Protein AF-A0A6P4ZD09-F1 (afdb_monomer)

Foldseek 3Di:
DVPVVVVVVVVVVPPDDPDDDDPDPDDDDDDDDDDDDPPDTDDDDDDDPDDDDDDDDPDDPPDPDPVNVVVVVVVVVVVVVVVVVVVVVVVVVVVVVVVVVVVVVVVVVVVVVVVVVVVVVVVVVVVVVVVVVVVVVVVVVVVVVVVVVVVVVVVVVVVVVVVVPPDDPDDDDDDPPPPPPPPPQAQFLQSVVVVVNQDWDWDWHDQPPDTAIATWANDPPNTRWTWQFKDAPQPDQQLDDPVCQQCKDDDRVHGIGRHLVSQQSSCVPDFKKKKKWFAAPVGDIWIKIWRGWHFHDCVQQRAIATHDIDIDLDDQAPPPQHLHRAHKAALHGARECQPPDGLCVVAQNHIGSGHVNTQFDQSHHDQDDPQQQADFRRARGRDSHRHGSGHTNIMIMIMDD

Organism: Branchiostoma belcheri (NCBI:txid7741)

Nearest PDB structures (foldseek):
  8vgp-assembly1_A  TM=9.500E-01  e=1.054E-28  Homo sapiens
  6y43-assembly1_A  TM=9.519E-01  e=1.780E-28  Homo sapiens
  4jzc-assembly1_A  TM=9.433E-01  e=1.780E-28  Homo sapiens
  1z3u-assembly4_D  TM=9.519E-01  e=1.217E-27  Homo sapiens
  2wnp-assembly1_F  TM=9.635E-01  e=5.220E-27  Homo sapiens

Solvent-accessible surface area (backbone atoms only — not comparable to full-atom values): 22480 Å² total; per-residue (Å²): 122,78,72,61,61,59,53,56,56,55,60,67,70,67,75,68,82,92,76,75,83,82,81,79,76,91,77,93,79,84,90,81,82,92,66,84,64,92,89,51,88,82,87,88,85,88,81,75,94,84,76,82,93,70,91,76,76,77,80,79,78,80,70,79,50,76,61,59,62,48,51,53,54,51,50,54,52,49,51,55,51,50,53,50,49,53,51,51,52,53,50,54,53,47,54,52,50,53,50,50,54,53,52,49,54,51,50,55,51,52,51,50,54,52,52,52,51,51,53,52,50,55,50,49,52,51,51,52,52,52,51,50,53,53,52,51,56,51,50,50,55,52,50,52,52,52,51,52,52,50,50,53,50,52,51,51,50,54,51,50,50,59,66,63,63,65,77,76,94,72,94,73,89,88,76,89,68,75,74,77,68,77,75,74,80,27,63,44,30,44,54,38,31,76,73,67,52,61,69,63,45,76,43,76,26,34,55,90,94,42,79,44,79,33,24,28,42,26,68,64,95,82,25,17,24,30,42,45,32,34,45,64,80,63,87,49,83,46,66,41,45,55,69,43,49,36,66,29,46,68,38,62,93,56,36,29,40,56,12,49,55,55,49,16,57,54,32,66,75,52,70,18,27,34,39,37,45,38,28,40,86,87,71,53,71,40,32,37,36,21,61,38,37,35,36,40,53,74,94,57,40,39,21,31,43,56,42,64,77,47,72,77,32,56,77,28,43,68,51,96,48,21,25,45,74,16,22,40,18,15,60,81,40,79,47,50,71,39,90,87,56,56,44,21,61,72,38,27,33,8,48,39,40,26,22,80,48,31,39,43,40,74,40,20,33,74,68,58,89,46,61,80,68,29,64,76,52,26,20,23,27,47,32,65,66,64,29,55,23,23,30,51,42,29,38,36,36,27,36,35,109

Sequence (401 aa):
MASVLLLAAFLLCSSFPVGAQDTRTYCPGSCLREHVDKGCCAYTYVVPPGSRTGGCSPPVQFAETKEETGLMKNMDRLLSLVETLLSQQSNLTQELQDEKTGHQAQIDSLANELSEERARSAQLERNLTQAWLLQEAQLSVERDKNRELALNLTQALTQLDNMTSTKCPCERQGGNIYPTQPVPTASDCAELYAAGQTTSGVYNIRLGSSDVQTYCDMDTAGGGWTVIQRRQDGSVPFNRTWEEYKHGFGNKSGEYWLGNENIHLLTSQKNYTLRVDLEDWDGETRYATYDIFRVSGESDQYRLHISGYSGDAGDSMTGSASNNGHRFSTVDRDNDVYSHASCSQHRGQAGWWFGHCSYSYLNGRYLGNCGNSCSYRQGVVWYHWRGWRYSLKSVSMKIRP

pLDDT: mean 82.91, std 23.49, range [28.92, 98.88]

Structure (mmCIF, N/CA/C/O backbone):
data_AF-A0A6P4ZD09-F1
#
_entry.id   AF-A0A6P4ZD09-F1
#
loop_
_atom_site.group_PDB
_atom_site.id
_atom_site.type_symbol
_atom_site.label_atom_id
_atom_site.label_alt_id
_atom_site.label_comp_id
_atom_site.label_asym_id
_atom_site.label_entity_id
_atom_site.label_seq_id
_atom_site.pdbx_PDB_ins_code
_atom_site.Cartn_x
_atom_site.Cartn_y
_atom_site.Cartn_z
_atom_site.occupancy
_atom_site.B_iso_or_equiv
_atom_site.auth_seq_id
_atom_site.auth_comp_id
_atom_site.auth_asym_id
_atom_site.auth_atom_id
_atom_site.pdbx_PDB_model_num
ATOM 1 N N . MET A 1 1 ? 53.554 -3.234 -45.265 1.00 43.00 1 MET A N 1
ATOM 2 C CA . MET A 1 1 ? 53.866 -2.895 -46.674 1.00 43.00 1 MET A CA 1
ATOM 3 C C . MET A 1 1 ? 55.159 -3.533 -47.207 1.00 43.00 1 MET A C 1
ATOM 5 O O . MET A 1 1 ? 55.208 -3.803 -48.395 1.00 43.00 1 MET A O 1
ATOM 9 N N . ALA A 1 2 ? 56.174 -3.851 -46.385 1.00 32.84 2 ALA A N 1
ATOM 10 C CA . ALA A 1 2 ? 57.435 -4.445 -46.872 1.00 32.84 2 ALA A CA 1
ATOM 11 C C . ALA A 1 2 ? 57.331 -5.900 -47.395 1.00 32.84 2 ALA A C 1
ATOM 13 O O . ALA A 1 2 ? 58.113 -6.300 -48.250 1.00 32.84 2 ALA A O 1
ATOM 14 N N . SER A 1 3 ? 56.351 -6.688 -46.940 1.00 42.78 3 SER A N 1
ATOM 15 C CA . SER A 1 3 ? 56.265 -8.122 -47.276 1.00 42.78 3 SER A CA 1
ATOM 16 C C . SER A 1 3 ? 55.535 -8.443 -48.588 1.00 42.78 3 SER A C 1
ATOM 18 O O . SER A 1 3 ? 55.626 -9.567 -49.067 1.00 42.78 3 SER A O 1
ATOM 20 N N . VAL A 1 4 ? 54.826 -7.478 -49.186 1.00 40.44 4 VAL A N 1
ATOM 21 C CA . VAL A 1 4 ? 54.043 -7.697 -50.424 1.00 40.44 4 VAL A CA 1
ATOM 22 C C . VAL A 1 4 ? 54.889 -7.434 -51.677 1.00 40.44 4 VAL A C 1
ATOM 24 O O . VAL A 1 4 ? 54.774 -8.156 -52.663 1.00 40.44 4 VAL A O 1
ATOM 27 N N . LEU A 1 5 ? 55.831 -6.486 -51.610 1.00 38.75 5 LEU A N 1
ATOM 28 C CA . LEU A 1 5 ? 56.779 -6.201 -52.700 1.00 38.75 5 LEU A CA 1
ATOM 29 C C . LEU A 1 5 ? 57.769 -7.356 -52.947 1.00 38.75 5 LEU A C 1
ATOM 31 O O . LEU A 1 5 ? 58.161 -7.599 -54.085 1.00 38.75 5 LEU A O 1
ATOM 35 N N . LEU A 1 6 ? 58.117 -8.121 -51.905 1.00 36.91 6 LEU A N 1
ATOM 36 C CA . LEU A 1 6 ? 58.971 -9.313 -52.012 1.00 36.91 6 LEU A CA 1
ATOM 37 C C . LEU A 1 6 ? 58.275 -10.494 -52.711 1.00 36.91 6 LEU A C 1
ATOM 39 O O . LEU A 1 6 ? 58.937 -11.267 -53.400 1.00 36.91 6 LEU A O 1
ATOM 43 N N . LEU A 1 7 ? 56.948 -10.610 -52.589 1.00 38.69 7 LEU A N 1
ATOM 44 C CA . LEU A 1 7 ? 56.168 -11.651 -53.267 1.00 38.69 7 LEU A CA 1
ATOM 45 C C . LEU A 1 7 ? 55.968 -11.352 -54.761 1.00 38.69 7 LEU A C 1
ATOM 47 O O . LEU A 1 7 ? 56.024 -12.269 -55.578 1.00 38.69 7 LEU A O 1
ATOM 51 N N . ALA A 1 8 ? 55.815 -10.077 -55.133 1.00 39.06 8 ALA A N 1
ATOM 52 C CA . ALA A 1 8 ? 55.706 -9.667 -56.535 1.00 39.06 8 ALA A CA 1
ATOM 53 C C . ALA A 1 8 ? 57.015 -9.903 -57.318 1.00 39.06 8 ALA A C 1
ATOM 55 O O . ALA A 1 8 ? 56.979 -10.360 -58.459 1.00 39.06 8 ALA A O 1
ATOM 56 N N . ALA A 1 9 ? 58.177 -9.686 -56.687 1.00 38.03 9 ALA A N 1
ATOM 57 C CA . ALA A 1 9 ? 59.479 -9.970 -57.297 1.00 38.03 9 ALA A CA 1
ATOM 58 C C . ALA A 1 9 ? 59.727 -11.479 -57.518 1.00 38.03 9 ALA A C 1
ATOM 60 O O . ALA A 1 9 ? 60.334 -11.867 -58.514 1.00 38.03 9 ALA A O 1
ATOM 61 N N . PHE A 1 10 ? 59.216 -12.344 -56.632 1.00 37.31 10 PHE A N 1
ATOM 62 C CA . PHE A 1 10 ? 59.330 -13.803 -56.774 1.00 37.31 10 PHE A CA 1
ATOM 63 C C . PHE A 1 10 ? 58.450 -14.375 -57.900 1.00 37.31 10 PHE A C 1
ATOM 65 O O . PHE A 1 10 ? 58.841 -15.340 -58.562 1.00 37.31 10 PHE A O 1
ATOM 72 N N . LEU A 1 11 ? 57.286 -13.767 -58.152 1.00 40.88 11 LEU A N 1
ATOM 73 C CA . LEU A 1 11 ? 56.369 -14.180 -59.223 1.00 40.88 11 LEU A CA 1
ATOM 74 C C . LEU A 1 11 ? 56.829 -13.711 -60.615 1.00 40.88 11 LEU A C 1
ATOM 76 O O . LEU A 1 11 ? 56.611 -14.410 -61.601 1.00 40.88 11 LEU A O 1
ATOM 80 N N . LEU A 1 12 ? 57.545 -12.585 -60.700 1.00 41.19 12 LEU A N 1
ATOM 81 C CA . LEU A 1 12 ? 58.120 -12.095 -61.960 1.00 41.19 12 LEU A CA 1
ATOM 82 C C . LEU A 1 12 ? 59.362 -12.890 -62.410 1.00 41.19 12 LEU A C 1
ATOM 84 O O . LEU A 1 12 ? 59.603 -13.007 -63.606 1.00 41.19 12 LEU A O 1
ATOM 88 N N . CYS A 1 13 ? 60.118 -13.499 -61.487 1.00 36.62 13 CYS A N 1
ATOM 89 C CA . CYS A 1 13 ? 61.290 -14.323 -61.827 1.00 36.62 13 CYS A CA 1
ATOM 90 C C . CYS A 1 13 ? 60.971 -15.792 -62.171 1.00 36.62 13 CYS A C 1
ATOM 92 O O . CYS A 1 13 ? 61.844 -16.496 -62.673 1.00 36.62 13 CYS A O 1
ATOM 94 N N . SER A 1 14 ? 59.757 -16.282 -61.901 1.00 34.34 14 SER A N 1
ATOM 95 C CA . SER A 1 14 ? 59.388 -17.702 -62.075 1.00 34.34 14 SER A CA 1
ATOM 96 C C . SER A 1 14 ? 58.681 -18.019 -63.402 1.00 34.34 14 SER A C 1
ATOM 98 O O . SER A 1 14 ? 58.307 -19.165 -63.641 1.00 34.34 14 SER A O 1
ATOM 100 N N . SER A 1 15 ? 58.571 -17.040 -64.302 1.00 39.22 15 SER A N 1
ATOM 101 C CA . SER A 1 15 ? 57.932 -17.181 -65.617 1.00 39.22 15 SER A CA 1
ATOM 102 C C . SER A 1 15 ? 58.962 -17.232 -66.753 1.00 39.22 15 SER A C 1
ATOM 104 O O . SER A 1 15 ? 58.910 -16.436 -67.682 1.00 39.22 15 SER A O 1
ATOM 106 N N . PHE A 1 16 ? 59.921 -18.159 -66.685 1.00 34.56 16 PHE A N 1
ATOM 107 C CA . PHE A 1 16 ? 60.678 -18.578 -67.870 1.00 34.56 16 PHE A CA 1
ATOM 108 C C . PHE A 1 16 ? 60.128 -19.932 -68.333 1.00 34.56 16 PHE A C 1
ATOM 110 O O . PHE A 1 16 ? 60.064 -20.859 -67.521 1.00 34.56 16 PHE A O 1
ATOM 117 N N . PRO A 1 17 ? 59.719 -20.091 -69.602 1.00 32.47 17 PRO A N 1
ATOM 118 C CA . PRO A 1 17 ? 59.209 -21.367 -70.074 1.00 32.47 17 PRO A CA 1
ATOM 119 C C . PRO A 1 17 ? 60.331 -22.414 -70.071 1.00 32.47 17 PRO A C 1
ATOM 121 O O . PRO A 1 17 ? 61.346 -22.290 -70.758 1.00 32.47 17 PRO A O 1
ATOM 124 N N . VAL A 1 18 ? 60.116 -23.483 -69.303 1.00 36.25 18 VAL A N 1
ATOM 125 C CA . VAL A 1 18 ? 60.827 -24.760 -69.421 1.00 36.25 18 VAL A CA 1
ATOM 126 C C . VAL A 1 18 ? 60.443 -25.360 -70.775 1.00 36.25 18 VAL A C 1
ATOM 128 O O . VAL A 1 18 ? 59.441 -26.058 -70.895 1.00 36.25 18 VAL A O 1
ATOM 131 N N . GLY A 1 19 ? 61.186 -25.015 -71.825 1.00 34.44 19 GLY A N 1
ATOM 132 C CA . GLY A 1 19 ? 60.820 -25.420 -73.182 1.00 34.44 19 GLY A CA 1
ATOM 133 C C . GLY A 1 19 ? 61.722 -24.886 -74.288 1.00 34.44 19 GLY A C 1
ATOM 134 O O . GLY A 1 19 ? 61.218 -24.505 -75.335 1.00 34.44 19 GLY A O 1
ATOM 135 N N . ALA A 1 20 ? 63.040 -24.857 -74.089 1.00 33.19 20 ALA A N 1
ATOM 136 C CA . ALA A 1 20 ? 63.990 -24.716 -75.191 1.00 33.19 20 ALA A CA 1
ATOM 137 C C . ALA A 1 20 ? 64.754 -26.037 -75.333 1.00 33.19 20 ALA A C 1
ATOM 139 O O . ALA A 1 20 ? 65.656 -26.333 -74.551 1.00 33.19 20 ALA A O 1
ATOM 140 N N . GLN A 1 21 ? 64.354 -26.870 -76.298 1.00 28.92 21 GLN A N 1
ATOM 141 C CA . GLN A 1 21 ? 65.189 -27.984 -76.735 1.00 28.92 21 GLN A CA 1
ATOM 142 C C . GLN A 1 21 ? 66.483 -27.414 -77.326 1.00 28.92 21 GLN A C 1
ATOM 144 O O . GLN A 1 21 ? 66.467 -26.647 -78.286 1.00 28.92 21 GLN A O 1
ATOM 149 N N . ASP A 1 22 ? 67.598 -27.792 -76.712 1.00 30.95 22 ASP A N 1
ATOM 150 C CA . ASP A 1 22 ? 68.958 -27.446 -77.106 1.00 30.95 22 ASP A CA 1
ATOM 151 C C . ASP A 1 22 ? 69.334 -28.198 -78.398 1.00 30.95 22 ASP A C 1
ATOM 153 O O . ASP A 1 22 ? 69.859 -29.309 -78.355 1.00 30.95 22 ASP A O 1
ATOM 157 N N . THR A 1 23 ? 69.056 -27.628 -79.574 1.00 31.28 23 THR A N 1
ATOM 158 C CA . THR A 1 23 ? 69.678 -28.081 -80.831 1.00 31.28 23 THR A CA 1
ATOM 159 C C . THR A 1 23 ? 70.969 -27.302 -81.075 1.00 31.28 23 THR A C 1
ATOM 161 O O . THR A 1 23 ? 71.051 -26.448 -81.960 1.00 31.28 23 THR A O 1
ATOM 164 N N . ARG A 1 24 ? 72.005 -27.589 -80.278 1.00 32.72 24 ARG A N 1
ATOM 165 C CA . ARG A 1 24 ? 73.380 -27.141 -80.540 1.00 32.72 24 ARG A CA 1
ATOM 166 C C . ARG A 1 24 ? 73.900 -27.776 -81.827 1.00 32.72 24 ARG A C 1
ATOM 168 O O . ARG A 1 24 ? 74.296 -28.938 -81.838 1.00 32.72 24 ARG A O 1
ATOM 175 N N . THR A 1 25 ? 74.001 -26.979 -82.889 1.00 31.73 25 THR A N 1
ATOM 176 C CA . THR A 1 25 ? 75.052 -27.201 -83.889 1.00 31.73 25 THR A CA 1
ATOM 177 C C . THR A 1 25 ? 76.287 -26.459 -83.385 1.00 31.73 25 THR A C 1
ATOM 179 O O . THR A 1 25 ? 76.244 -25.260 -83.126 1.00 31.73 25 THR A O 1
ATOM 182 N N . TYR A 1 26 ? 77.356 -27.208 -83.140 1.00 35.56 26 TYR A N 1
ATOM 183 C CA . TYR A 1 26 ? 78.584 -26.767 -82.483 1.00 35.56 26 TYR A CA 1
ATOM 184 C C . TYR A 1 26 ? 79.280 -25.641 -83.274 1.00 35.56 26 TYR A C 1
ATOM 186 O O . TYR A 1 26 ? 79.663 -25.849 -84.423 1.00 35.56 26 TYR A O 1
ATOM 194 N N . CYS A 1 27 ? 79.490 -24.471 -82.662 1.00 30.95 27 CYS A N 1
ATOM 195 C CA . CYS A 1 27 ? 80.450 -23.455 -83.114 1.00 30.95 27 CYS A CA 1
ATOM 196 C C . CYS A 1 27 ? 81.086 -22.781 -81.879 1.00 30.95 27 CYS A C 1
ATOM 198 O O . CYS A 1 27 ? 80.349 -22.315 -81.009 1.00 30.95 27 CYS A O 1
ATOM 200 N N . PRO A 1 28 ? 82.428 -22.740 -81.757 1.00 30.47 28 PRO A N 1
ATOM 201 C CA . PRO A 1 28 ? 83.111 -22.149 -80.610 1.00 30.47 28 PRO A CA 1
ATOM 202 C C . PRO A 1 28 ? 83.253 -20.627 -80.779 1.00 30.47 28 PRO A C 1
ATOM 204 O O . PRO A 1 28 ? 83.795 -20.161 -81.778 1.00 30.47 28 PRO A O 1
ATOM 207 N N . GLY A 1 29 ? 82.804 -19.849 -79.792 1.00 32.66 29 GLY A N 1
ATOM 208 C CA . GLY A 1 29 ? 82.977 -18.393 -79.772 1.00 32.66 29 GLY A CA 1
ATOM 209 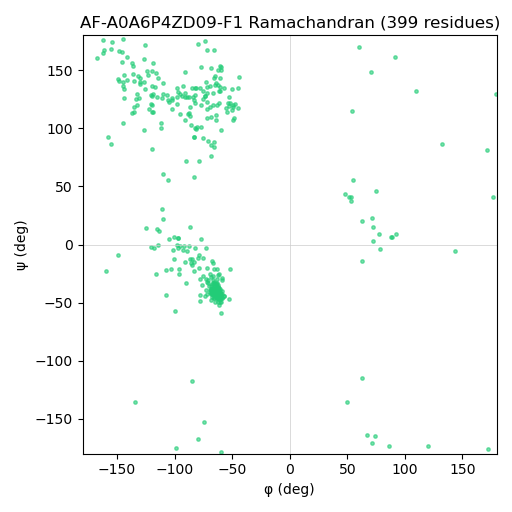C C . GLY A 1 29 ? 82.340 -17.746 -78.541 1.00 32.66 29 GLY A C 1
ATOM 210 O O . GLY A 1 29 ? 81.198 -18.033 -78.202 1.00 32.66 29 GLY A O 1
ATOM 211 N N . SER A 1 30 ? 83.113 -16.922 -77.843 1.00 34.44 30 SER A N 1
ATOM 212 C CA . SER A 1 30 ? 82.867 -16.378 -76.502 1.00 34.44 30 SER A CA 1
ATOM 213 C C . SER A 1 30 ? 81.719 -15.354 -76.437 1.00 34.44 30 SER A C 1
ATOM 215 O O . SER A 1 30 ? 81.662 -14.440 -77.256 1.00 34.44 30 SER A O 1
ATOM 217 N N . CYS A 1 31 ? 80.858 -15.455 -75.415 1.00 34.53 31 CYS A N 1
ATOM 218 C CA . CYS A 1 31 ? 79.802 -14.481 -75.093 1.00 34.53 31 CYS A CA 1
ATOM 219 C C . CYS A 1 31 ? 80.354 -13.081 -74.781 1.00 34.53 31 CYS A C 1
ATOM 221 O O . CYS A 1 31 ? 81.255 -12.954 -73.951 1.00 34.53 31 CYS A O 1
ATOM 223 N N . LEU A 1 32 ? 79.726 -12.028 -75.325 1.00 33.53 32 LEU A N 1
ATOM 224 C CA . LEU A 1 32 ? 79.917 -10.648 -74.867 1.00 33.53 32 LEU A CA 1
ATOM 225 C C . LEU A 1 32 ? 78.588 -9.868 -74.776 1.00 33.53 32 LEU A C 1
ATOM 227 O O . LEU A 1 32 ? 77.972 -9.552 -75.785 1.00 33.53 32 LEU A O 1
ATOM 231 N N . ARG A 1 33 ? 78.250 -9.552 -73.515 1.00 36.75 33 ARG A N 1
ATOM 232 C CA . ARG A 1 33 ? 77.473 -8.433 -72.933 1.00 36.75 33 ARG A CA 1
ATOM 233 C C . ARG A 1 33 ? 76.047 -8.127 -73.430 1.00 36.75 33 ARG A C 1
ATOM 235 O O . ARG A 1 33 ? 75.846 -7.605 -74.518 1.00 36.75 33 ARG A O 1
ATOM 242 N N . GLU A 1 34 ? 75.083 -8.309 -72.522 1.00 36.88 34 GLU A N 1
ATOM 243 C CA . GLU A 1 34 ? 73.728 -7.747 -72.594 1.00 36.88 34 GLU A CA 1
ATOM 244 C C . GLU A 1 34 ? 73.750 -6.217 -72.465 1.00 36.88 34 GLU A C 1
ATOM 246 O O . GLU A 1 34 ? 74.323 -5.669 -71.520 1.00 36.88 34 GLU A O 1
ATOM 251 N N . HIS A 1 35 ? 73.061 -5.536 -73.378 1.00 35.84 35 HIS A N 1
ATOM 252 C CA . HIS A 1 35 ? 72.516 -4.205 -73.135 1.00 35.84 35 HIS A CA 1
ATOM 253 C C . HIS A 1 35 ? 71.004 -4.306 -73.314 1.00 35.84 35 HIS A C 1
ATOM 255 O O . HIS A 1 35 ? 70.523 -4.586 -74.410 1.00 35.84 35 HIS A O 1
ATOM 261 N N . VAL A 1 36 ? 70.263 -4.115 -72.224 1.00 37.78 36 VAL A N 1
ATOM 262 C CA . VAL A 1 36 ? 68.802 -4.070 -72.248 1.00 37.78 36 VAL A CA 1
ATOM 263 C C . VAL A 1 36 ? 68.401 -2.608 -72.346 1.00 37.78 36 VAL A C 1
ATOM 265 O O . VAL A 1 36 ? 68.610 -1.847 -71.404 1.00 37.78 36 VAL A O 1
ATOM 268 N N . ASP A 1 37 ? 67.830 -2.217 -73.479 1.00 33.41 37 ASP A N 1
ATOM 269 C CA . ASP A 1 37 ? 67.042 -0.994 -73.563 1.00 33.41 37 ASP A CA 1
ATOM 270 C C . ASP A 1 37 ? 65.713 -1.325 -74.251 1.00 33.41 37 ASP A C 1
ATOM 272 O O . ASP A 1 37 ? 65.680 -1.942 -75.316 1.00 33.41 37 ASP A O 1
ATOM 276 N N . LYS A 1 38 ? 64.607 -0.980 -73.586 1.00 34.44 38 LYS A N 1
ATOM 277 C CA . LYS A 1 38 ? 63.220 -1.185 -74.052 1.00 34.44 38 LYS A CA 1
ATOM 278 C C . LYS A 1 38 ? 62.845 -2.616 -74.484 1.00 34.44 38 LYS A C 1
ATOM 280 O O . LYS A 1 38 ? 62.097 -2.796 -75.439 1.00 34.44 38 LYS A O 1
ATOM 285 N N . GLY A 1 39 ? 63.305 -3.629 -73.747 1.00 41.62 39 GLY A N 1
ATOM 286 C CA . GLY A 1 39 ? 62.707 -4.973 -73.787 1.00 41.62 39 GLY A CA 1
ATOM 287 C C . GLY A 1 39 ? 63.058 -5.863 -74.987 1.00 41.62 39 GLY A C 1
ATOM 288 O O . GLY A 1 39 ? 62.486 -6.941 -75.096 1.00 41.62 39 GLY A O 1
ATOM 289 N N . CYS A 1 40 ? 64.013 -5.487 -75.844 1.00 34.06 40 CYS A N 1
ATOM 290 C CA . CYS A 1 40 ? 64.498 -6.353 -76.927 1.00 34.06 40 CYS A CA 1
ATOM 291 C C . CYS A 1 40 ? 66.002 -6.633 -76.791 1.00 34.06 40 CYS A C 1
ATOM 293 O O . CYS A 1 40 ? 66.801 -5.703 -76.705 1.00 34.06 40 CYS A O 1
ATOM 295 N N . CYS A 1 41 ? 66.402 -7.910 -76.833 1.00 35.69 41 CYS A N 1
ATOM 296 C CA . CYS A 1 41 ? 67.809 -8.302 -76.967 1.00 35.69 41 CYS A CA 1
ATOM 297 C C . CYS A 1 41 ? 68.228 -8.249 -78.443 1.00 35.69 41 CYS A C 1
ATOM 299 O O . CYS A 1 41 ? 67.645 -8.941 -79.277 1.00 35.69 41 CYS A O 1
ATOM 301 N N . ALA A 1 42 ? 69.250 -7.458 -78.773 1.00 37.81 42 ALA A N 1
ATOM 302 C CA . ALA A 1 42 ? 69.848 -7.433 -80.107 1.00 37.81 42 ALA A CA 1
ATOM 303 C C . ALA A 1 42 ? 71.171 -8.214 -80.111 1.00 37.81 42 ALA A C 1
ATOM 305 O O . ALA A 1 42 ? 72.078 -7.902 -79.342 1.00 37.81 42 ALA A O 1
ATOM 306 N N . TYR A 1 43 ? 71.293 -9.203 -81.002 1.00 42.31 43 TYR A N 1
ATOM 307 C CA . TYR A 1 43 ? 72.542 -9.930 -81.239 1.00 42.31 43 TYR A CA 1
ATOM 308 C C . TYR A 1 43 ? 73.154 -9.498 -82.571 1.00 42.31 43 TYR A C 1
ATOM 310 O O . TYR A 1 43 ? 72.497 -9.544 -83.609 1.00 42.31 43 TYR A O 1
ATOM 318 N N . THR A 1 44 ? 74.431 -9.127 -82.550 1.00 38.25 44 THR A N 1
ATOM 319 C CA . THR A 1 44 ? 75.237 -8.891 -83.756 1.00 38.25 44 THR A CA 1
ATOM 320 C C . THR A 1 44 ? 76.287 -9.982 -83.886 1.00 38.25 44 THR A C 1
ATOM 322 O O . THR A 1 44 ? 77.072 -10.198 -82.965 1.00 38.25 44 THR A O 1
ATOM 325 N N . TYR A 1 45 ? 76.331 -10.643 -85.040 1.00 40.03 45 TYR A N 1
ATOM 326 C CA . TYR A 1 45 ? 77.365 -11.618 -85.394 1.00 40.03 45 TYR A CA 1
ATOM 327 C C . TYR A 1 45 ? 78.258 -11.041 -86.496 1.00 40.03 45 TYR A C 1
ATOM 329 O O . TYR A 1 45 ? 77.768 -10.422 -87.440 1.00 40.03 45 TYR A O 1
ATOM 337 N N . VAL A 1 46 ? 79.569 -11.264 -86.391 1.00 42.34 46 VAL A N 1
ATOM 338 C CA . VAL A 1 46 ? 80.552 -10.885 -87.417 1.00 42.34 46 VAL A CA 1
ATOM 339 C C . VAL A 1 46 ? 80.977 -12.146 -88.165 1.00 42.34 46 VAL A C 1
ATOM 341 O O . VAL A 1 46 ? 81.448 -13.099 -87.548 1.00 42.34 46 VAL A O 1
ATOM 344 N N . VAL A 1 47 ? 80.807 -12.161 -89.490 1.00 43.81 47 VAL A N 1
ATOM 345 C CA . VAL A 1 47 ? 81.170 -13.303 -90.348 1.00 43.81 47 VAL A CA 1
ATOM 346 C C . VAL A 1 47 ? 82.578 -13.085 -90.928 1.00 43.81 47 VAL A C 1
ATOM 348 O O . VAL A 1 47 ? 82.826 -12.014 -91.486 1.00 43.81 47 VAL A O 1
ATOM 351 N N . PRO A 1 48 ? 83.512 -14.053 -90.834 1.00 35.81 48 PRO A N 1
ATOM 352 C CA . PRO A 1 48 ? 84.837 -13.931 -91.446 1.00 35.81 48 PRO A CA 1
ATOM 353 C C . PRO A 1 48 ? 84.774 -13.967 -92.987 1.00 35.81 48 PRO A C 1
ATOM 355 O O . PRO A 1 48 ? 83.887 -14.612 -93.553 1.00 35.81 48 PRO A O 1
ATOM 358 N N . PRO A 1 49 ? 85.723 -13.331 -93.699 1.00 36.38 49 PRO A N 1
ATOM 359 C CA . PRO A 1 49 ? 85.699 -13.267 -95.157 1.00 36.38 49 PRO A CA 1
ATOM 360 C C . PRO A 1 49 ? 86.031 -14.635 -95.778 1.00 36.38 49 PRO A C 1
ATOM 362 O O . PRO A 1 49 ? 87.138 -15.142 -95.619 1.00 36.38 49 PRO A O 1
ATOM 365 N N . GLY A 1 50 ? 85.073 -15.226 -96.505 1.00 48.12 50 GLY A N 1
ATOM 366 C CA . GLY A 1 50 ? 85.294 -16.438 -97.311 1.00 48.12 50 GLY A CA 1
ATOM 367 C C . GLY A 1 50 ? 84.145 -17.456 -97.379 1.00 48.12 50 GLY A C 1
ATOM 368 O O . GLY A 1 50 ? 84.247 -18.425 -98.131 1.00 48.12 50 GLY A O 1
ATOM 369 N N . SER A 1 51 ? 83.047 -17.276 -96.643 1.00 39.84 51 SER A N 1
ATOM 370 C CA . SER A 1 51 ? 81.950 -18.258 -96.594 1.00 39.84 51 SER A CA 1
ATOM 371 C C . SER A 1 51 ? 80.869 -17.994 -97.654 1.00 39.84 51 SER A C 1
ATOM 373 O O . SER A 1 51 ? 80.334 -16.892 -97.755 1.00 39.84 51 SER A O 1
ATOM 375 N N . ARG A 1 52 ? 80.558 -19.024 -98.456 1.00 38.59 52 ARG A N 1
ATOM 376 C CA . ARG A 1 52 ? 79.582 -19.012 -99.562 1.00 38.59 52 ARG A CA 1
ATOM 377 C C . ARG A 1 52 ? 78.143 -18.787 -99.086 1.00 38.59 52 ARG A C 1
ATOM 379 O O . ARG A 1 52 ? 77.729 -19.305 -98.054 1.00 38.59 52 ARG A O 1
ATOM 386 N N . THR A 1 53 ? 77.381 -18.078 -99.913 1.00 51.62 53 THR A N 1
ATOM 387 C CA . THR A 1 53 ? 75.951 -17.798 -99.770 1.00 51.62 53 THR A CA 1
ATOM 388 C C . THR A 1 53 ? 75.095 -19.053 -99.980 1.00 51.62 53 THR A C 1
ATOM 390 O O . THR A 1 53 ? 75.060 -19.632 -101.063 1.00 51.62 53 THR A O 1
ATOM 393 N N . GLY A 1 54 ? 74.355 -19.443 -98.945 1.00 40.50 54 GLY A N 1
ATOM 394 C CA . GLY A 1 54 ? 73.181 -20.310 -99.026 1.00 40.50 54 GLY A CA 1
ATOM 395 C C . GLY A 1 54 ? 72.090 -19.653 -98.190 1.00 40.50 54 GLY A C 1
ATOM 396 O O . GLY A 1 54 ? 72.334 -19.342 -97.030 1.00 40.50 54 GLY A O 1
ATOM 397 N N . GLY A 1 55 ? 70.957 -19.321 -98.811 1.00 47.72 55 GLY A N 1
ATOM 398 C CA . GLY A 1 55 ? 69.962 -18.395 -98.269 1.00 47.72 55 GLY A CA 1
ATOM 399 C C . GLY A 1 55 ? 69.482 -18.736 -96.857 1.00 47.72 55 GLY A C 1
ATOM 400 O O . GLY A 1 55 ? 68.856 -19.769 -96.644 1.00 47.72 55 GLY A O 1
ATOM 401 N N . CYS A 1 56 ? 69.714 -17.819 -95.919 1.00 33.72 56 CYS A N 1
ATOM 402 C CA . CYS A 1 56 ? 68.978 -17.765 -94.664 1.00 33.72 56 CYS A CA 1
ATOM 403 C C . CYS A 1 56 ? 67.731 -16.908 -94.892 1.00 33.72 56 CYS A C 1
ATOM 405 O O . CYS A 1 56 ? 67.835 -15.703 -95.127 1.00 33.72 56 CYS A O 1
ATOM 407 N N . SER A 1 57 ? 66.550 -17.520 -94.840 1.00 37.69 57 SER A N 1
ATOM 408 C CA . SER A 1 57 ? 65.305 -16.774 -94.649 1.00 37.69 57 SER A CA 1
ATOM 409 C C . SER A 1 57 ? 65.368 -16.028 -93.307 1.00 37.69 57 SER A C 1
ATOM 411 O O . SER A 1 57 ? 65.942 -16.562 -92.353 1.00 37.69 57 SER A O 1
ATOM 413 N N . PRO A 1 58 ? 64.819 -14.803 -93.210 1.00 38.38 58 PRO A N 1
ATOM 414 C CA . PRO A 1 58 ? 64.803 -14.062 -91.953 1.00 38.38 58 PRO A CA 1
ATOM 415 C C . PRO A 1 58 ? 64.048 -14.864 -90.880 1.00 38.38 58 PRO A C 1
ATOM 417 O O . PRO A 1 58 ? 63.137 -15.624 -91.228 1.00 38.38 58 PRO A O 1
ATOM 420 N N . PRO A 1 59 ? 64.401 -14.718 -89.589 1.00 40.09 59 PRO A N 1
ATOM 421 C CA . PRO A 1 59 ? 63.672 -15.400 -88.536 1.00 40.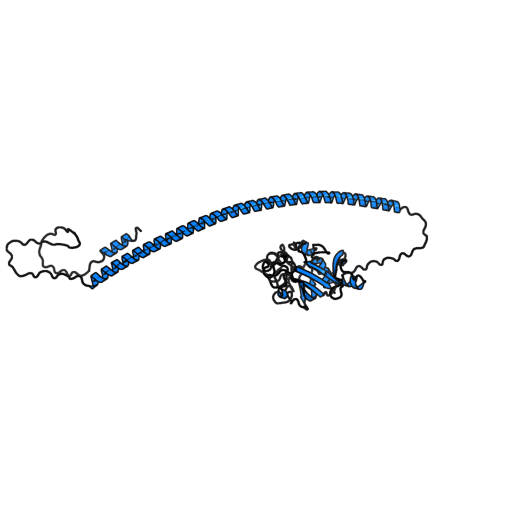09 59 PRO A CA 1
ATOM 422 C C . PRO A 1 59 ? 62.218 -14.934 -88.571 1.00 40.09 59 PRO A C 1
ATOM 424 O O . PRO A 1 59 ? 61.932 -13.739 -88.664 1.00 40.09 59 PRO A O 1
ATOM 427 N N . VAL A 1 60 ? 61.307 -15.905 -88.530 1.00 39.00 60 VAL A N 1
ATOM 428 C CA . VAL A 1 60 ? 59.876 -15.677 -88.345 1.00 39.00 60 VAL A CA 1
ATOM 429 C C . VAL A 1 60 ? 59.721 -14.791 -87.110 1.00 39.00 60 VAL A C 1
ATOM 431 O O . VAL A 1 60 ? 60.199 -15.150 -86.034 1.00 39.00 60 VAL A O 1
ATOM 434 N N . GLN A 1 61 ? 59.099 -13.619 -87.265 1.00 38.34 61 GLN A N 1
ATOM 435 C CA . GLN A 1 61 ? 58.634 -12.840 -86.122 1.00 38.34 61 GLN A CA 1
ATOM 436 C C . GLN A 1 61 ? 57.749 -13.769 -85.291 1.00 38.34 61 GLN A C 1
ATOM 438 O O . GLN A 1 61 ? 56.702 -14.203 -85.774 1.00 38.34 61 GLN A O 1
ATOM 443 N N . PHE A 1 62 ? 58.172 -14.099 -84.069 1.00 40.38 62 PHE A N 1
ATOM 444 C CA . PHE A 1 62 ? 57.261 -14.653 -83.079 1.00 40.38 62 PHE A CA 1
ATOM 445 C C . PHE A 1 62 ? 56.176 -13.597 -82.875 1.00 40.38 62 PHE A C 1
ATOM 447 O O . PHE A 1 62 ? 56.396 -12.577 -82.228 1.00 40.38 62 PHE A O 1
ATOM 454 N N . ALA A 1 63 ? 55.038 -13.787 -83.536 1.00 42.09 63 ALA A N 1
ATOM 455 C CA . ALA A 1 63 ? 53.851 -13.013 -83.259 1.00 42.09 63 ALA A CA 1
ATOM 456 C C . ALA A 1 63 ? 53.448 -13.366 -81.828 1.00 42.09 63 ALA A C 1
ATOM 458 O O . ALA A 1 63 ? 53.054 -14.508 -81.581 1.00 42.09 63 ALA A O 1
ATOM 459 N N . GLU A 1 64 ? 53.585 -12.411 -80.904 1.00 46.41 64 GLU A N 1
ATOM 460 C CA . GLU A 1 64 ? 52.959 -12.490 -79.584 1.00 46.41 64 GLU A CA 1
ATOM 461 C C . GLU A 1 64 ? 51.519 -12.949 -79.790 1.00 46.41 64 GLU A C 1
ATOM 463 O O . GLU A 1 64 ? 50.729 -12.327 -80.515 1.00 46.41 64 GLU A O 1
ATOM 468 N N . THR A 1 65 ? 51.197 -14.108 -79.233 1.00 47.34 65 THR A N 1
ATOM 469 C CA . THR A 1 65 ? 49.885 -14.698 -79.456 1.00 47.34 65 THR A CA 1
ATOM 470 C C . THR A 1 65 ? 48.834 -13.791 -78.805 1.00 47.34 65 THR A C 1
ATOM 472 O O . THR A 1 65 ? 49.057 -13.190 -77.750 1.00 47.34 65 THR A O 1
ATOM 475 N N . LYS A 1 66 ? 47.653 -13.649 -79.427 1.00 53.97 66 LYS A N 1
ATOM 476 C CA . LYS A 1 66 ? 46.523 -12.867 -78.868 1.00 53.97 66 LYS A CA 1
ATOM 477 C C . LYS A 1 66 ? 46.164 -13.272 -77.427 1.00 53.97 66 LYS A C 1
ATOM 479 O O . LYS A 1 66 ? 45.521 -12.503 -76.716 1.00 53.97 66 LYS A O 1
ATOM 484 N N . GLU A 1 67 ? 46.549 -14.480 -77.029 1.00 52.94 67 GLU A N 1
ATOM 485 C CA . GLU A 1 67 ? 46.341 -15.056 -75.706 1.00 52.94 67 GLU A CA 1
ATOM 486 C C . GLU A 1 67 ? 47.267 -14.428 -74.645 1.00 52.94 67 GLU A C 1
ATOM 488 O O . GLU A 1 67 ? 46.779 -14.004 -73.599 1.00 52.94 67 GLU A O 1
ATOM 493 N N . GLU A 1 68 ? 48.559 -14.239 -74.940 1.00 52.00 68 GLU A N 1
ATOM 494 C CA . GLU A 1 68 ? 49.533 -13.603 -74.030 1.00 52.00 68 GLU A CA 1
ATOM 495 C C . GLU A 1 68 ? 49.238 -12.109 -73.818 1.00 52.00 68 GLU A C 1
ATOM 497 O O . GLU A 1 68 ? 49.231 -11.616 -72.689 1.00 52.00 68 GLU A O 1
ATOM 502 N N . THR A 1 69 ? 48.871 -11.391 -74.884 1.00 59.06 69 THR A N 1
ATOM 503 C CA . THR A 1 69 ? 48.437 -9.982 -74.785 1.00 59.06 69 THR A CA 1
ATOM 504 C C . THR A 1 69 ? 47.094 -9.820 -74.061 1.00 59.06 69 THR A C 1
ATOM 506 O O . THR A 1 69 ? 46.847 -8.782 -73.441 1.00 59.06 69 THR A O 1
ATOM 509 N N . GLY A 1 70 ? 46.218 -10.829 -74.108 1.00 61.38 70 GLY A N 1
ATOM 510 C CA . GLY A 1 70 ? 44.979 -10.876 -73.328 1.00 61.38 70 GLY A CA 1
ATOM 511 C C . GLY A 1 70 ? 45.230 -11.122 -71.838 1.00 61.38 70 GLY A C 1
ATOM 512 O O . GLY A 1 70 ? 44.639 -10.444 -70.995 1.00 61.38 70 GLY A O 1
ATOM 513 N N . LEU A 1 71 ? 46.145 -12.039 -71.514 1.00 61.72 71 LEU A N 1
ATOM 514 C CA . LEU A 1 71 ? 46.538 -12.362 -70.142 1.00 61.72 71 LEU A CA 1
ATOM 515 C C . LEU A 1 71 ? 47.185 -11.158 -69.440 1.00 61.72 71 LEU A C 1
ATOM 517 O O . LEU A 1 71 ? 46.822 -10.830 -68.311 1.00 61.72 71 LEU A O 1
ATOM 521 N N . MET A 1 72 ? 48.065 -10.442 -70.141 1.00 59.12 72 MET A N 1
ATOM 522 C CA . MET A 1 72 ? 48.758 -9.264 -69.616 1.00 59.12 72 MET A CA 1
ATOM 523 C C . MET A 1 72 ? 47.786 -8.102 -69.326 1.00 59.12 72 MET A C 1
ATOM 525 O O . MET A 1 72 ? 47.820 -7.520 -68.246 1.00 59.12 72 MET A O 1
ATOM 529 N N . LYS A 1 73 ? 46.802 -7.860 -70.207 1.00 70.69 73 LYS A N 1
ATOM 530 C CA . LYS A 1 73 ? 45.725 -6.874 -69.970 1.00 70.69 73 LYS A CA 1
ATOM 531 C C . LYS A 1 73 ? 44.820 -7.234 -68.791 1.00 70.69 73 LYS A C 1
ATOM 533 O O . LYS A 1 73 ? 44.308 -6.343 -68.114 1.00 70.69 73 LYS A O 1
ATOM 538 N N . ASN A 1 74 ? 44.578 -8.523 -68.559 1.00 78.62 74 ASN A N 1
ATOM 539 C CA . ASN A 1 74 ? 43.806 -8.976 -67.402 1.00 78.62 74 ASN A CA 1
ATOM 540 C C . ASN A 1 74 ? 44.588 -8.775 -66.098 1.00 78.62 74 ASN A C 1
ATOM 542 O O . ASN A 1 74 ? 43.990 -8.408 -65.088 1.00 78.62 74 ASN A O 1
ATOM 546 N N . MET A 1 75 ? 45.910 -8.947 -66.132 1.00 78.00 75 MET A N 1
ATOM 547 C CA . MET A 1 75 ? 46.786 -8.684 -64.992 1.00 78.00 75 MET A CA 1
ATOM 548 C C . MET A 1 75 ? 46.846 -7.190 -64.643 1.00 78.00 75 MET A C 1
ATOM 550 O O . MET A 1 75 ? 46.684 -6.845 -63.475 1.00 78.00 75 MET A O 1
ATOM 554 N N . ASP A 1 76 ? 46.938 -6.300 -65.635 1.00 81.69 76 ASP A N 1
ATOM 555 C CA . ASP A 1 76 ? 46.885 -4.844 -65.411 1.00 81.69 76 ASP A CA 1
ATOM 556 C C . ASP A 1 76 ? 45.544 -4.398 -64.802 1.00 81.69 76 ASP A C 1
ATOM 558 O O . ASP A 1 76 ? 45.493 -3.567 -63.892 1.00 81.69 76 ASP A O 1
ATOM 562 N N . ARG A 1 77 ? 44.434 -4.995 -65.258 1.00 85.31 77 ARG A N 1
ATOM 563 C CA . ARG A 1 77 ? 43.101 -4.754 -64.679 1.00 85.31 77 ARG A CA 1
ATOM 564 C C . ARG A 1 77 ? 43.007 -5.231 -63.232 1.00 85.31 77 ARG A C 1
ATOM 566 O O . ARG A 1 77 ? 42.406 -4.542 -62.413 1.00 85.31 77 ARG A O 1
ATOM 573 N N . LEU A 1 78 ? 43.589 -6.389 -62.918 1.00 86.25 78 LEU A N 1
ATOM 574 C CA . LEU A 1 78 ? 43.637 -6.913 -61.551 1.00 86.25 78 LEU A CA 1
ATOM 575 C C . LEU A 1 78 ? 44.470 -6.015 -60.634 1.00 86.25 78 LEU A C 1
ATOM 577 O O . LEU A 1 78 ? 44.028 -5.726 -59.525 1.00 86.25 78 LEU A O 1
ATOM 581 N N . LEU A 1 79 ? 45.621 -5.526 -61.098 1.00 87.81 79 LEU A N 1
ATOM 582 C CA . LEU A 1 79 ? 46.463 -4.601 -60.336 1.00 87.81 79 LEU A CA 1
ATOM 583 C C . LEU A 1 79 ? 45.724 -3.296 -60.016 1.00 87.81 79 LEU A C 1
ATOM 585 O O . LEU A 1 79 ? 45.668 -2.898 -58.855 1.00 87.81 79 LEU A O 1
ATOM 589 N N . SER A 1 80 ? 45.060 -2.697 -61.006 1.00 90.00 80 SER A N 1
ATOM 590 C CA . SER A 1 80 ? 44.252 -1.486 -60.802 1.00 90.00 80 SER A CA 1
ATOM 591 C C . SER A 1 80 ? 43.100 -1.700 -59.807 1.00 90.00 80 SER A C 1
ATOM 593 O O . SER A 1 80 ? 42.808 -0.832 -58.976 1.00 90.00 80 SER A O 1
ATOM 595 N N . LEU A 1 81 ? 42.457 -2.872 -59.845 1.00 92.50 81 LEU A N 1
ATOM 596 C CA . LEU A 1 81 ? 41.389 -3.213 -58.906 1.00 92.50 81 LEU A CA 1
ATOM 597 C C . LEU A 1 81 ? 41.927 -3.370 -57.475 1.00 92.50 81 LEU A C 1
ATOM 599 O O . LEU A 1 81 ? 41.309 -2.882 -56.531 1.00 92.50 81 LEU A O 1
ATOM 603 N N . VAL A 1 82 ? 43.093 -4.002 -57.313 1.00 93.62 82 VAL A N 1
ATOM 604 C CA . VAL A 1 82 ? 43.766 -4.151 -56.013 1.00 93.62 82 VAL A CA 1
ATOM 605 C C . VAL A 1 82 ? 44.170 -2.792 -55.445 1.00 93.62 82 VAL A C 1
ATOM 607 O O . VAL A 1 82 ? 43.922 -2.537 -54.270 1.00 93.62 82 VAL A O 1
ATOM 610 N N . GLU A 1 83 ? 44.727 -1.893 -56.255 1.00 93.06 83 GLU A N 1
ATOM 611 C CA . GLU A 1 83 ? 45.068 -0.530 -55.820 1.00 93.06 83 GLU A CA 1
ATOM 612 C C . GLU A 1 83 ? 43.832 0.249 -55.356 1.00 93.06 83 GLU A C 1
ATOM 614 O O . GLU A 1 83 ? 43.856 0.896 -54.306 1.00 93.06 83 GLU A O 1
ATOM 619 N N . THR A 1 84 ? 42.724 0.125 -56.091 1.00 93.38 84 THR A N 1
ATOM 620 C CA . THR A 1 84 ? 41.449 0.757 -55.727 1.00 93.38 84 THR A CA 1
ATOM 621 C C . THR A 1 84 ? 40.919 0.210 -54.401 1.00 93.38 84 THR A C 1
ATOM 623 O O . THR A 1 84 ? 40.533 0.983 -53.524 1.00 93.38 84 THR A O 1
ATOM 626 N N . LEU A 1 85 ? 40.945 -1.112 -54.213 1.00 93.19 85 LEU A N 1
ATOM 627 C CA . LEU A 1 85 ? 40.503 -1.753 -52.972 1.00 93.19 85 LEU A CA 1
ATOM 628 C C . LEU A 1 85 ? 41.390 -1.379 -51.778 1.00 93.19 85 LEU A C 1
ATOM 630 O O . LEU A 1 85 ? 40.873 -1.125 -50.694 1.00 93.19 85 LEU A O 1
ATOM 634 N N . LEU A 1 86 ? 42.709 -1.292 -51.966 1.00 94.38 86 LEU A N 1
ATOM 635 C CA . LEU A 1 86 ? 43.635 -0.850 -50.920 1.00 94.38 86 LEU A CA 1
ATOM 636 C C . LEU A 1 86 ? 43.395 0.613 -50.532 1.00 94.38 86 LEU A C 1
ATOM 638 O O . LEU A 1 86 ? 43.420 0.947 -49.347 1.00 94.38 86 LEU A O 1
ATOM 642 N N . SER A 1 87 ? 43.114 1.478 -51.511 1.00 94.00 87 SER A N 1
ATOM 643 C CA . SER A 1 87 ? 42.740 2.872 -51.260 1.00 94.00 87 SER A CA 1
ATOM 644 C C . SER A 1 87 ? 41.431 2.969 -50.468 1.00 94.00 87 SER A C 1
ATOM 646 O O . SER A 1 87 ? 41.379 3.668 -49.455 1.00 94.00 87 SER A O 1
ATOM 648 N N . GLN A 1 88 ? 40.406 2.205 -50.858 1.00 94.69 88 GLN A N 1
ATOM 649 C CA . GLN A 1 88 ? 39.133 2.142 -50.134 1.00 94.69 88 GLN A CA 1
ATOM 650 C C . GLN A 1 88 ? 39.306 1.613 -48.706 1.00 94.69 88 GLN A C 1
ATOM 652 O O . GLN A 1 88 ? 38.760 2.190 -47.768 1.00 94.69 88 GLN A O 1
ATOM 657 N N . GLN A 1 89 ? 40.105 0.559 -48.522 1.00 94.06 89 GLN A N 1
ATOM 658 C CA . GLN A 1 89 ? 40.403 0.004 -47.204 1.00 94.06 89 GLN A CA 1
ATOM 659 C C . GLN A 1 89 ? 41.122 1.025 -46.313 1.00 94.06 89 GLN A C 1
ATOM 661 O O . GLN A 1 89 ? 40.801 1.141 -45.130 1.00 94.06 89 GLN A O 1
ATOM 666 N N . SER A 1 90 ? 42.069 1.784 -46.872 1.00 95.25 90 SER A N 1
ATOM 667 C CA . SER A 1 90 ? 42.755 2.855 -46.147 1.00 95.25 90 SER A CA 1
ATOM 668 C C . SER A 1 90 ? 41.788 3.956 -45.716 1.00 95.25 90 SER A C 1
ATOM 670 O O . SER A 1 90 ? 41.868 4.400 -44.574 1.00 95.25 90 SER A O 1
ATOM 672 N N . ASN A 1 91 ? 40.869 4.373 -46.593 1.00 95.44 91 ASN A N 1
ATOM 673 C CA . ASN A 1 91 ? 39.896 5.414 -46.269 1.00 95.44 91 ASN A CA 1
ATOM 674 C C . ASN A 1 91 ? 38.928 4.959 -45.165 1.00 95.44 91 ASN A C 1
ATOM 676 O O . ASN A 1 91 ? 38.761 5.653 -44.170 1.00 95.44 91 ASN A O 1
ATOM 680 N N . LEU A 1 92 ? 38.392 3.738 -45.274 1.00 96.12 92 LEU A N 1
ATOM 681 C CA . LEU A 1 92 ? 37.498 3.176 -44.257 1.00 96.12 92 LEU A CA 1
ATOM 682 C C . LEU A 1 92 ? 38.196 3.011 -42.897 1.00 96.12 92 LEU A C 1
ATOM 684 O O . LEU A 1 92 ? 37.594 3.223 -41.848 1.00 96.12 92 LEU A O 1
ATOM 688 N N . THR A 1 93 ? 39.482 2.646 -42.902 1.00 95.00 93 THR A N 1
ATOM 689 C CA . THR A 1 93 ? 40.271 2.537 -41.664 1.00 95.00 93 THR A CA 1
ATOM 690 C C . THR A 1 93 ? 40.457 3.903 -41.005 1.00 95.00 93 THR A C 1
ATOM 692 O O . THR A 1 93 ? 40.412 3.995 -39.779 1.00 95.00 93 THR A O 1
ATOM 695 N N . GLN A 1 94 ? 40.644 4.956 -41.804 1.00 95.62 94 GLN A N 1
ATOM 696 C CA . GLN A 1 94 ? 40.761 6.319 -41.298 1.00 95.62 94 GLN A CA 1
ATOM 697 C C . GLN A 1 94 ? 39.431 6.817 -40.724 1.00 95.62 94 GLN A C 1
ATOM 699 O O . GLN A 1 94 ? 39.412 7.276 -39.588 1.00 95.62 94 GLN A O 1
ATOM 704 N N . GLU A 1 95 ? 38.321 6.635 -41.445 1.00 95.94 95 GLU A N 1
ATOM 705 C CA . GLU A 1 95 ? 36.976 7.005 -40.977 1.00 95.94 95 GLU A CA 1
ATOM 706 C C . GLU A 1 95 ? 36.631 6.319 -39.646 1.00 95.94 95 GLU A C 1
ATOM 708 O O . GLU A 1 95 ? 36.171 6.968 -38.707 1.00 95.94 95 GLU A O 1
ATOM 713 N N . LEU A 1 96 ? 36.936 5.022 -39.519 1.00 96.88 96 LEU A N 1
ATOM 714 C CA . LEU A 1 96 ? 36.723 4.281 -38.275 1.00 96.88 96 LEU A CA 1
ATOM 715 C C . LEU A 1 96 ? 37.585 4.818 -37.122 1.00 96.88 96 LEU A C 1
ATOM 717 O O . LEU A 1 96 ? 37.146 4.852 -35.971 1.00 96.88 96 LEU A O 1
ATOM 721 N N . GLN A 1 97 ? 38.823 5.221 -37.408 1.00 95.69 97 GLN A N 1
ATOM 722 C CA . GLN A 1 97 ? 39.715 5.791 -36.403 1.00 95.69 97 GLN A CA 1
ATOM 723 C C . GLN A 1 97 ? 39.235 7.180 -35.960 1.00 95.69 97 GLN A C 1
ATOM 725 O O . GLN A 1 97 ? 39.261 7.483 -34.764 1.00 95.69 97 GLN A O 1
ATOM 730 N N . ASP A 1 98 ? 38.740 7.987 -36.892 1.00 96.12 98 ASP A N 1
ATOM 731 C CA . ASP A 1 98 ? 38.181 9.306 -36.614 1.00 96.12 98 ASP A CA 1
ATOM 732 C C . ASP A 1 98 ? 36.904 9.176 -35.765 1.00 96.12 98 ASP A C 1
ATOM 734 O O . ASP A 1 98 ? 36.809 9.804 -34.708 1.00 96.12 98 ASP A O 1
ATOM 738 N N . GLU A 1 99 ? 35.983 8.264 -36.107 1.00 96.56 99 GLU A N 1
ATOM 739 C CA . GLU A 1 99 ? 34.820 7.959 -35.259 1.00 96.56 99 GLU A CA 1
ATOM 740 C C . GLU A 1 99 ? 35.230 7.464 -33.870 1.00 96.56 99 GLU A C 1
ATOM 742 O O . GLU A 1 99 ? 34.653 7.876 -32.863 1.00 96.56 99 GLU A O 1
ATOM 747 N N . LYS A 1 100 ? 36.234 6.586 -33.778 1.00 96.50 100 LYS A N 1
ATOM 748 C CA . LYS A 1 100 ? 36.719 6.073 -32.492 1.00 96.50 100 LYS A CA 1
ATOM 749 C C . LYS A 1 100 ? 37.254 7.195 -31.605 1.00 96.50 100 LYS A C 1
ATOM 751 O O . LYS A 1 100 ? 36.961 7.217 -30.411 1.00 96.50 100 LYS A O 1
ATOM 756 N N . THR A 1 101 ? 38.031 8.119 -32.168 1.00 96.19 101 THR A N 1
ATOM 757 C CA . THR A 1 101 ? 38.551 9.270 -31.412 1.00 96.19 101 THR A CA 1
ATOM 758 C C . THR A 1 101 ? 37.439 10.237 -31.008 1.00 96.19 101 THR A C 1
ATOM 760 O O . THR A 1 101 ? 37.440 10.706 -29.869 1.00 96.19 101 THR A O 1
ATOM 763 N N . GLY A 1 102 ? 36.444 10.454 -31.874 1.00 96.06 102 GLY A N 1
ATOM 764 C CA . GLY A 1 102 ? 35.251 11.240 -31.556 1.00 96.06 102 GLY A CA 1
ATOM 765 C C . GLY A 1 102 ? 34.453 10.655 -30.387 1.00 96.06 102 GLY A C 1
ATOM 766 O O . GLY A 1 102 ? 34.166 11.362 -29.420 1.00 96.06 102 GLY A O 1
ATOM 767 N N . HIS A 1 103 ? 34.159 9.353 -30.423 1.00 94.56 103 HIS A N 1
ATOM 768 C CA . HIS A 1 103 ? 33.470 8.670 -29.324 1.00 94.56 103 HIS A CA 1
ATOM 769 C C . HIS A 1 103 ? 34.294 8.671 -28.032 1.00 94.56 103 HIS A C 1
ATOM 771 O O . HIS A 1 103 ? 33.730 8.854 -26.956 1.00 94.56 103 HIS A O 1
ATOM 777 N N . GLN A 1 104 ? 35.620 8.513 -28.111 1.00 95.12 104 GLN A N 1
ATOM 778 C CA . GLN A 1 104 ? 36.478 8.569 -26.926 1.00 95.12 104 GLN A CA 1
ATOM 779 C C . GLN A 1 104 ? 36.421 9.947 -26.252 1.00 95.12 104 GLN A C 1
ATOM 781 O O . GLN A 1 104 ? 36.247 10.019 -25.039 1.00 95.12 104 GLN A O 1
ATOM 786 N N . ALA A 1 105 ? 36.470 11.033 -27.028 1.00 95.62 105 ALA A N 1
ATOM 787 C CA . ALA A 1 105 ? 36.337 12.385 -26.489 1.00 95.62 105 ALA A CA 1
ATOM 788 C C . ALA A 1 105 ? 34.967 12.617 -25.822 1.00 95.62 105 ALA A C 1
ATOM 790 O O . ALA A 1 105 ? 34.883 13.260 -24.775 1.00 95.62 105 ALA A O 1
ATOM 791 N N . GLN A 1 106 ? 33.892 12.060 -26.393 1.00 96.25 106 GLN A N 1
ATOM 792 C CA . GLN A 1 106 ? 32.560 12.106 -25.778 1.00 96.25 106 GLN A CA 1
ATOM 793 C C . GLN A 1 106 ? 32.510 11.329 -24.458 1.00 96.25 106 GLN A C 1
ATOM 795 O O . GLN A 1 106 ? 31.965 11.839 -23.480 1.00 96.25 106 GLN A O 1
ATOM 800 N N . ILE A 1 107 ? 33.095 10.128 -24.408 1.00 95.38 107 ILE A N 1
ATOM 801 C CA . ILE A 1 107 ? 33.181 9.315 -23.186 1.00 95.38 107 ILE A CA 1
ATOM 802 C C . ILE A 1 107 ? 33.930 10.074 -22.090 1.00 95.38 107 ILE A C 1
ATOM 804 O O . ILE A 1 107 ? 33.455 10.118 -20.956 1.00 95.38 107 ILE A O 1
ATOM 808 N N . ASP A 1 108 ? 35.054 10.707 -22.425 1.00 96.12 108 ASP A N 1
ATOM 809 C CA . ASP A 1 108 ? 35.857 11.463 -21.463 1.00 96.12 108 ASP A CA 1
ATOM 810 C C . ASP A 1 108 ? 35.088 12.690 -20.932 1.00 96.12 108 ASP A C 1
ATOM 812 O O . ASP A 1 108 ? 35.114 12.970 -19.732 1.00 96.12 108 ASP A O 1
ATOM 816 N N . SER A 1 109 ? 34.328 13.380 -21.793 1.00 96.56 109 SER A N 1
ATOM 817 C CA . SER A 1 109 ? 33.448 14.488 -21.387 1.00 96.56 109 SER A CA 1
ATOM 818 C C . SER A 1 109 ? 32.347 14.025 -20.427 1.00 96.56 109 SER A C 1
ATOM 820 O O . SER A 1 109 ? 32.183 14.592 -19.348 1.00 96.56 109 SER A O 1
ATOM 822 N N . LEU A 1 110 ? 31.633 12.952 -20.779 1.00 97.00 110 LEU A N 1
ATOM 823 C CA . LEU A 1 110 ? 30.585 12.355 -19.943 1.00 97.00 110 LEU A CA 1
ATOM 824 C C . LEU A 1 110 ? 31.137 11.834 -18.608 1.00 97.00 110 LEU A C 1
ATOM 826 O O . LEU A 1 110 ? 30.473 11.942 -17.577 1.00 97.00 110 LEU A O 1
ATOM 830 N N . ALA A 1 111 ? 32.352 11.282 -18.601 1.00 96.50 111 ALA A N 1
ATOM 831 C CA . ALA A 1 111 ? 33.012 10.825 -17.383 1.00 96.50 111 ALA A CA 1
ATOM 832 C C . ALA A 1 111 ? 33.317 11.990 -16.428 1.00 96.50 111 ALA A C 1
ATOM 834 O O . ALA A 1 111 ? 33.104 11.856 -15.219 1.00 96.50 111 ALA A O 1
ATOM 835 N N . ASN A 1 112 ? 33.751 13.136 -16.963 1.00 96.25 112 ASN A N 1
ATOM 836 C CA . ASN A 1 112 ? 33.972 14.347 -16.177 1.00 96.25 112 ASN A CA 1
ATOM 837 C C . ASN A 1 112 ? 32.657 14.879 -15.594 1.00 96.25 112 ASN A C 1
ATOM 839 O O . ASN A 1 112 ? 32.580 15.067 -14.379 1.00 96.25 112 ASN A O 1
ATOM 843 N N . GLU A 1 113 ? 31.604 15.017 -16.404 1.00 96.44 113 GLU A N 1
ATOM 844 C CA . GLU A 1 113 ? 30.275 15.443 -15.934 1.00 96.44 113 GLU A CA 1
ATOM 845 C C . GLU A 1 113 ? 29.735 14.523 -14.828 1.00 96.44 113 GLU A C 1
ATOM 847 O O . GLU A 1 113 ? 29.268 14.986 -13.785 1.00 96.44 113 GLU A O 1
ATOM 852 N N . LEU A 1 114 ? 29.869 13.204 -15.001 1.00 96.38 114 LEU A N 1
ATOM 853 C CA . LEU A 1 114 ? 29.463 12.228 -13.992 1.00 96.38 114 LEU A CA 1
ATOM 854 C C . LEU A 1 114 ? 30.280 12.360 -12.698 1.00 96.38 114 LEU A C 1
ATOM 856 O O . LEU A 1 114 ? 29.745 12.158 -11.605 1.00 96.38 114 LEU A O 1
ATOM 860 N N . SER A 1 115 ? 31.573 12.677 -12.797 1.00 96.31 115 SER A N 1
ATOM 861 C CA . SER A 1 115 ? 32.426 12.899 -11.626 1.00 96.31 115 SER A CA 1
ATOM 862 C C . SER A 1 115 ? 32.017 14.155 -10.848 1.00 96.31 115 SER A C 1
ATOM 864 O O . SER A 1 115 ? 31.966 14.122 -9.615 1.00 96.31 115 SER A O 1
ATOM 866 N N . GLU A 1 116 ? 31.632 15.222 -11.554 1.00 97.00 116 GLU A N 1
ATOM 867 C CA . GLU A 1 116 ? 31.133 16.456 -10.951 1.00 97.00 116 GLU A CA 1
ATOM 868 C C . GLU A 1 116 ? 29.782 16.239 -10.265 1.00 97.00 116 GLU A C 1
ATOM 870 O O . GLU A 1 116 ? 29.605 16.643 -9.114 1.00 97.00 116 GLU A O 1
ATOM 875 N N . GLU A 1 117 ? 28.848 15.543 -10.916 1.00 95.50 117 GLU A N 1
ATOM 876 C CA . GLU A 1 117 ? 27.549 15.214 -10.320 1.00 95.50 117 GLU A CA 1
ATOM 877 C C . GLU A 1 117 ? 27.691 14.313 -9.088 1.00 95.50 117 GLU A C 1
ATOM 879 O O . GLU A 1 117 ? 27.041 14.540 -8.065 1.00 95.50 117 GLU A O 1
ATOM 884 N N . ARG A 1 118 ? 28.620 13.348 -9.108 1.00 96.19 118 ARG A N 1
ATOM 885 C CA . ARG A 1 118 ? 28.944 12.548 -7.914 1.00 96.19 118 ARG A CA 1
ATOM 886 C C . ARG A 1 118 ? 29.468 13.415 -6.770 1.00 96.19 118 ARG A C 1
ATOM 888 O O . ARG A 1 118 ? 29.066 13.210 -5.624 1.00 96.19 118 ARG A O 1
ATOM 895 N N . ALA A 1 119 ? 30.327 14.393 -7.058 1.00 96.12 119 ALA A N 1
ATOM 896 C CA . ALA A 1 119 ? 30.837 15.314 -6.045 1.00 96.12 119 ALA A CA 1
ATOM 897 C C . ALA A 1 119 ? 29.724 16.207 -5.467 1.00 96.12 119 ALA A C 1
ATOM 899 O O . ALA A 1 119 ? 29.660 16.391 -4.246 1.00 96.12 119 ALA A O 1
ATOM 900 N N . ARG A 1 120 ? 28.813 16.705 -6.317 1.00 97.38 120 ARG A N 1
ATOM 901 C CA . ARG A 1 120 ? 27.627 17.474 -5.898 1.00 97.38 120 ARG A CA 1
ATOM 902 C C . ARG A 1 120 ? 26.698 16.639 -5.021 1.00 97.38 120 ARG A C 1
ATOM 904 O O . ARG A 1 120 ? 26.316 17.103 -3.948 1.00 97.38 120 ARG A O 1
ATOM 911 N N . SER A 1 121 ? 26.398 15.402 -5.421 1.00 93.00 121 SER A N 1
ATOM 912 C CA . SER A 1 121 ? 25.548 14.491 -4.642 1.00 93.00 121 SER A CA 1
ATOM 913 C C . SER A 1 121 ? 26.154 14.195 -3.274 1.00 93.00 121 SER A C 1
ATOM 915 O O . SER A 1 121 ? 25.477 14.333 -2.259 1.00 93.00 121 SER A O 1
ATOM 917 N N . ALA A 1 122 ? 27.453 13.887 -3.219 1.00 95.19 122 ALA A N 1
ATOM 918 C CA . ALA A 1 122 ? 28.134 13.627 -1.953 1.00 95.19 122 ALA A CA 1
ATOM 919 C C . ALA A 1 122 ? 28.123 14.859 -1.030 1.00 95.19 122 ALA A C 1
ATOM 921 O O . ALA A 1 122 ? 28.034 14.733 0.193 1.00 95.19 122 ALA A O 1
ATOM 922 N N . GLN A 1 123 ? 28.205 16.069 -1.594 1.00 96.88 123 GLN A N 1
ATOM 923 C CA . GLN A 1 123 ? 28.072 17.296 -0.812 1.00 96.88 123 GLN A CA 1
ATOM 924 C C . GLN A 1 123 ? 26.647 17.487 -0.285 1.00 96.88 123 GLN A C 1
ATOM 926 O O . GLN A 1 123 ? 26.473 17.867 0.874 1.00 96.88 123 GLN A O 1
ATOM 931 N N . LEU A 1 124 ? 25.635 17.213 -1.107 1.00 96.19 124 LEU A N 1
ATOM 932 C CA . LEU A 1 124 ? 24.239 17.310 -0.700 1.00 96.19 124 LEU A CA 1
ATOM 933 C C . LEU A 1 124 ? 23.909 16.310 0.416 1.00 96.19 124 LEU A C 1
ATOM 935 O O . LEU A 1 124 ? 23.276 16.693 1.395 1.00 96.19 124 LEU A O 1
ATOM 939 N N . GLU A 1 125 ? 24.400 15.073 0.327 1.00 94.44 125 GLU A N 1
ATOM 940 C CA . GLU A 1 125 ? 24.254 14.060 1.380 1.00 94.44 125 GLU A CA 1
ATOM 941 C C . GLU A 1 125 ? 24.879 14.511 2.704 1.00 94.44 125 GLU A C 1
ATOM 943 O O . GLU A 1 125 ? 24.256 14.377 3.762 1.00 94.44 125 GLU A O 1
ATOM 948 N N . ARG A 1 126 ? 26.074 15.119 2.662 1.00 96.81 126 ARG A N 1
ATOM 949 C CA . ARG A 1 126 ? 26.694 15.718 3.856 1.00 96.81 126 ARG A CA 1
ATOM 950 C C . ARG A 1 126 ? 25.820 16.823 4.443 1.00 96.81 126 ARG A C 1
ATOM 952 O O . ARG A 1 126 ? 25.587 16.825 5.649 1.00 96.81 126 ARG A O 1
ATOM 959 N N . ASN A 1 127 ? 25.308 17.726 3.608 1.00 97.25 127 ASN A N 1
ATOM 960 C CA . ASN A 1 127 ? 24.450 18.823 4.057 1.00 97.25 127 ASN A CA 1
ATOM 961 C C . ASN A 1 127 ? 23.140 18.306 4.678 1.00 97.25 127 ASN A C 1
ATOM 963 O O . ASN A 1 127 ? 22.742 18.780 5.739 1.00 97.25 127 ASN A O 1
ATOM 967 N N . LEU A 1 128 ? 22.497 17.312 4.057 1.00 96.50 128 LEU A N 1
ATOM 968 C CA . LEU A 1 128 ? 21.279 16.681 4.572 1.00 96.50 128 LEU A CA 1
ATOM 969 C C . LEU A 1 128 ? 21.531 15.970 5.903 1.00 96.50 128 LEU A C 1
ATOM 971 O O . LEU A 1 128 ? 20.746 16.126 6.833 1.00 96.50 128 LEU A O 1
ATOM 975 N N . THR A 1 129 ? 22.647 15.248 6.020 1.00 95.06 129 THR A N 1
ATOM 976 C CA . THR A 1 129 ? 23.030 14.565 7.264 1.00 95.06 129 THR A CA 1
ATOM 977 C C . THR A 1 129 ? 23.268 15.570 8.391 1.00 95.06 129 THR A C 1
ATOM 979 O O . THR A 1 129 ? 22.798 15.372 9.507 1.00 95.06 129 THR A O 1
ATOM 982 N N . GLN A 1 130 ? 23.947 16.685 8.102 1.00 97.12 130 GLN A N 1
ATOM 983 C CA . GLN A 1 130 ? 24.151 17.763 9.075 1.00 97.12 130 GLN A CA 1
ATOM 984 C C . GLN A 1 130 ? 22.826 18.410 9.498 1.00 97.12 130 GLN A C 1
ATOM 986 O O . GLN A 1 130 ? 22.594 18.605 10.689 1.00 97.12 130 GLN A O 1
ATOM 991 N N . ALA A 1 131 ? 21.932 18.698 8.548 1.00 95.88 131 ALA A N 1
ATOM 992 C CA . ALA A 1 131 ? 20.614 19.254 8.847 1.00 95.88 131 ALA A CA 1
ATOM 993 C C . ALA A 1 131 ? 19.768 18.298 9.702 1.00 95.88 131 ALA A C 1
ATOM 995 O O . ALA A 1 131 ? 19.122 18.729 10.654 1.00 95.88 131 ALA A O 1
ATOM 996 N N . TRP A 1 132 ? 19.813 17.000 9.401 1.00 94.69 132 TRP A N 1
ATOM 997 C CA . TRP A 1 132 ? 19.122 15.973 10.174 1.00 94.69 132 TRP A CA 1
ATOM 998 C C . TRP A 1 132 ? 19.649 15.883 11.614 1.00 94.69 132 TRP A C 1
ATOM 1000 O O . TRP A 1 132 ? 18.851 15.924 12.548 1.00 94.69 132 TRP A O 1
ATOM 1010 N N . LEU A 1 133 ? 20.974 15.870 11.808 1.00 96.88 133 LEU A N 1
ATOM 1011 C CA . LEU A 1 133 ? 21.586 15.871 13.145 1.00 96.88 133 LEU A CA 1
ATOM 1012 C C . LEU A 1 133 ? 21.202 17.117 13.956 1.00 96.88 133 LEU A C 1
ATOM 1014 O O . LEU A 1 133 ? 20.898 17.016 15.145 1.00 96.88 133 LEU A O 1
ATOM 1018 N N . LEU A 1 134 ? 21.183 18.292 13.317 1.00 96.44 134 LEU A N 1
ATOM 1019 C CA . LEU A 1 134 ? 20.743 19.535 13.958 1.00 96.44 134 LEU A CA 1
ATOM 1020 C C . LEU A 1 134 ? 19.269 19.464 14.373 1.00 96.44 134 LEU A C 1
ATOM 1022 O O . LEU A 1 134 ? 18.928 19.851 15.491 1.00 96.44 134 LEU A O 1
ATOM 1026 N N . GLN A 1 135 ? 18.406 18.941 13.502 1.00 95.88 135 GLN A N 1
ATOM 1027 C CA . GLN A 1 135 ? 16.984 18.771 13.792 1.00 95.88 135 GLN A CA 1
ATOM 1028 C C . GLN A 1 135 ? 16.760 17.795 14.954 1.00 95.88 135 GLN A C 1
ATOM 1030 O O . GLN A 1 135 ? 15.922 18.043 15.823 1.00 95.88 135 GLN A O 1
ATOM 1035 N N . GLU A 1 136 ? 17.505 16.692 14.999 1.00 93.44 136 GLU A N 1
ATOM 1036 C CA . GLU A 1 136 ? 17.371 15.701 16.063 1.00 93.44 136 GLU A CA 1
ATOM 1037 C C . GLU A 1 136 ? 17.848 16.241 17.417 1.00 93.44 136 GLU A C 1
ATOM 1039 O O . GLU A 1 136 ? 17.168 16.037 18.425 1.00 93.44 136 GLU A O 1
ATOM 1044 N N . ALA A 1 137 ? 18.933 17.022 17.438 1.00 94.19 137 ALA A N 1
ATOM 1045 C CA . ALA A 1 137 ? 19.387 17.723 18.638 1.00 94.19 137 ALA A CA 1
ATOM 1046 C C . ALA A 1 137 ? 18.364 18.764 19.137 1.00 94.19 137 ALA A C 1
ATOM 1048 O O . ALA A 1 137 ? 18.162 18.921 20.340 1.00 94.19 137 ALA A O 1
ATOM 1049 N N . GLN A 1 138 ? 17.668 19.463 18.235 1.00 95.62 138 GLN A N 1
ATOM 1050 C CA . GLN A 1 138 ? 16.582 20.371 18.626 1.00 95.62 138 GLN A CA 1
ATOM 1051 C C . GLN A 1 138 ? 15.401 19.608 19.237 1.00 95.62 138 GLN A C 1
ATOM 1053 O O . GLN A 1 138 ? 14.875 20.000 20.280 1.00 95.62 138 GLN A O 1
ATOM 1058 N N . LEU A 1 139 ? 15.005 18.494 18.617 1.00 94.06 139 LEU A N 1
ATOM 1059 C CA . LEU A 1 139 ? 13.918 17.655 19.115 1.00 94.06 139 LEU A CA 1
ATOM 1060 C C . LEU A 1 139 ? 14.255 17.003 20.460 1.00 94.06 139 LEU A C 1
ATOM 1062 O O . LEU A 1 139 ? 13.352 16.840 21.280 1.00 94.06 139 LEU A O 1
ATOM 1066 N N . SER A 1 140 ? 15.518 16.644 20.722 1.00 92.88 140 SER A N 1
ATOM 1067 C CA . SER A 1 140 ? 15.916 16.098 22.024 1.00 92.88 140 SER A CA 1
ATOM 1068 C C . SER A 1 140 ? 15.762 17.133 23.138 1.00 92.88 140 SER A C 1
ATOM 1070 O O . SER A 1 140 ? 15.172 16.823 24.169 1.00 92.88 140 SER A O 1
ATOM 1072 N N . VAL A 1 141 ? 16.184 18.381 22.896 1.00 95.94 141 VAL A N 1
ATOM 1073 C CA . VAL A 1 141 ? 15.999 19.489 23.850 1.00 95.94 141 VAL A CA 1
ATOM 1074 C C . VAL A 1 141 ? 14.514 19.734 24.133 1.00 95.94 141 VAL A C 1
ATOM 1076 O O . VAL A 1 141 ? 14.126 19.939 25.283 1.00 95.94 141 VAL A O 1
ATOM 1079 N N . GLU A 1 142 ? 13.660 19.682 23.109 1.00 94.56 142 GLU A N 1
ATOM 1080 C CA . GLU A 1 142 ? 12.215 19.871 23.280 1.00 94.56 142 GLU A CA 1
ATOM 1081 C C . GLU A 1 142 ? 11.565 18.709 24.055 1.00 94.56 142 GLU A C 1
ATOM 1083 O O . GLU A 1 142 ? 10.707 18.927 24.912 1.00 94.56 142 GLU A O 1
ATOM 1088 N N . ARG A 1 143 ? 12.003 17.464 23.817 1.00 93.12 143 ARG A N 1
ATOM 1089 C CA . ARG A 1 143 ? 11.562 16.301 24.607 1.00 93.12 143 ARG A CA 1
ATOM 1090 C C . ARG A 1 143 ? 11.950 16.433 26.076 1.00 93.12 143 ARG A C 1
ATOM 1092 O O . ARG A 1 143 ? 11.122 16.115 26.928 1.00 93.12 143 ARG A O 1
ATOM 1099 N N . ASP A 1 144 ? 13.155 16.913 26.375 1.00 94.44 144 ASP A N 1
ATOM 1100 C CA . ASP A 1 144 ? 13.613 17.094 27.755 1.00 94.44 144 ASP A CA 1
ATOM 1101 C C . ASP A 1 144 ? 12.787 18.161 28.486 1.00 94.44 144 ASP A C 1
ATOM 1103 O O . ASP A 1 144 ? 12.324 17.913 29.602 1.00 94.44 144 ASP A O 1
ATOM 1107 N N . LYS A 1 145 ? 12.479 19.288 27.825 1.00 94.75 145 LYS A N 1
ATOM 1108 C CA . LYS A 1 145 ? 11.547 20.297 28.364 1.00 94.75 145 LYS A CA 1
ATOM 1109 C C . LYS A 1 145 ? 10.160 19.716 28.632 1.00 94.75 145 LYS A C 1
ATOM 1111 O O . LYS A 1 145 ? 9.587 19.943 29.694 1.00 94.75 145 LYS A O 1
ATOM 1116 N N . ASN A 1 146 ? 9.617 18.945 27.689 1.00 91.31 146 ASN A N 1
ATOM 1117 C CA . ASN A 1 146 ? 8.304 18.319 27.851 1.00 91.31 146 ASN A CA 1
ATOM 1118 C C . ASN A 1 146 ? 8.294 17.293 28.988 1.00 91.31 146 ASN A C 1
ATOM 1120 O O . ASN A 1 146 ? 7.306 17.183 29.713 1.00 91.31 146 ASN A O 1
ATOM 1124 N N . ARG A 1 147 ? 9.398 16.566 29.184 1.00 94.06 147 ARG A N 1
ATOM 1125 C CA . ARG A 1 147 ? 9.564 15.632 30.299 1.00 94.06 147 ARG A CA 1
ATOM 1126 C C . ARG A 1 147 ? 9.593 16.359 31.641 1.00 94.06 147 ARG A C 1
ATOM 1128 O O . ARG A 1 147 ? 8.954 15.897 32.584 1.00 94.06 147 ARG A O 1
ATOM 1135 N N . GLU A 1 148 ? 10.293 17.486 31.726 1.00 95.12 148 GLU A N 1
ATOM 1136 C CA . GLU A 1 148 ? 10.308 18.329 32.924 1.00 95.12 148 GLU A CA 1
ATOM 1137 C C . GLU A 1 148 ? 8.914 18.898 33.223 1.00 95.12 148 GLU A C 1
ATOM 1139 O O . GLU A 1 148 ? 8.429 18.798 34.349 1.00 95.12 148 GLU A O 1
ATOM 1144 N N . LEU A 1 149 ? 8.214 19.398 32.201 1.00 95.12 149 LEU A N 1
ATOM 1145 C CA . LEU A 1 149 ? 6.846 19.892 32.344 1.00 95.12 149 LEU A CA 1
ATOM 1146 C C . LEU A 1 149 ? 5.885 18.787 32.811 1.00 95.12 149 LEU A C 1
ATOM 1148 O O . LEU A 1 149 ? 5.062 19.020 33.694 1.00 95.12 149 LEU A O 1
ATOM 1152 N N . ALA A 1 150 ? 6.014 17.574 32.267 1.00 92.69 150 ALA A N 1
ATOM 1153 C CA . ALA A 1 150 ? 5.219 16.420 32.678 1.00 92.69 150 ALA A CA 1
ATOM 1154 C C . ALA A 1 150 ? 5.503 16.008 34.132 1.00 92.69 150 ALA A C 1
ATOM 1156 O O . ALA A 1 150 ? 4.571 15.681 34.871 1.00 92.69 150 ALA A O 1
ATOM 1157 N N . LEU A 1 151 ? 6.766 16.059 34.568 1.00 94.00 151 LEU A N 1
ATOM 1158 C CA . LEU A 1 151 ? 7.145 15.816 35.963 1.00 94.00 151 LEU A CA 1
ATOM 1159 C C . LEU A 1 151 ? 6.540 16.873 36.894 1.00 94.00 151 LEU A C 1
ATOM 1161 O O . LEU A 1 151 ? 5.925 16.506 37.895 1.00 94.00 151 LEU A O 1
ATOM 1165 N N . ASN A 1 152 ? 6.629 18.155 36.534 1.00 94.31 152 ASN A N 1
ATOM 1166 C CA . ASN A 1 152 ? 6.037 19.254 37.302 1.00 94.31 152 ASN A CA 1
ATOM 1167 C C . ASN A 1 152 ? 4.511 19.122 37.399 1.00 94.31 152 ASN A C 1
ATOM 1169 O O . ASN A 1 152 ? 3.939 19.280 38.478 1.00 94.31 152 ASN A O 1
ATOM 1173 N N . LEU A 1 153 ? 3.844 18.769 36.296 1.00 94.19 153 LEU A N 1
ATOM 1174 C CA . LEU A 1 153 ? 2.400 18.545 36.277 1.00 94.19 153 LEU A CA 1
ATOM 1175 C C . LEU A 1 153 ? 2.003 17.345 37.147 1.00 94.19 153 LEU A C 1
ATOM 1177 O O . LEU A 1 153 ? 1.043 17.430 37.907 1.00 94.19 153 LEU A O 1
ATOM 1181 N N . THR A 1 154 ? 2.763 16.250 37.086 1.00 93.06 154 THR A N 1
ATOM 1182 C CA . THR A 1 154 ? 2.525 15.063 37.924 1.00 93.06 154 THR A CA 1
ATOM 1183 C C . THR A 1 154 ? 2.672 15.408 39.405 1.00 93.06 154 THR A C 1
ATOM 1185 O O . THR A 1 154 ? 1.820 15.041 40.211 1.00 93.06 154 THR A O 1
ATOM 1188 N N . GLN A 1 155 ? 3.701 16.177 39.770 1.00 92.06 155 GLN A N 1
ATOM 1189 C CA . GLN A 1 155 ? 3.881 16.659 41.139 1.00 92.06 155 GLN A CA 1
ATOM 1190 C C . GLN A 1 155 ? 2.709 17.546 41.586 1.00 92.06 155 GLN A C 1
ATOM 1192 O O . GLN A 1 155 ? 2.164 17.328 42.668 1.00 92.06 155 GLN A O 1
ATOM 1197 N N . ALA A 1 156 ? 2.257 18.482 40.747 1.00 90.44 156 ALA A N 1
ATOM 1198 C CA . ALA A 1 156 ? 1.098 19.323 41.046 1.00 90.44 156 ALA A CA 1
ATOM 1199 C C . ALA A 1 156 ? -0.189 18.498 41.240 1.00 90.44 156 ALA A C 1
ATOM 1201 O O . ALA A 1 156 ? -0.948 18.755 42.173 1.00 90.44 156 ALA A O 1
ATOM 1202 N N . LEU A 1 157 ? -0.405 17.462 40.422 1.00 88.81 157 LEU A N 1
ATOM 1203 C CA . LEU A 1 157 ? -1.535 16.541 40.576 1.00 88.81 157 LEU A CA 1
ATOM 1204 C C . LEU A 1 157 ? -1.457 15.757 41.891 1.00 88.81 157 LEU A C 1
ATOM 1206 O O . LEU A 1 157 ? -2.460 15.661 42.589 1.00 88.81 157 LEU A O 1
ATOM 1210 N N . THR A 1 158 ? -0.277 15.260 42.277 1.00 85.56 158 THR A N 1
ATOM 1211 C CA . THR A 1 158 ? -0.108 14.574 43.573 1.00 85.56 158 THR A CA 1
ATOM 1212 C C . THR A 1 158 ? -0.315 15.505 44.771 1.00 85.56 158 THR A C 1
ATOM 1214 O O . THR A 1 158 ? -0.820 15.077 45.807 1.00 85.56 158 THR A O 1
ATOM 1217 N N . GLN A 1 159 ? 0.028 16.791 44.644 1.00 86.75 159 GLN A N 1
ATOM 1218 C CA . GLN A 1 159 ? -0.277 17.789 45.673 1.00 86.75 159 GLN A CA 1
ATOM 1219 C C . GLN A 1 159 ? -1.781 18.053 45.769 1.00 86.75 159 GLN A C 1
ATOM 1221 O O . GLN A 1 159 ? -2.312 18.106 46.876 1.00 86.75 159 GLN A O 1
ATOM 1226 N N . LEU A 1 160 ? -2.468 18.163 44.628 1.00 82.75 160 LEU A N 1
ATOM 1227 C CA . LEU A 1 160 ? -3.919 18.324 44.586 1.00 82.75 160 LEU A CA 1
ATOM 1228 C C . LEU A 1 160 ? -4.630 17.114 45.212 1.00 82.75 160 LEU A C 1
ATOM 1230 O O . LEU A 1 160 ? -5.527 17.298 46.030 1.00 82.75 160 LEU A O 1
ATOM 1234 N N . ASP A 1 161 ? -4.173 15.899 44.895 1.00 81.12 161 ASP A N 1
ATOM 1235 C CA . ASP A 1 161 ? -4.708 14.649 45.446 1.00 81.12 161 ASP A CA 1
ATOM 1236 C C . ASP A 1 161 ? -4.547 14.590 46.975 1.00 81.12 161 ASP A C 1
ATOM 1238 O O . ASP A 1 161 ? -5.504 14.328 47.707 1.00 81.12 161 ASP A O 1
ATOM 1242 N N . ASN A 1 162 ? -3.370 14.970 47.486 1.00 74.69 162 ASN A N 1
ATOM 1243 C CA . ASN A 1 162 ? -3.119 15.076 48.925 1.00 74.69 162 ASN A CA 1
ATOM 1244 C C . ASN A 1 162 ? -3.990 16.143 49.611 1.00 74.69 162 ASN A C 1
ATOM 1246 O O . ASN A 1 162 ? -4.398 15.943 50.755 1.00 74.69 162 ASN A O 1
ATOM 1250 N N . MET A 1 163 ? -4.321 17.244 48.925 1.00 69.75 163 MET A N 1
ATOM 1251 C CA . MET A 1 163 ? -5.256 18.257 49.434 1.00 69.75 163 MET A CA 1
ATOM 1252 C C . MET A 1 163 ? -6.714 17.773 49.420 1.00 69.75 163 MET A C 1
ATOM 1254 O O . MET A 1 163 ? -7.500 18.164 50.283 1.00 69.75 163 MET A O 1
ATOM 1258 N N . THR A 1 164 ? -7.087 16.887 48.494 1.00 63.19 164 THR A N 1
ATOM 1259 C CA . THR A 1 164 ? -8.414 16.248 48.471 1.00 63.19 164 THR A CA 1
ATOM 1260 C C . THR A 1 164 ? -8.527 15.029 49.394 1.00 63.19 164 THR A C 1
ATOM 1262 O O . THR A 1 164 ? -9.638 14.618 49.727 1.00 63.19 164 THR A O 1
ATOM 1265 N N . SER A 1 165 ? -7.401 14.484 49.873 1.00 54.38 165 SER A N 1
ATOM 1266 C CA . SER A 1 165 ? -7.337 13.307 50.758 1.00 54.38 165 SER A CA 1
ATOM 1267 C C . SER A 1 165 ? -7.570 13.620 52.247 1.00 54.38 165 SER A C 1
ATOM 1269 O O . SER A 1 165 ? -7.709 12.713 53.074 1.00 54.38 165 SER A O 1
ATOM 1271 N N . THR A 1 166 ? -7.735 14.895 52.620 1.00 55.31 166 THR A N 1
ATOM 1272 C CA . THR A 1 166 ? -8.404 15.256 53.880 1.00 55.31 166 THR A CA 1
ATOM 1273 C C . THR A 1 166 ? -9.889 14.903 53.791 1.00 55.31 166 THR A C 1
ATOM 1275 O O . THR A 1 166 ? -10.734 15.729 53.452 1.00 55.31 166 THR A O 1
ATOM 1278 N N . LYS A 1 167 ? -10.209 13.641 54.104 1.00 52.97 167 LYS A N 1
ATOM 1279 C CA . LYS A 1 167 ? -11.573 13.146 54.325 1.00 52.97 167 LYS A CA 1
ATOM 1280 C C . LYS A 1 167 ? -12.313 14.068 55.300 1.00 52.97 167 LYS A C 1
ATOM 1282 O O . LYS A 1 167 ? -12.074 14.020 56.505 1.00 52.97 167 LYS A O 1
ATOM 1287 N N . CYS A 1 168 ? -13.253 14.860 54.788 1.00 47.69 168 CYS A N 1
ATOM 1288 C CA . CYS A 1 168 ? -14.333 15.409 55.602 1.00 47.69 168 CYS A CA 1
ATOM 1289 C C . CYS A 1 168 ? -15.309 14.272 55.950 1.00 47.69 168 CYS A C 1
ATOM 1291 O O . CYS A 1 168 ? -15.833 13.628 55.038 1.00 47.69 168 CYS A O 1
ATOM 1293 N N . PRO A 1 169 ? -15.578 13.998 57.238 1.00 50.00 169 PRO A N 1
ATOM 1294 C CA . PRO A 1 169 ? -16.554 12.999 57.634 1.00 50.00 169 PRO A CA 1
ATOM 1295 C C . PRO A 1 169 ? -17.959 13.611 57.608 1.00 50.00 169 PRO A C 1
ATOM 1297 O O . PRO A 1 169 ? -18.428 14.173 58.594 1.00 50.00 169 PRO A O 1
ATOM 1300 N N . CYS A 1 170 ? -18.650 13.480 56.480 1.00 44.31 170 CYS A N 1
ATOM 1301 C CA . CYS A 1 170 ? -20.112 13.501 56.447 1.00 44.31 170 CYS A CA 1
ATOM 1302 C C . CYS A 1 170 ? -20.626 12.740 55.222 1.00 44.31 170 CYS A C 1
ATOM 1304 O O . CYS A 1 170 ? -20.901 13.284 54.158 1.00 44.31 170 CYS A O 1
ATOM 1306 N N . GLU A 1 171 ? -20.768 11.434 55.405 1.00 45.16 171 GLU A N 1
ATOM 1307 C CA . GLU A 1 171 ? -21.498 10.560 54.502 1.00 45.16 171 GLU A CA 1
ATOM 1308 C C . GLU A 1 171 ? -22.993 10.912 54.598 1.00 45.16 171 GLU A C 1
ATOM 1310 O O . GLU A 1 171 ? -23.642 10.690 55.624 1.00 45.16 171 GLU A O 1
ATOM 1315 N N . ARG A 1 172 ? -23.547 11.516 53.541 1.00 42.09 172 ARG A N 1
ATOM 1316 C CA . ARG A 1 172 ? -24.993 11.536 53.303 1.00 42.09 172 ARG A CA 1
ATOM 1317 C C . ARG A 1 172 ? -25.301 11.165 51.862 1.00 42.09 172 ARG A C 1
ATOM 1319 O O . ARG A 1 172 ? -24.751 11.706 50.911 1.00 42.09 172 ARG A O 1
ATOM 1326 N N . GLN A 1 173 ? -26.222 10.216 51.786 1.00 49.88 173 GLN A N 1
ATOM 1327 C CA . GLN A 1 173 ? -26.938 9.711 50.629 1.00 49.88 173 GLN A CA 1
ATOM 1328 C C . GLN A 1 173 ? -27.431 10.826 49.699 1.00 49.88 173 GLN A C 1
ATOM 1330 O O . GLN A 1 173 ? -27.945 11.841 50.167 1.00 49.88 173 GLN A O 1
ATOM 1335 N N . GLY A 1 174 ? -27.405 10.553 48.394 1.00 47.09 174 GLY A N 1
ATOM 1336 C CA . GLY A 1 174 ? -28.269 11.238 47.433 1.00 47.09 174 GLY A CA 1
ATOM 1337 C C . GLY A 1 174 ? -27.542 11.741 46.197 1.00 47.09 174 GLY A C 1
ATOM 1338 O O . GLY A 1 174 ? -27.168 12.904 46.122 1.00 47.09 174 GLY A O 1
ATOM 1339 N N . GLY A 1 175 ? -27.410 10.869 45.200 1.00 37.66 175 GLY A N 1
ATOM 1340 C CA . GLY A 1 175 ? -26.976 11.251 43.863 1.00 37.66 175 G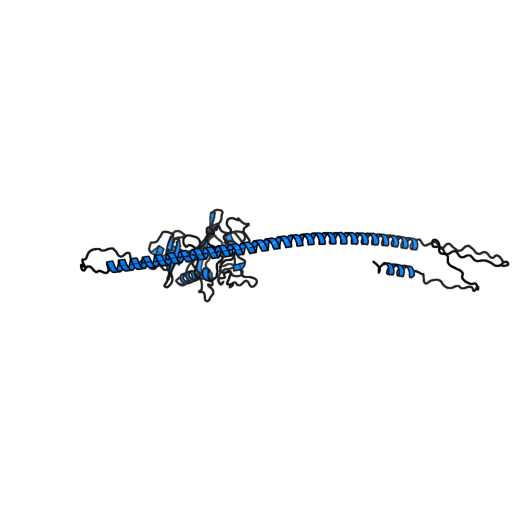LY A CA 1
ATOM 1341 C C . GLY A 1 175 ? -26.712 10.027 43.004 1.00 37.66 175 GLY A C 1
ATOM 1342 O O . GLY A 1 175 ? -25.565 9.623 42.857 1.00 37.66 175 GLY A O 1
ATOM 1343 N N . ASN A 1 176 ? -27.769 9.433 42.441 1.00 42.09 176 ASN A N 1
ATOM 1344 C CA . ASN A 1 176 ? -27.629 8.512 41.313 1.00 42.09 176 ASN A CA 1
ATOM 1345 C C . ASN A 1 176 ? -27.113 9.315 40.112 1.00 42.09 176 ASN A C 1
ATOM 1347 O O . ASN A 1 176 ? -27.878 9.774 39.266 1.00 42.09 176 ASN A O 1
ATOM 1351 N N . ILE A 1 177 ? -25.798 9.494 40.051 1.00 43.44 177 ILE A N 1
ATOM 1352 C CA . ILE A 1 177 ? -25.106 9.612 38.780 1.00 43.44 177 ILE A CA 1
ATOM 1353 C C . ILE A 1 177 ? -25.150 8.193 38.231 1.00 43.44 177 ILE A C 1
ATOM 1355 O O . ILE A 1 177 ? -24.543 7.289 38.806 1.00 43.44 177 ILE A O 1
ATOM 1359 N N . TYR A 1 178 ? -25.950 7.976 37.186 1.00 41.41 178 TYR A N 1
ATOM 1360 C CA . TYR A 1 178 ? -25.871 6.743 36.416 1.00 41.41 178 TYR A CA 1
ATOM 1361 C C . TYR A 1 178 ? -24.391 6.498 36.125 1.00 41.41 178 TYR A C 1
ATOM 1363 O O . TYR A 1 178 ? -23.761 7.378 35.531 1.00 41.41 178 TYR A O 1
ATOM 1371 N N . PRO A 1 179 ? -23.813 5.362 36.554 1.00 39.84 179 PRO A N 1
ATOM 1372 C CA . PRO A 1 179 ? -22.487 5.004 36.106 1.00 39.84 179 PRO A CA 1
ATOM 1373 C C . PRO A 1 179 ? -22.579 4.999 34.587 1.00 39.84 179 PRO A C 1
ATOM 1375 O O . PRO A 1 179 ? -23.374 4.240 34.023 1.00 39.84 179 PRO A O 1
ATOM 1378 N N . THR A 1 180 ? -21.825 5.878 33.926 1.00 41.72 180 THR A N 1
ATOM 1379 C CA . THR A 1 180 ? -21.448 5.648 32.537 1.00 41.72 180 THR A CA 1
ATOM 1380 C C . THR A 1 180 ? -20.943 4.219 32.519 1.00 41.72 180 THR A C 1
ATOM 1382 O O . THR A 1 180 ? -19.944 3.916 33.178 1.00 41.72 180 THR A O 1
ATOM 1385 N N . GLN A 1 181 ? -21.732 3.335 31.906 1.00 40.78 181 GLN A N 1
ATOM 1386 C CA . GLN A 1 181 ? -21.409 1.924 31.776 1.00 40.78 181 GLN A CA 1
ATOM 1387 C C . GLN A 1 181 ? -19.941 1.840 31.346 1.00 40.78 181 GLN A C 1
ATOM 1389 O O . GLN A 1 181 ? -19.547 2.630 30.478 1.00 40.78 181 GLN A O 1
ATOM 1394 N N . PRO A 1 182 ? -19.122 0.964 31.955 1.00 44.47 182 PRO A N 1
ATOM 1395 C CA . PRO A 1 182 ? -17.777 0.723 31.460 1.00 44.47 182 PRO A CA 1
ATOM 1396 C C . PRO A 1 182 ? -17.913 0.476 29.963 1.00 44.47 182 PRO A C 1
ATOM 1398 O O . PRO A 1 182 ? -18.669 -0.417 29.579 1.00 44.47 182 PRO A O 1
ATOM 1401 N N . VAL A 1 183 ? -17.288 1.322 29.137 1.00 50.31 183 VAL A N 1
ATOM 1402 C CA . VAL A 1 183 ? -17.287 1.133 27.685 1.00 50.31 183 VAL A CA 1
ATOM 1403 C C . VAL A 1 183 ? -16.860 -0.317 27.475 1.00 50.31 183 VAL A C 1
ATOM 1405 O O . VAL A 1 183 ? -15.763 -0.666 27.925 1.00 50.31 183 VAL A O 1
ATOM 1408 N N . PRO A 1 184 ? -17.723 -1.186 26.912 1.00 54.31 184 PRO A N 1
ATOM 1409 C CA . PRO A 1 184 ? -17.348 -2.563 26.660 1.00 54.31 184 PRO A CA 1
ATOM 1410 C C . PRO A 1 184 ? -16.046 -2.522 25.874 1.00 54.31 184 PRO A C 1
ATOM 1412 O O . PRO A 1 184 ? -15.947 -1.781 24.895 1.00 54.31 184 PRO A O 1
ATOM 1415 N N . THR A 1 185 ? -15.028 -3.236 26.348 1.00 75.25 185 THR A N 1
ATOM 1416 C CA . THR A 1 185 ? -13.727 -3.332 25.685 1.00 75.25 185 THR A CA 1
ATOM 1417 C C . THR A 1 185 ? -13.905 -4.108 24.386 1.00 75.25 185 THR A C 1
ATOM 1419 O O . THR A 1 185 ? -13.619 -5.301 24.332 1.00 75.25 185 THR A O 1
ATOM 1422 N N . ALA A 1 186 ? -14.469 -3.442 23.383 1.00 91.06 186 ALA A N 1
ATOM 1423 C CA . ALA A 1 186 ? -14.794 -4.010 22.093 1.00 91.06 186 ALA A CA 1
ATOM 1424 C C . ALA A 1 186 ? -13.508 -4.484 21.418 1.00 91.06 186 ALA A C 1
ATOM 1426 O O . ALA A 1 186 ? -12.505 -3.759 21.384 1.00 91.06 186 ALA A O 1
ATOM 1427 N N . SER A 1 187 ? -13.524 -5.708 20.906 1.00 93.88 187 SER A N 1
ATOM 1428 C CA . SER A 1 187 ? -12.341 -6.303 20.283 1.00 93.88 187 SER A CA 1
ATOM 1429 C C . SER A 1 187 ? -12.106 -5.808 18.855 1.00 93.88 187 SER A C 1
ATOM 1431 O O . SER A 1 187 ? -10.995 -5.898 18.332 1.00 93.88 187 SER A O 1
ATOM 1433 N N . ASP A 1 188 ? -13.154 -5.276 18.227 1.00 96.44 188 ASP A N 1
ATOM 1434 C CA . ASP A 1 188 ? -13.182 -4.828 16.841 1.00 96.44 188 ASP A CA 1
ATOM 1435 C C . ASP A 1 188 ? -14.256 -3.738 16.628 1.00 96.44 188 ASP A C 1
ATOM 1437 O O . ASP A 1 188 ? -15.032 -3.391 17.524 1.00 96.44 188 ASP A O 1
ATOM 1441 N N . CYS A 1 189 ? -14.292 -3.157 15.426 1.00 97.56 189 CYS A N 1
ATOM 1442 C CA . CYS A 1 189 ? -15.256 -2.106 15.091 1.00 97.56 189 CYS A CA 1
ATOM 1443 C C . CYS A 1 189 ? -16.691 -2.629 14.939 1.00 97.56 189 CYS A C 1
ATOM 1445 O O . CYS A 1 189 ? -17.627 -1.838 15.045 1.00 97.56 189 CYS A O 1
ATOM 1447 N N . ALA A 1 190 ? -16.886 -3.929 14.705 1.00 97.56 190 ALA A N 1
ATOM 1448 C CA . ALA A 1 190 ? -18.216 -4.510 14.577 1.00 97.56 190 ALA A CA 1
ATOM 1449 C C . ALA A 1 190 ? -18.913 -4.574 15.940 1.00 97.56 190 ALA A C 1
ATOM 1451 O O . ALA A 1 190 ? -20.096 -4.255 16.040 1.00 97.56 190 ALA A O 1
ATOM 1452 N N . GLU A 1 191 ? -18.174 -4.896 17.003 1.00 96.75 191 GLU A N 1
ATOM 1453 C CA . GLU A 1 191 ? -18.678 -4.830 18.378 1.00 96.75 191 GLU A CA 1
ATOM 1454 C C . GLU A 1 191 ? -19.011 -3.396 18.804 1.00 96.75 191 GLU A C 1
ATOM 1456 O O . GLU A 1 191 ? -20.057 -3.166 19.411 1.00 96.75 191 GLU A O 1
ATOM 1461 N N . LEU A 1 192 ? -18.181 -2.416 18.428 1.00 96.25 192 LEU A N 1
ATOM 1462 C CA . LEU A 1 192 ? -18.490 -0.997 18.647 1.00 96.25 192 LEU A CA 1
ATOM 1463 C C . LEU A 1 192 ? -19.777 -0.585 17.921 1.00 96.25 192 LEU A C 1
ATOM 1465 O O . LEU A 1 192 ? -20.640 0.064 18.516 1.00 96.25 192 LEU A O 1
ATOM 1469 N N . TYR A 1 193 ? -19.929 -0.998 16.662 1.00 96.94 193 TYR A N 1
ATOM 1470 C CA . TYR A 1 193 ? -21.121 -0.717 15.867 1.00 96.94 193 TYR A CA 1
ATOM 1471 C C . TYR A 1 193 ? -22.379 -1.340 16.481 1.00 96.94 193 TYR A C 1
ATOM 1473 O O . TYR A 1 193 ? -23.389 -0.658 16.657 1.00 96.94 193 TYR A O 1
ATOM 1481 N N . ALA A 1 194 ? -22.304 -2.607 16.901 1.00 96.00 194 ALA A N 1
ATOM 1482 C CA . ALA A 1 194 ? -23.391 -3.298 17.594 1.00 96.00 194 ALA A CA 1
ATOM 1483 C C . ALA A 1 194 ? -23.735 -2.658 18.952 1.00 96.00 194 ALA A C 1
ATOM 1485 O O . ALA A 1 194 ? -24.893 -2.677 19.368 1.00 96.00 194 ALA A O 1
ATOM 1486 N N . ALA A 1 195 ? -22.754 -2.043 19.620 1.00 95.00 195 ALA A N 1
ATOM 1487 C CA . ALA A 1 195 ? -22.947 -1.258 20.839 1.00 95.00 195 ALA A CA 1
ATOM 1488 C C . ALA A 1 195 ? -23.526 0.153 20.586 1.00 95.00 195 ALA A C 1
ATOM 1490 O O . ALA A 1 195 ? -23.656 0.939 21.525 1.00 95.00 195 ALA A O 1
ATOM 1491 N N . GLY A 1 196 ? -23.880 0.487 19.340 1.00 95.31 196 GLY A N 1
ATOM 1492 C CA . GLY A 1 196 ? -24.520 1.750 18.964 1.00 95.31 196 GLY A CA 1
ATOM 1493 C C . GLY A 1 196 ? -23.556 2.862 18.545 1.00 95.31 196 GLY A C 1
ATOM 1494 O O . GLY A 1 196 ? -23.993 3.997 18.363 1.00 95.31 196 GLY A O 1
ATOM 1495 N N . GLN A 1 197 ? -22.261 2.574 18.373 1.00 95.38 197 GLN A N 1
ATOM 1496 C CA . GLN A 1 197 ? -21.299 3.533 17.818 1.00 95.38 197 GLN A CA 1
ATOM 1497 C C . GLN A 1 197 ? -21.375 3.514 16.287 1.00 95.38 197 GLN A C 1
ATOM 1499 O O . GLN A 1 197 ? -20.715 2.713 15.634 1.00 95.38 197 GLN A O 1
ATOM 1504 N N . THR A 1 198 ? -22.192 4.387 15.698 1.00 95.56 198 THR A N 1
ATOM 1505 C CA . THR A 1 198 ? -22.493 4.354 14.253 1.00 95.56 198 THR A CA 1
ATOM 1506 C C . THR A 1 198 ? -21.802 5.441 13.430 1.00 95.56 198 THR A C 1
ATOM 1508 O O . THR A 1 198 ? -22.072 5.550 12.242 1.00 95.56 198 THR A O 1
ATOM 1511 N N . THR A 1 199 ? -20.936 6.260 14.028 1.00 97.69 199 THR A N 1
ATOM 1512 C CA . THR A 1 199 ? -20.221 7.333 13.315 1.00 97.69 199 THR A CA 1
ATOM 1513 C C . THR A 1 199 ? -18.831 6.858 12.909 1.00 97.69 199 THR A C 1
ATOM 1515 O O . THR A 1 199 ? -18.093 6.341 13.740 1.00 97.69 199 THR A O 1
ATOM 1518 N N . SER A 1 200 ? -18.433 7.048 11.652 1.00 98.50 200 SER A N 1
ATOM 1519 C CA . SER A 1 200 ? -17.066 6.720 11.232 1.00 98.50 200 SER A CA 1
ATOM 1520 C C . SER A 1 200 ? -16.030 7.612 11.924 1.00 98.50 200 SER A C 1
ATOM 1522 O O . SER A 1 200 ? -16.207 8.826 12.045 1.00 98.50 200 SER A O 1
ATOM 1524 N N . GLY A 1 201 ? -14.920 7.029 12.373 1.00 97.94 201 GLY A N 1
ATOM 1525 C CA . GLY A 1 201 ? -13.924 7.764 13.150 1.00 97.94 201 GLY A CA 1
ATOM 1526 C C . GLY A 1 201 ? -12.822 6.886 13.722 1.00 97.94 201 GLY A C 1
ATOM 1527 O O . GLY A 1 201 ? -12.760 5.689 13.455 1.00 97.94 201 GLY A O 1
ATOM 1528 N N . VAL A 1 202 ? -11.928 7.488 14.507 1.00 98.12 202 VAL A N 1
ATOM 1529 C CA . VAL A 1 202 ? -10.889 6.744 15.229 1.00 98.12 202 VAL A CA 1
ATOM 1530 C C . VAL A 1 202 ? -11.435 6.284 16.573 1.00 98.12 202 VAL A C 1
ATOM 1532 O O . VAL A 1 202 ? -11.915 7.095 17.362 1.00 98.12 202 VAL A O 1
ATOM 1535 N N . TYR A 1 203 ? -11.312 4.987 16.833 1.00 96.94 203 TYR A N 1
ATOM 1536 C CA . TYR A 1 203 ? -11.747 4.336 18.062 1.00 96.94 203 TYR A CA 1
ATOM 1537 C C . TYR A 1 203 ? -10.603 3.538 18.686 1.00 96.94 203 TYR A C 1
ATOM 1539 O O . TYR A 1 203 ? -9.644 3.158 18.008 1.00 96.94 203 TYR A O 1
ATOM 1547 N N . ASN A 1 204 ? -10.736 3.258 19.982 1.00 95.50 204 ASN A N 1
ATOM 1548 C CA . ASN A 1 204 ? -9.883 2.312 20.688 1.00 95.50 204 ASN A CA 1
ATOM 1549 C C . ASN A 1 204 ? -10.565 0.940 20.675 1.00 95.50 204 ASN A C 1
ATOM 1551 O O . ASN A 1 204 ? -11.721 0.826 21.082 1.00 95.50 204 ASN A O 1
ATOM 1555 N N . ILE A 1 205 ? -9.838 -0.083 20.239 1.00 95.25 205 ILE A N 1
ATOM 1556 C CA . ILE A 1 205 ? -10.242 -1.490 20.322 1.00 95.25 205 ILE A CA 1
ATOM 1557 C C . ILE A 1 205 ? -9.242 -2.257 21.183 1.00 95.25 205 ILE A C 1
ATOM 1559 O O . ILE A 1 205 ? -8.083 -1.852 21.302 1.00 95.25 205 ILE A O 1
ATOM 1563 N N . ARG A 1 206 ? -9.664 -3.374 21.774 1.00 92.88 206 ARG A N 1
ATOM 1564 C CA . ARG A 1 206 ? -8.804 -4.181 22.643 1.00 92.88 206 ARG A CA 1
ATOM 1565 C C . ARG A 1 206 ? -8.284 -5.421 21.924 1.00 92.88 206 ARG A C 1
ATOM 1567 O O . ARG A 1 206 ? -9.051 -6.315 21.582 1.00 92.88 206 ARG A O 1
ATOM 1574 N N . LEU A 1 207 ? -6.965 -5.500 21.747 1.00 90.81 207 LEU A N 1
ATOM 1575 C CA . LEU A 1 207 ? -6.271 -6.645 21.152 1.00 90.81 207 LEU A CA 1
ATOM 1576 C C . LEU A 1 207 ? -5.433 -7.346 22.223 1.00 90.81 207 LEU A C 1
ATOM 1578 O O . LEU A 1 207 ? -4.389 -6.853 22.654 1.00 90.81 207 LEU A O 1
ATOM 1582 N N . GLY A 1 208 ? -5.914 -8.499 22.692 1.00 83.88 208 GLY A N 1
ATOM 1583 C CA . GLY A 1 208 ? -5.312 -9.197 23.827 1.00 83.88 208 GLY A CA 1
ATOM 1584 C C . GLY A 1 208 ? -5.389 -8.351 25.102 1.00 83.88 208 GLY A C 1
ATOM 1585 O O . GLY A 1 208 ? -6.474 -8.077 25.615 1.00 83.88 208 GLY A O 1
ATOM 1586 N N . SER A 1 209 ? -4.236 -7.936 25.628 1.00 82.94 209 SER A N 1
ATOM 1587 C CA . SER A 1 209 ? -4.141 -7.088 26.825 1.00 82.94 209 SER A CA 1
ATOM 1588 C C . SER A 1 209 ? -3.970 -5.593 26.531 1.00 82.94 209 SER A C 1
ATOM 1590 O O . SER A 1 209 ? -3.928 -4.811 27.482 1.00 82.94 209 SER A O 1
ATOM 1592 N N . SER A 1 210 ? -3.862 -5.201 25.260 1.00 87.75 210 SER A N 1
ATOM 1593 C CA . SER A 1 210 ? -3.479 -3.847 24.847 1.00 87.75 210 SER A CA 1
ATOM 1594 C C . SER A 1 210 ? -4.615 -3.134 24.123 1.00 87.75 210 SER A C 1
ATOM 1596 O O . SER A 1 210 ? -5.338 -3.744 23.334 1.00 87.75 210 SER A O 1
ATOM 1598 N N . ASP A 1 211 ? -4.732 -1.828 24.353 1.00 91.75 211 ASP A N 1
ATOM 1599 C CA . ASP A 1 211 ? -5.663 -0.980 23.615 1.00 91.75 211 ASP A CA 1
ATOM 1600 C C . ASP A 1 211 ? -4.957 -0.401 22.381 1.00 91.75 211 ASP A C 1
ATOM 1602 O O . ASP A 1 211 ? -3.848 0.132 22.468 1.00 91.75 211 ASP A O 1
ATOM 1606 N N . VAL A 1 212 ? -5.596 -0.527 21.220 1.00 94.44 212 VAL A N 1
ATOM 1607 C CA . VAL A 1 212 ? -5.051 -0.135 19.918 1.00 94.44 212 VAL A CA 1
ATOM 1608 C C . VAL A 1 212 ? -6.023 0.808 19.226 1.00 94.44 212 VAL A C 1
ATOM 1610 O O . VAL A 1 212 ? -7.224 0.553 19.159 1.00 94.44 212 VAL A O 1
ATOM 1613 N N . GLN A 1 213 ? -5.497 1.905 18.683 1.00 96.44 213 GLN A N 1
ATOM 1614 C CA . GLN A 1 213 ? -6.286 2.842 17.890 1.00 96.44 213 GLN A CA 1
ATOM 1615 C C . GLN A 1 213 ? -6.436 2.365 16.451 1.00 96.44 213 GLN A C 1
ATOM 1617 O O . GLN A 1 213 ? -5.452 2.012 15.794 1.00 96.44 213 GLN A O 1
ATOM 1622 N N . THR A 1 214 ? -7.654 2.443 15.931 1.00 97.69 214 THR A N 1
ATOM 1623 C CA . THR A 1 214 ? -7.964 2.130 14.537 1.00 97.69 214 THR A CA 1
ATOM 1624 C C . THR A 1 214 ? -9.075 3.027 14.007 1.00 97.69 214 THR A C 1
ATOM 1626 O O . THR A 1 214 ? -9.856 3.575 14.783 1.00 97.69 214 THR A O 1
ATOM 1629 N N . TYR A 1 215 ? -9.149 3.193 12.689 1.00 98.50 215 TYR A N 1
ATOM 1630 C CA . TYR A 1 215 ? -10.301 3.826 12.064 1.00 98.50 215 TYR A CA 1
ATOM 1631 C C . TYR A 1 215 ? -11.412 2.792 11.884 1.00 98.50 215 TYR A C 1
ATOM 1633 O O . TYR A 1 215 ? -11.204 1.749 11.258 1.00 98.50 215 TYR A O 1
ATOM 1641 N N . CYS A 1 216 ? -12.588 3.096 12.417 1.00 98.56 216 CYS A N 1
ATOM 1642 C CA . CYS A 1 216 ? -13.796 2.338 12.166 1.00 98.56 216 CYS A CA 1
ATOM 1643 C C . CYS A 1 216 ? -14.610 3.028 11.078 1.00 98.56 216 CYS A C 1
ATOM 1645 O O . CYS A 1 216 ? -14.999 4.185 11.228 1.00 98.56 216 CYS A O 1
ATOM 1647 N N . ASP A 1 217 ? -14.859 2.305 9.992 1.00 98.62 217 ASP A N 1
ATOM 1648 C CA . ASP A 1 217 ? -15.817 2.704 8.969 1.00 98.62 217 ASP A CA 1
ATOM 1649 C C . ASP A 1 217 ? -17.180 2.102 9.328 1.00 98.62 217 ASP A C 1
ATOM 1651 O O . ASP A 1 217 ? -17.397 0.886 9.261 1.00 98.62 217 ASP A O 1
ATOM 1655 N N . MET A 1 218 ? -18.069 2.982 9.779 1.00 98.25 218 MET A N 1
ATOM 1656 C CA . MET A 1 218 ? -19.406 2.655 10.264 1.00 98.25 218 MET A CA 1
ATOM 1657 C C . MET A 1 218 ? -20.490 2.865 9.198 1.00 98.25 218 MET A C 1
ATOM 1659 O O . MET A 1 218 ? -21.653 2.560 9.449 1.00 98.25 218 MET A O 1
ATOM 1663 N N . ASP A 1 219 ? -20.116 3.317 7.999 1.00 97.88 219 ASP A N 1
ATOM 1664 C CA . ASP A 1 219 ? -21.057 3.710 6.948 1.00 97.88 219 ASP A CA 1
ATOM 1665 C C . ASP A 1 219 ? -21.089 2.687 5.801 1.00 97.88 219 ASP A C 1
ATOM 1667 O O . ASP A 1 219 ? -22.152 2.297 5.307 1.00 97.88 219 ASP A O 1
ATOM 1671 N N . THR A 1 220 ? -19.921 2.205 5.372 1.00 97.31 220 THR A N 1
ATOM 1672 C CA . THR A 1 220 ? -19.796 1.384 4.161 1.00 97.31 220 THR A CA 1
ATOM 1673 C C . THR A 1 220 ? -20.374 -0.014 4.361 1.00 97.31 220 THR A C 1
ATOM 1675 O O . THR A 1 220 ? -20.015 -0.721 5.300 1.00 97.31 220 THR A O 1
ATOM 1678 N N . ALA A 1 221 ? -21.225 -0.470 3.435 1.00 95.81 221 ALA A N 1
ATOM 1679 C CA . ALA A 1 221 ? -21.714 -1.855 3.371 1.00 95.81 221 ALA A CA 1
ATOM 1680 C C . ALA A 1 221 ? -22.223 -2.410 4.726 1.00 95.81 221 ALA A C 1
ATOM 1682 O O . ALA A 1 221 ? -21.897 -3.536 5.122 1.00 95.81 221 ALA A O 1
ATOM 1683 N N . GLY A 1 222 ? -22.994 -1.595 5.454 1.00 96.00 222 GLY A N 1
ATOM 1684 C CA . GLY A 1 222 ? -23.569 -1.944 6.757 1.00 96.00 222 GLY A CA 1
ATOM 1685 C C . GLY A 1 222 ? -22.683 -1.639 7.970 1.00 96.00 222 GLY A C 1
ATOM 1686 O O . GLY A 1 222 ? -23.056 -2.020 9.073 1.00 96.00 222 GLY A O 1
ATOM 1687 N N . GLY A 1 223 ? -21.537 -0.977 7.782 1.00 97.56 223 GLY A N 1
ATOM 1688 C CA . GLY A 1 223 ? -20.692 -0.486 8.870 1.00 97.56 223 GLY A CA 1
ATOM 1689 C C . GLY A 1 223 ? -19.941 -1.566 9.650 1.00 97.56 223 GLY A C 1
ATOM 1690 O O . GLY A 1 223 ? -19.892 -2.737 9.259 1.00 97.56 223 GLY A O 1
ATOM 1691 N N . GLY A 1 224 ? -19.317 -1.156 10.757 1.00 98.00 224 GLY A N 1
ATOM 1692 C CA . GLY A 1 224 ? -18.566 -2.043 11.645 1.00 98.00 224 GLY A CA 1
ATOM 1693 C C . GLY A 1 224 ? -17.237 -2.540 11.073 1.00 98.00 224 GLY A C 1
ATOM 1694 O O . GLY A 1 224 ? -16.740 -3.581 11.494 1.00 98.00 224 GLY A O 1
ATOM 1695 N N . TRP A 1 225 ? -16.653 -1.834 10.105 1.00 98.69 225 TRP A N 1
ATOM 1696 C CA . TRP A 1 225 ? -15.399 -2.240 9.478 1.00 98.69 225 TRP A CA 1
ATOM 1697 C C . TRP A 1 225 ? -14.189 -1.678 10.216 1.00 98.69 225 TRP A C 1
ATOM 1699 O O . TRP A 1 225 ? -14.056 -0.467 10.381 1.00 98.69 225 TRP A O 1
ATOM 1709 N N . THR A 1 226 ? -13.250 -2.546 10.586 1.00 98.69 226 THR A N 1
ATOM 1710 C CA . THR A 1 226 ? -11.943 -2.142 11.110 1.00 98.69 226 THR A CA 1
ATOM 1711 C C . THR A 1 226 ? -10.973 -1.913 9.961 1.00 98.69 226 THR A C 1
ATOM 1713 O O . THR A 1 226 ? -10.559 -2.861 9.295 1.00 98.69 226 THR A O 1
ATOM 1716 N N . VAL A 1 227 ? -10.580 -0.664 9.718 1.00 98.81 227 VAL A N 1
ATOM 1717 C CA . VAL A 1 227 ? -9.613 -0.335 8.665 1.00 98.81 227 VAL A CA 1
ATOM 1718 C C . VAL A 1 227 ? -8.208 -0.762 9.107 1.00 98.81 227 VAL A C 1
ATOM 1720 O O . VAL A 1 227 ? -7.735 -0.405 10.186 1.00 98.81 227 VAL A O 1
ATOM 1723 N N . ILE A 1 228 ? -7.521 -1.534 8.267 1.00 98.81 228 ILE A N 1
ATOM 1724 C CA . ILE A 1 228 ? -6.165 -2.042 8.534 1.00 98.81 228 ILE A CA 1
ATOM 1725 C C . ILE A 1 228 ? -5.095 -1.350 7.681 1.00 98.81 228 ILE A C 1
ATOM 1727 O O . ILE A 1 228 ? -3.924 -1.317 8.062 1.00 9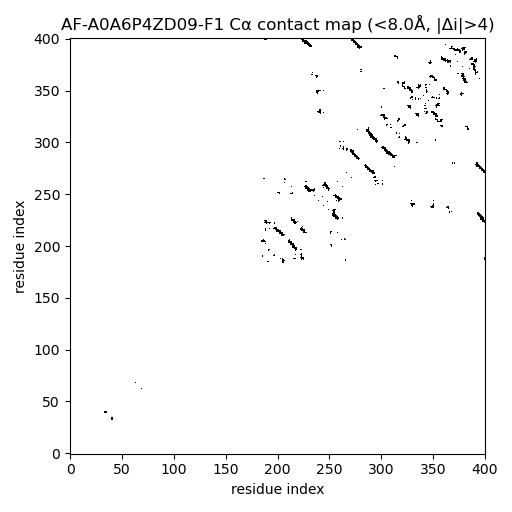8.81 228 ILE A O 1
ATOM 1731 N N . GLN A 1 229 ? -5.500 -0.766 6.551 1.00 98.81 229 GLN A N 1
ATOM 1732 C CA . GLN A 1 229 ? -4.649 0.023 5.666 1.00 98.81 229 GLN A CA 1
ATOM 1733 C C . GLN A 1 229 ? -5.476 1.106 4.975 1.00 98.81 229 GLN A C 1
ATOM 1735 O O . GLN A 1 229 ? -6.624 0.855 4.591 1.00 98.81 229 GLN A O 1
ATOM 1740 N N . ARG A 1 230 ? -4.890 2.294 4.789 1.00 98.62 230 ARG A N 1
ATOM 1741 C CA . ARG A 1 230 ? -5.470 3.339 3.935 1.00 98.62 230 ARG A CA 1
ATOM 1742 C C . ARG A 1 230 ? -4.398 4.148 3.207 1.00 98.62 230 ARG A C 1
ATOM 1744 O O . ARG A 1 230 ? -3.420 4.555 3.836 1.00 98.62 230 ARG A O 1
ATOM 1751 N N . ARG A 1 231 ? -4.622 4.410 1.914 1.00 98.38 231 ARG A N 1
ATOM 1752 C CA . ARG A 1 231 ? -3.886 5.347 1.042 1.00 98.38 231 ARG A CA 1
ATOM 1753 C C . ARG A 1 231 ? -4.879 6.308 0.389 1.00 98.38 231 ARG A C 1
ATOM 1755 O O . ARG A 1 231 ? -5.949 5.865 -0.020 1.00 98.38 231 ARG A O 1
ATOM 1762 N N . GLN A 1 232 ? -4.538 7.584 0.278 1.00 97.38 232 GLN A N 1
ATOM 1763 C CA . GLN A 1 232 ? -5.423 8.622 -0.264 1.00 97.38 232 GLN A CA 1
ATOM 1764 C C . GLN A 1 232 ? -4.695 9.892 -0.746 1.00 97.38 232 GLN A C 1
ATOM 1766 O O . GLN A 1 232 ? -5.258 10.653 -1.529 1.00 97.38 232 GLN A O 1
ATOM 1771 N N . ASP A 1 233 ? -3.487 10.176 -0.247 1.00 97.25 233 ASP A N 1
ATOM 1772 C CA . ASP A 1 233 ? -2.823 11.473 -0.458 1.00 97.25 233 ASP A CA 1
ATOM 1773 C C . ASP A 1 233 ? -1.285 11.410 -0.494 1.00 97.25 233 ASP A C 1
ATOM 1775 O O . ASP A 1 233 ? -0.646 12.391 -0.874 1.00 97.25 233 ASP A O 1
ATOM 1779 N N . GLY A 1 234 ? -0.675 10.272 -0.156 1.00 96.88 234 GLY A N 1
ATOM 1780 C CA . GLY A 1 234 ? 0.777 10.112 -0.097 1.00 96.88 234 GLY A CA 1
ATOM 1781 C C . GLY A 1 234 ? 1.444 10.815 1.087 1.00 96.88 234 GLY A C 1
ATOM 1782 O O . GLY A 1 234 ? 2.664 10.983 1.070 1.00 96.88 234 GLY A O 1
ATOM 1783 N N . SER A 1 235 ? 0.681 11.227 2.106 1.00 97.56 235 SER A N 1
ATOM 1784 C CA . SER A 1 235 ? 1.194 11.901 3.308 1.00 97.56 235 SER A CA 1
ATOM 1785 C C . SER A 1 235 ? 2.096 11.019 4.171 1.00 97.56 235 SER A C 1
ATOM 1787 O O . SER A 1 235 ? 2.896 11.540 4.952 1.00 97.56 235 SER A O 1
ATOM 1789 N N . VAL A 1 236 ? 2.000 9.691 4.039 1.00 98.00 236 VAL A N 1
ATOM 1790 C CA . VAL A 1 236 ? 2.803 8.748 4.819 1.00 98.00 236 VAL A CA 1
ATOM 1791 C C . VAL A 1 236 ? 3.664 7.888 3.892 1.00 98.00 236 VAL A C 1
ATOM 1793 O O . VAL A 1 236 ? 3.147 7.245 2.978 1.00 98.00 236 VAL A O 1
ATOM 1796 N N . PRO A 1 237 ? 4.990 7.803 4.117 1.00 96.50 237 PRO A N 1
ATOM 1797 C CA . PRO A 1 237 ? 5.831 6.893 3.353 1.00 96.50 237 PRO A CA 1
ATOM 1798 C C . PRO A 1 237 ? 5.591 5.445 3.798 1.00 96.50 237 PRO A C 1
ATOM 1800 O O . PRO A 1 237 ? 5.691 5.126 4.983 1.00 96.50 237 PRO A O 1
ATOM 1803 N N . PHE A 1 238 ? 5.308 4.569 2.829 1.00 98.06 238 PHE A N 1
ATOM 1804 C CA . PHE A 1 238 ? 5.137 3.117 3.022 1.00 98.06 238 PHE A CA 1
ATOM 1805 C C . PHE A 1 238 ? 6.421 2.317 2.739 1.00 98.06 238 PHE A C 1
ATOM 1807 O O . PHE A 1 238 ? 6.446 1.100 2.936 1.00 98.06 238 PHE A O 1
ATOM 1814 N N . ASN A 1 239 ? 7.502 2.992 2.334 1.00 97.62 239 ASN A N 1
ATOM 1815 C CA . ASN A 1 239 ? 8.843 2.415 2.346 1.00 97.62 239 ASN A CA 1
ATOM 1816 C C . ASN A 1 239 ? 9.352 2.376 3.785 1.00 97.62 239 ASN A C 1
ATOM 1818 O O . ASN A 1 239 ? 9.849 3.375 4.305 1.00 97.62 239 ASN A O 1
ATOM 1822 N N . ARG A 1 240 ? 9.099 1.246 4.442 1.00 98.19 240 ARG A N 1
ATOM 1823 C CA . ARG A 1 240 ? 9.280 1.036 5.876 1.00 98.19 240 ARG A CA 1
ATOM 1824 C C . ARG A 1 240 ? 9.933 -0.313 6.129 1.00 98.19 240 ARG A C 1
ATOM 1826 O O . ARG A 1 240 ? 9.795 -1.241 5.327 1.00 98.19 240 ARG A O 1
ATOM 1833 N N . THR A 1 241 ? 10.630 -0.389 7.251 1.00 98.44 241 THR A N 1
ATOM 1834 C CA . THR A 1 241 ? 11.334 -1.589 7.715 1.00 98.44 241 THR A CA 1
ATOM 1835 C C . THR A 1 241 ? 10.369 -2.675 8.190 1.00 98.44 241 THR A C 1
ATOM 1837 O O . THR A 1 241 ? 9.179 -2.420 8.414 1.00 98.44 241 THR A O 1
ATOM 1840 N N . TRP A 1 242 ? 10.882 -3.891 8.386 1.00 98.69 242 TRP A N 1
ATOM 1841 C CA . TRP A 1 242 ? 10.127 -4.995 8.982 1.00 98.69 242 TRP A CA 1
ATOM 1842 C C . TRP A 1 242 ? 9.494 -4.600 10.317 1.00 98.69 242 TRP A C 1
ATOM 1844 O O . TRP A 1 242 ? 8.306 -4.838 10.539 1.00 98.69 242 TRP A O 1
ATOM 1854 N N . GLU A 1 243 ? 10.277 -3.957 11.184 1.00 98.69 243 GLU A N 1
ATOM 1855 C CA . GLU A 1 243 ? 9.854 -3.619 12.543 1.00 98.69 243 GLU A CA 1
ATOM 1856 C C . GLU A 1 243 ? 8.749 -2.556 12.563 1.00 98.69 243 GLU A C 1
ATOM 1858 O O . GLU A 1 243 ? 7.818 -2.624 13.370 1.00 98.69 243 GLU A O 1
ATOM 1863 N N . GLU A 1 244 ? 8.801 -1.606 11.628 1.00 98.69 244 GLU A N 1
ATOM 1864 C CA . GLU A 1 244 ? 7.744 -0.612 11.438 1.00 98.69 244 GLU A CA 1
ATOM 1865 C C . GLU A 1 244 ? 6.466 -1.246 10.877 1.00 98.69 244 GLU A C 1
ATOM 1867 O O . GLU A 1 244 ? 5.371 -0.932 11.340 1.00 98.69 244 GLU A O 1
ATOM 1872 N N . TYR A 1 245 ? 6.567 -2.176 9.919 1.00 98.81 245 TYR A N 1
ATOM 1873 C CA . TYR A 1 245 ? 5.398 -2.914 9.425 1.00 98.81 245 TYR A CA 1
ATOM 1874 C C . TYR A 1 245 ? 4.791 -3.831 10.488 1.00 98.81 245 TYR A C 1
ATOM 1876 O O . TYR A 1 245 ? 3.572 -3.996 10.516 1.00 98.81 245 TYR A O 1
ATOM 1884 N N . LYS A 1 246 ? 5.609 -4.398 11.377 1.00 98.69 246 LYS A N 1
ATOM 1885 C CA . LYS A 1 246 ? 5.164 -5.201 12.519 1.00 98.69 246 LYS A CA 1
ATOM 1886 C C . LYS A 1 246 ? 4.298 -4.390 13.482 1.00 98.69 246 LYS A C 1
ATOM 1888 O O . LYS A 1 246 ? 3.179 -4.810 13.775 1.00 98.69 246 LYS A O 1
ATOM 1893 N N . HIS A 1 247 ? 4.780 -3.229 13.919 1.00 98.12 247 HIS A N 1
ATOM 1894 C CA . HIS A 1 247 ? 4.088 -2.387 14.901 1.00 98.12 247 HIS A CA 1
ATOM 1895 C C . HIS A 1 247 ? 3.014 -1.470 14.302 1.00 98.12 247 HIS A C 1
ATOM 1897 O O . HIS A 1 247 ? 2.081 -1.072 14.998 1.00 98.12 247 HIS A O 1
ATOM 1903 N N . GLY A 1 248 ? 3.120 -1.161 13.011 1.00 98.38 248 GLY A N 1
ATOM 1904 C CA . GLY A 1 248 ? 2.260 -0.204 12.328 1.00 98.38 248 GLY A CA 1
ATOM 1905 C C . GLY A 1 248 ? 2.827 1.213 12.347 1.00 98.38 248 GLY A C 1
ATOM 1906 O O . GLY A 1 248 ? 3.696 1.569 13.139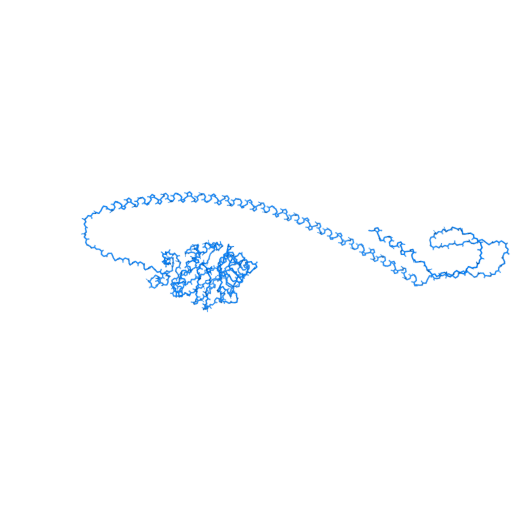 1.00 98.38 248 GLY A O 1
ATOM 1907 N N . PHE A 1 249 ? 2.324 2.042 11.437 1.00 98.75 249 PHE A N 1
ATOM 1908 C CA . PHE A 1 249 ? 2.788 3.415 11.235 1.00 98.75 249 PHE A CA 1
ATOM 1909 C C . PHE A 1 249 ? 1.687 4.275 10.609 1.00 98.75 249 PHE A C 1
ATOM 1911 O O . PHE A 1 249 ? 0.681 3.757 10.125 1.00 98.75 249 P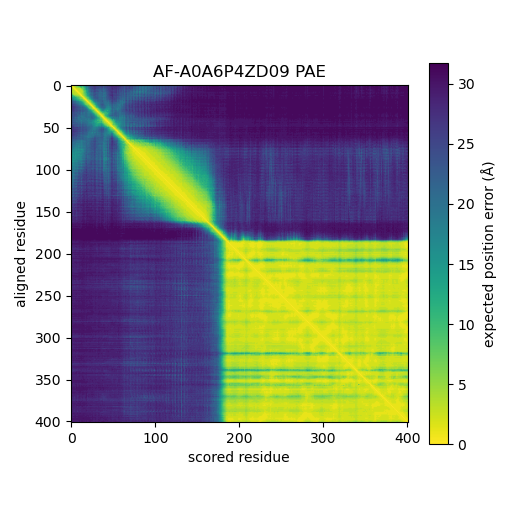HE A O 1
ATOM 1918 N N . GLY A 1 250 ? 1.891 5.592 10.590 1.00 98.19 250 GLY A N 1
ATOM 1919 C CA . GLY A 1 250 ? 0.962 6.555 9.995 1.00 98.19 250 GLY A CA 1
ATOM 1920 C C . GLY A 1 250 ? -0.149 7.016 10.941 1.00 98.19 250 GLY A C 1
ATOM 1921 O O . GLY A 1 250 ? -0.150 6.712 12.135 1.00 98.19 250 GLY A O 1
ATOM 1922 N N . ASN A 1 251 ? -1.095 7.776 10.396 1.00 97.50 251 ASN A N 1
ATOM 1923 C CA . ASN A 1 251 ? -2.160 8.433 11.148 1.00 97.50 251 ASN A CA 1
ATOM 1924 C C . ASN A 1 251 ? -3.493 7.703 10.939 1.00 97.50 251 ASN A C 1
ATOM 1926 O O . ASN A 1 251 ? -3.955 7.567 9.810 1.00 97.50 251 ASN A O 1
ATOM 1930 N N . LYS A 1 252 ? -4.152 7.282 12.025 1.00 96.94 252 LYS A N 1
ATOM 1931 C CA . LYS A 1 252 ? -5.441 6.570 11.962 1.00 96.94 252 LYS A CA 1
ATOM 1932 C C . LYS A 1 252 ? -6.566 7.420 11.352 1.00 96.94 252 LYS A C 1
ATOM 1934 O O . LYS A 1 252 ? -7.503 6.866 10.792 1.00 96.94 252 LYS A O 1
ATOM 1939 N N . SER A 1 253 ? -6.444 8.746 11.345 1.00 96.31 253 SER A N 1
ATOM 1940 C CA . SER A 1 253 ? -7.348 9.661 10.627 1.00 96.31 253 SER A CA 1
ATOM 1941 C C . SER A 1 253 ? -6.924 9.961 9.179 1.00 96.31 253 SER A C 1
ATOM 1943 O O . SER A 1 253 ? -7.668 10.621 8.465 1.00 96.31 253 SER A O 1
ATOM 1945 N N . GLY A 1 254 ? -5.759 9.479 8.728 1.00 97.62 254 GLY A N 1
ATOM 1946 C CA . GLY A 1 254 ? -5.216 9.673 7.375 1.00 97.62 254 GLY A CA 1
ATOM 1947 C C . GLY A 1 254 ? -4.673 8.370 6.783 1.00 97.62 254 GLY A C 1
ATOM 1948 O O . GLY A 1 254 ? -5.324 7.328 6.895 1.00 97.62 254 GLY A O 1
ATOM 1949 N N . GLU A 1 255 ? -3.494 8.401 6.162 1.00 98.69 255 GLU A N 1
ATOM 1950 C CA . GLU A 1 255 ? -2.828 7.186 5.681 1.00 98.69 255 GLU A CA 1
ATOM 1951 C C . GLU A 1 255 ? -2.141 6.421 6.812 1.00 98.69 255 GLU A C 1
ATOM 1953 O O . GLU A 1 255 ? -1.437 7.005 7.641 1.00 98.69 255 GLU A O 1
ATOM 1958 N N . TYR A 1 256 ? -2.313 5.100 6.845 1.00 98.81 256 TYR A N 1
ATOM 1959 C CA . TYR A 1 256 ? -1.650 4.261 7.839 1.00 98.81 256 TYR A CA 1
ATOM 1960 C C . TYR A 1 256 ? -1.615 2.783 7.457 1.00 98.81 256 TYR A C 1
ATOM 1962 O O . TYR A 1 256 ? -2.367 2.318 6.598 1.00 98.81 256 TYR A O 1
ATOM 1970 N N . TRP A 1 257 ? -0.759 2.054 8.170 1.00 98.88 257 TRP A N 1
ATOM 1971 C CA . TRP A 1 257 ? -0.768 0.601 8.291 1.00 98.88 257 TRP A CA 1
ATOM 1972 C C . TRP A 1 257 ? -0.986 0.242 9.762 1.00 98.88 257 TRP A C 1
ATOM 1974 O O . TRP A 1 257 ? -0.317 0.797 10.639 1.00 98.88 257 TRP A O 1
ATOM 1984 N N . LEU A 1 258 ? -1.944 -0.636 10.062 1.00 98.69 258 LEU A N 1
ATOM 1985 C CA . LEU A 1 258 ? -2.308 -0.953 11.449 1.00 98.69 258 LEU A CA 1
ATOM 1986 C C . LEU A 1 258 ? -1.191 -1.685 12.207 1.00 98.69 258 LEU A C 1
ATOM 1988 O O . LEU A 1 258 ? -1.102 -1.548 13.424 1.00 98.69 258 LEU A O 1
ATOM 1992 N N . GLY A 1 259 ? -0.336 -2.415 11.491 1.00 98.62 259 GLY A N 1
ATOM 1993 C CA . GLY A 1 259 ? 0.715 -3.256 12.058 1.00 98.62 259 GLY A CA 1
ATOM 1994 C C . GLY A 1 259 ? 0.400 -4.735 11.877 1.00 98.62 259 GLY A C 1
ATOM 1995 O O . GLY A 1 259 ? -0.714 -5.172 12.161 1.00 98.62 259 GLY A O 1
ATOM 1996 N N . ASN A 1 260 ? 1.369 -5.511 11.396 1.00 98.81 260 ASN A N 1
ATOM 1997 C CA . ASN A 1 260 ? 1.178 -6.930 11.102 1.00 98.81 260 ASN A CA 1
ATOM 1998 C C . ASN A 1 260 ? 0.797 -7.726 12.353 1.00 98.81 260 ASN A C 1
ATOM 2000 O O . ASN A 1 260 ? -0.062 -8.599 12.264 1.00 98.81 260 ASN A O 1
ATOM 2004 N N . GLU A 1 261 ? 1.369 -7.386 13.512 1.00 98.31 261 GLU A N 1
ATOM 2005 C CA . GLU A 1 261 ? 1.033 -8.053 14.773 1.00 98.31 261 GLU A CA 1
ATOM 2006 C C . GLU A 1 261 ? -0.420 -7.764 15.177 1.00 98.31 261 GLU A C 1
ATOM 2008 O O . GLU A 1 261 ? -1.177 -8.675 15.499 1.00 98.31 261 GLU A O 1
ATOM 2013 N N . ASN A 1 262 ? -0.868 -6.513 15.041 1.00 98.06 262 ASN A N 1
ATOM 2014 C CA . ASN A 1 262 ? -2.256 -6.135 15.317 1.00 98.06 262 ASN A CA 1
ATOM 2015 C C . ASN A 1 262 ? -3.240 -6.829 14.359 1.00 98.06 262 ASN A C 1
ATOM 2017 O O . ASN A 1 262 ? -4.294 -7.299 14.784 1.00 98.06 262 ASN A O 1
ATOM 2021 N N . ILE A 1 263 ? -2.895 -6.933 13.071 1.00 98.62 263 ILE A N 1
ATOM 2022 C CA . ILE A 1 263 ? -3.721 -7.625 12.067 1.00 98.62 263 ILE A CA 1
ATOM 2023 C C . ILE A 1 263 ? -3.764 -9.137 12.344 1.00 98.62 263 ILE A C 1
ATOM 2025 O O . ILE A 1 263 ? -4.827 -9.755 12.236 1.00 98.62 263 ILE A O 1
ATOM 2029 N N . HIS A 1 264 ? -2.639 -9.739 12.738 1.00 98.44 264 HIS A N 1
ATOM 2030 C CA . HIS A 1 264 ? -2.584 -11.135 13.169 1.00 98.44 264 HIS A CA 1
ATOM 2031 C C . HIS A 1 264 ? -3.495 -11.381 14.379 1.00 98.44 264 HIS A C 1
ATOM 2033 O O . HIS A 1 264 ? -4.320 -12.298 14.351 1.00 98.44 264 HIS A O 1
ATOM 2039 N N . LEU A 1 265 ? -3.393 -10.539 15.413 1.00 97.25 265 LEU A N 1
ATOM 2040 C CA . LEU A 1 265 ? -4.215 -10.641 16.617 1.00 97.25 265 LEU A CA 1
ATOM 2041 C C . LEU A 1 265 ? -5.704 -10.459 16.312 1.00 97.25 265 LEU A C 1
ATOM 2043 O O . LEU A 1 265 ? -6.511 -11.210 16.846 1.00 97.25 265 LEU A O 1
ATOM 2047 N N . LEU A 1 266 ? -6.079 -9.521 15.436 1.00 96.75 266 LEU A N 1
ATOM 2048 C CA . LEU A 1 266 ? -7.463 -9.342 14.976 1.00 96.75 266 LEU A CA 1
ATOM 2049 C C . LEU A 1 266 ? -7.991 -10.601 14.288 1.00 96.75 266 LEU A C 1
ATOM 2051 O O . LEU A 1 266 ? -8.942 -11.228 14.751 1.00 96.75 266 LEU A O 1
ATOM 2055 N N . THR A 1 267 ? -7.317 -11.021 13.220 1.00 97.62 267 THR A N 1
ATOM 2056 C CA . THR A 1 267 ? -7.755 -12.141 12.371 1.00 97.62 267 THR A CA 1
ATOM 2057 C C . THR A 1 267 ? -7.597 -13.521 13.021 1.00 97.62 267 THR A C 1
ATOM 2059 O O . THR A 1 267 ? -7.983 -14.540 12.444 1.00 97.62 267 THR A O 1
ATOM 2062 N N . SER A 1 268 ? -7.042 -13.575 14.235 1.00 96.31 268 SER A N 1
ATOM 2063 C CA . SER A 1 268 ? -6.975 -14.787 15.052 1.00 96.31 268 SER A CA 1
ATOM 2064 C C . SER A 1 268 ? -8.166 -14.970 15.989 1.00 96.31 268 SER A C 1
ATOM 2066 O O . SER A 1 268 ? -8.349 -16.077 16.489 1.00 96.31 268 SER A O 1
ATOM 2068 N N . GLN A 1 269 ? -8.977 -13.931 16.215 1.00 92.94 269 GLN A N 1
ATOM 2069 C CA . GLN A 1 269 ? -10.101 -13.981 17.158 1.00 92.94 269 GLN A CA 1
ATOM 2070 C C . GLN A 1 269 ? -11.321 -14.715 16.597 1.00 92.94 269 GLN A C 1
ATOM 2072 O O . GLN A 1 269 ? -11.976 -15.476 17.305 1.00 92.94 269 GLN A O 1
ATOM 2077 N N . LYS A 1 270 ? -11.652 -14.438 15.335 1.00 95.00 270 LYS A N 1
ATOM 2078 C CA . LYS A 1 270 ? -12.853 -14.898 14.627 1.00 95.00 270 LYS A CA 1
ATOM 2079 C C . LYS A 1 270 ? -12.473 -15.152 13.163 1.00 95.00 270 LYS A C 1
ATOM 2081 O O . LYS A 1 270 ? -11.340 -14.884 12.760 1.00 95.00 270 LYS A O 1
ATOM 2086 N N . ASN A 1 271 ? -13.410 -15.643 12.361 1.00 96.94 271 ASN A N 1
ATOM 2087 C CA . ASN A 1 271 ? -13.258 -15.568 10.910 1.00 96.94 271 ASN A CA 1
ATOM 2088 C C . ASN A 1 271 ? -13.540 -14.129 10.488 1.00 96.94 271 ASN A C 1
ATOM 2090 O O . ASN A 1 271 ? -14.519 -13.566 10.951 1.00 96.94 271 ASN A O 1
ATOM 2094 N N . TYR A 1 272 ? -12.676 -13.542 9.666 1.00 98.31 272 TYR A N 1
ATOM 2095 C CA . TYR A 1 272 ? -12.840 -12.175 9.184 1.00 98.31 272 TYR A CA 1
ATOM 2096 C C . TYR A 1 272 ? -12.943 -12.167 7.666 1.00 98.31 272 TYR A C 1
ATOM 2098 O O . TYR A 1 272 ? -12.137 -12.797 6.981 1.00 98.31 272 TYR A O 1
ATOM 2106 N N . THR A 1 273 ? -13.885 -11.377 7.164 1.00 98.69 273 THR A N 1
ATOM 2107 C CA . THR A 1 273 ? -13.960 -10.966 5.765 1.00 98.69 273 THR A CA 1
ATOM 2108 C C . THR A 1 273 ? -13.077 -9.740 5.556 1.00 98.69 273 THR A C 1
ATOM 2110 O O . THR A 1 273 ? -13.146 -8.782 6.331 1.00 98.69 273 THR A O 1
ATOM 2113 N N . LEU A 1 274 ? -12.276 -9.730 4.491 1.00 98.81 274 LEU A N 1
ATOM 2114 C CA . LEU A 1 274 ? -11.588 -8.529 4.012 1.00 98.81 274 LEU A CA 1
ATOM 2115 C C . LEU A 1 274 ? -12.438 -7.837 2.952 1.00 98.81 274 LEU A C 1
ATOM 2117 O O . LEU A 1 274 ? -12.908 -8.482 2.021 1.00 98.81 274 LEU A O 1
ATOM 2121 N N . ARG A 1 275 ? -12.541 -6.513 3.035 1.00 98.75 275 ARG A N 1
ATOM 2122 C CA . ARG A 1 275 ? -13.001 -5.634 1.962 1.00 98.75 275 ARG A CA 1
ATOM 2123 C C . ARG A 1 275 ? -11.878 -4.683 1.557 1.00 98.75 275 ARG A C 1
ATOM 2125 O O . ARG A 1 275 ? -11.200 -4.104 2.405 1.00 98.75 275 ARG A O 1
ATOM 2132 N N . VAL A 1 276 ? -11.696 -4.520 0.255 1.00 98.81 276 VAL A N 1
ATOM 2133 C CA . VAL A 1 276 ? -10.771 -3.570 -0.359 1.00 98.81 276 VAL A CA 1
ATOM 2134 C C . VAL A 1 276 ? -11.592 -2.614 -1.211 1.00 98.81 276 VAL A C 1
ATOM 2136 O O . VAL A 1 276 ? -12.178 -3.044 -2.200 1.00 98.81 276 VAL A O 1
ATOM 2139 N N . ASP A 1 277 ? -11.633 -1.344 -0.826 1.00 98.81 277 ASP A N 1
ATOM 2140 C CA . ASP A 1 277 ? -12.245 -0.271 -1.615 1.00 98.81 277 ASP A CA 1
ATOM 2141 C C . ASP A 1 277 ? -11.154 0.466 -2.392 1.00 98.81 277 ASP A C 1
ATOM 2143 O O . ASP A 1 277 ? -10.099 0.763 -1.830 1.00 98.81 277 ASP A O 1
ATOM 2147 N N . LEU A 1 278 ? -11.393 0.728 -3.677 1.00 98.75 278 LEU A N 1
ATOM 2148 C CA . LEU A 1 278 ? -10.427 1.282 -4.623 1.00 98.75 278 LEU A CA 1
ATOM 2149 C C . LEU A 1 278 ? -11.050 2.470 -5.365 1.00 98.75 278 LEU A C 1
ATOM 2151 O O . LEU A 1 278 ? -12.199 2.387 -5.795 1.00 98.75 278 LEU A O 1
ATOM 2155 N N . GLU A 1 279 ? -10.275 3.530 -5.583 1.00 98.75 279 GLU A N 1
ATOM 2156 C CA . GLU A 1 279 ? -10.659 4.695 -6.387 1.00 98.75 279 GLU A CA 1
ATOM 2157 C C . GLU A 1 279 ? -9.513 5.087 -7.323 1.00 98.75 279 GLU A C 1
ATOM 2159 O O . GLU A 1 279 ? -8.330 5.063 -6.953 1.00 98.75 279 GLU A O 1
ATOM 2164 N N . ASP A 1 280 ? -9.858 5.471 -8.543 1.00 98.44 280 ASP A N 1
ATOM 2165 C CA . ASP A 1 280 ? -8.907 5.990 -9.512 1.00 98.44 280 ASP A CA 1
ATOM 2166 C C . ASP A 1 280 ? -8.918 7.527 -9.574 1.00 98.44 280 ASP A C 1
ATOM 2168 O O . ASP A 1 280 ? -9.571 8.208 -8.785 1.00 98.44 280 ASP A O 1
ATOM 2172 N N . TRP A 1 281 ? -8.149 8.100 -10.497 1.00 98.00 281 TRP A N 1
ATOM 2173 C CA . TRP A 1 281 ? -8.062 9.554 -10.641 1.00 98.00 281 TRP A CA 1
ATOM 2174 C C . TRP A 1 281 ? -9.230 10.189 -11.405 1.00 98.00 281 TRP A C 1
ATOM 2176 O O . TRP A 1 281 ? -9.370 11.410 -11.347 1.00 98.00 281 TRP A O 1
ATOM 2186 N N . ASP A 1 282 ? -10.067 9.382 -12.060 1.00 97.44 282 ASP A N 1
ATOM 2187 C CA . ASP A 1 282 ? -11.267 9.821 -12.780 1.00 97.44 282 ASP A CA 1
ATOM 2188 C C . ASP A 1 282 ? -12.524 9.773 -11.882 1.00 97.44 282 ASP A C 1
ATOM 2190 O O . ASP A 1 282 ? -13.592 10.235 -12.280 1.00 97.44 282 ASP A O 1
ATOM 2194 N N . GLY A 1 283 ? -12.393 9.265 -10.648 1.00 97.44 283 GLY A N 1
ATOM 2195 C CA . GLY A 1 283 ? -13.469 9.146 -9.660 1.00 97.44 283 GLY A CA 1
ATOM 2196 C C . GLY A 1 283 ? -14.256 7.836 -9.749 1.00 97.44 283 GLY A C 1
ATOM 2197 O O . GLY A 1 283 ? -15.243 7.664 -9.033 1.00 97.44 283 GLY A O 1
ATOM 2198 N N . GLU A 1 284 ? -13.828 6.897 -10.594 1.00 98.31 284 GLU A N 1
ATOM 2199 C CA . GLU A 1 284 ? -14.405 5.559 -10.635 1.00 98.31 284 GLU A CA 1
ATOM 2200 C C . GLU A 1 284 ? -13.987 4.782 -9.390 1.00 98.31 284 GLU A C 1
ATOM 2202 O O . GLU A 1 284 ? -12.814 4.765 -9.010 1.00 98.31 284 GLU A O 1
ATOM 2207 N N . THR A 1 285 ? -14.946 4.086 -8.782 1.00 98.50 285 THR A N 1
ATOM 2208 C CA . THR A 1 285 ? -14.704 3.234 -7.616 1.00 98.50 285 THR A CA 1
ATOM 2209 C C . THR A 1 285 ? -14.987 1.777 -7.934 1.00 98.50 285 THR A C 1
ATOM 2211 O O . THR A 1 285 ? -15.854 1.458 -8.751 1.00 98.50 285 THR A O 1
ATOM 2214 N N . ARG A 1 286 ? -14.232 0.880 -7.305 1.00 98.56 286 ARG A N 1
ATOM 2215 C CA . ARG A 1 286 ? -14.431 -0.573 -7.354 1.00 98.56 286 ARG A CA 1
ATOM 2216 C C . ARG A 1 286 ? -14.158 -1.164 -5.982 1.00 98.56 286 ARG A C 1
ATOM 2218 O O . ARG A 1 286 ? -13.470 -0.554 -5.163 1.00 98.56 286 ARG A O 1
ATOM 2225 N N . TYR A 1 287 ? -14.652 -2.369 -5.742 1.00 98.75 287 TYR A N 1
ATOM 2226 C CA . TYR A 1 287 ? -14.367 -3.101 -4.521 1.00 98.75 287 TYR A CA 1
ATOM 2227 C C . TYR A 1 287 ? -14.065 -4.579 -4.770 1.00 98.75 287 TYR A C 1
ATOM 2229 O O . TYR A 1 287 ? -14.484 -5.192 -5.754 1.00 98.75 287 TYR A O 1
ATOM 2237 N N . ALA A 1 288 ? -13.334 -5.163 -3.828 1.00 98.56 288 ALA A N 1
ATOM 2238 C CA . ALA A 1 288 ? -13.121 -6.598 -3.715 1.00 98.56 288 ALA A CA 1
ATOM 2239 C C . ALA A 1 288 ? -13.419 -7.038 -2.284 1.00 98.56 288 ALA A C 1
ATOM 2241 O O . ALA A 1 288 ? -13.011 -6.371 -1.334 1.00 98.56 288 ALA A O 1
ATOM 2242 N N . THR A 1 289 ? -14.097 -8.165 -2.119 1.00 98.69 289 THR A N 1
ATOM 2243 C CA . THR A 1 289 ? -14.281 -8.833 -0.831 1.00 98.69 289 THR A CA 1
ATOM 2244 C C . THR A 1 289 ? -13.683 -10.227 -0.869 1.00 98.69 289 THR A C 1
ATOM 2246 O O . THR A 1 289 ? -13.663 -10.860 -1.920 1.00 98.69 289 THR A O 1
ATOM 2249 N N . TYR A 1 290 ? -13.210 -10.697 0.279 1.00 98.69 290 TYR A N 1
ATOM 2250 C CA . TYR A 1 290 ? -12.698 -12.047 0.478 1.00 98.69 290 TYR A CA 1
ATOM 2251 C C . TYR A 1 290 ? -13.267 -12.577 1.787 1.00 98.69 290 TYR A C 1
ATOM 2253 O O . TYR A 1 290 ? -12.946 -12.029 2.843 1.00 98.69 290 TYR A O 1
ATOM 2261 N 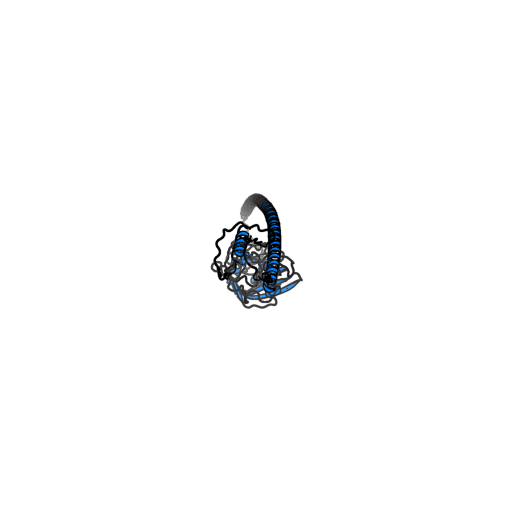N . ASP A 1 291 ? -14.109 -13.607 1.712 1.00 98.31 291 ASP A N 1
ATOM 2262 C CA . ASP A 1 291 ? -14.832 -14.169 2.865 1.00 98.31 291 ASP A CA 1
ATOM 2263 C C . ASP A 1 291 ? -13.897 -14.669 3.974 1.00 98.31 291 ASP A C 1
ATOM 2265 O O . ASP A 1 291 ? -14.252 -14.667 5.153 1.00 98.31 291 ASP A O 1
ATOM 2269 N N . ILE A 1 292 ? -12.689 -15.101 3.600 1.00 98.12 292 ILE A N 1
ATOM 2270 C CA . ILE A 1 292 ? -11.657 -15.537 4.536 1.00 98.12 292 ILE A CA 1
ATOM 2271 C C . ILE A 1 292 ? -10.439 -14.645 4.354 1.00 98.12 292 ILE A C 1
ATOM 2273 O O . ILE A 1 292 ? -9.831 -14.629 3.286 1.00 98.12 292 ILE A O 1
ATOM 2277 N N . PHE A 1 293 ? -10.051 -13.951 5.419 1.00 98.69 293 PHE A N 1
ATOM 2278 C CA . PHE A 1 293 ? -8.800 -13.217 5.529 1.00 98.69 293 PHE A CA 1
ATOM 2279 C C . PHE A 1 293 ? -8.153 -13.480 6.887 1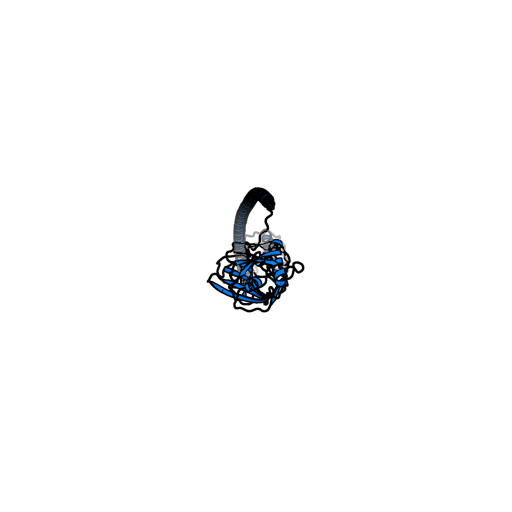.00 98.69 293 PHE A C 1
ATOM 2281 O O . PHE A 1 293 ? -8.705 -13.156 7.940 1.00 98.69 293 PHE A O 1
ATOM 2288 N N . ARG A 1 294 ? -6.955 -14.061 6.859 1.00 98.56 294 ARG A N 1
ATOM 2289 C CA . ARG A 1 294 ? -6.170 -14.358 8.054 1.00 98.56 294 ARG A CA 1
ATOM 2290 C C . ARG A 1 294 ? -4.694 -14.097 7.816 1.00 98.56 294 ARG A C 1
ATOM 2292 O O . ARG A 1 294 ? -4.154 -14.422 6.763 1.00 98.56 294 ARG A O 1
ATOM 2299 N N . VAL A 1 295 ? -4.035 -13.564 8.836 1.00 98.75 295 VAL A N 1
ATOM 2300 C CA . VAL A 1 295 ? -2.587 -13.350 8.851 1.00 98.75 295 VAL A CA 1
ATOM 2301 C C . VAL A 1 295 ? -1.980 -14.234 9.940 1.00 98.75 295 VAL A C 1
ATOM 2303 O O . VAL A 1 295 ? -2.450 -14.220 11.077 1.00 98.75 295 VAL A O 1
ATOM 2306 N N . SER A 1 296 ? -0.979 -15.052 9.597 1.00 98.69 296 SER A N 1
ATOM 2307 C CA . SER A 1 296 ? -0.211 -15.853 10.568 1.00 98.69 296 SER A CA 1
ATOM 2308 C C . SER A 1 296 ? 0.602 -14.955 11.518 1.00 98.69 296 SER A C 1
ATOM 2310 O O . SER A 1 296 ? 0.777 -13.771 11.258 1.00 98.69 296 SER A O 1
ATOM 2312 N N . GLY A 1 297 ? 1.138 -15.511 12.606 1.00 98.38 297 GLY A N 1
ATOM 2313 C CA . GLY A 1 297 ? 2.047 -14.773 13.491 1.00 98.38 297 GLY A CA 1
ATOM 2314 C C . GLY A 1 297 ? 3.443 -14.571 12.889 1.00 98.38 297 GLY A C 1
ATOM 2315 O O . GLY A 1 297 ? 3.779 -15.118 11.832 1.00 98.38 297 GLY A O 1
ATOM 2316 N N . GLU A 1 298 ? 4.295 -13.828 13.597 1.00 98.44 298 GLU A N 1
ATOM 2317 C CA . GLU A 1 298 ? 5.665 -13.525 13.155 1.00 98.44 298 GLU A CA 1
ATOM 2318 C C . GLU A 1 298 ? 6.534 -14.777 12.915 1.00 98.44 298 GLU A C 1
ATOM 2320 O O . GLU A 1 298 ? 7.400 -14.779 12.035 1.00 98.44 298 GLU A O 1
ATOM 2325 N N . SER A 1 299 ? 6.284 -15.869 13.645 1.00 98.25 299 SER A N 1
ATOM 2326 C CA . SER A 1 299 ? 7.008 -17.142 13.493 1.00 98.25 299 SER A CA 1
ATOM 2327 C C . SER A 1 299 ? 6.834 -17.788 12.110 1.00 98.25 299 SER A C 1
ATOM 2329 O O . SER A 1 299 ? 7.742 -18.474 11.642 1.00 98.25 299 SER A O 1
ATOM 2331 N N . ASP A 1 300 ? 5.723 -17.508 11.422 1.00 98.50 300 ASP A N 1
ATOM 2332 C CA . ASP A 1 300 ? 5.478 -17.848 10.010 1.00 98.50 300 ASP A CA 1
ATOM 2333 C C . ASP A 1 300 ? 5.452 -16.581 9.134 1.00 98.50 300 ASP A C 1
ATOM 2335 O O . ASP A 1 300 ? 4.751 -16.499 8.126 1.00 98.50 300 ASP A O 1
ATOM 2339 N N . GLN A 1 301 ? 6.217 -15.562 9.544 1.00 98.62 301 GLN A N 1
ATOM 2340 C CA . GLN A 1 301 ? 6.490 -14.336 8.791 1.00 98.62 301 GLN A CA 1
ATOM 2341 C C . GLN A 1 301 ? 5.217 -13.644 8.280 1.00 98.62 301 GLN A C 1
ATOM 2343 O O . GLN A 1 301 ? 5.168 -13.173 7.142 1.00 98.62 301 GLN A O 1
ATOM 2348 N N . TYR A 1 302 ? 4.176 -13.606 9.115 1.00 98.81 302 TYR A N 1
ATOM 2349 C CA . TYR A 1 302 ? 2.891 -12.990 8.790 1.00 98.81 302 TYR A CA 1
ATOM 2350 C C . TYR A 1 302 ? 2.263 -13.497 7.488 1.00 98.81 302 TYR A C 1
ATOM 2352 O O . TYR A 1 302 ? 1.683 -12.717 6.738 1.00 98.81 302 TYR A O 1
ATOM 2360 N N . ARG A 1 303 ? 2.389 -14.795 7.183 1.00 98.75 303 ARG A N 1
ATOM 2361 C CA . ARG A 1 303 ? 1.798 -15.403 5.983 1.00 98.75 303 ARG A CA 1
ATOM 2362 C C . ARG A 1 303 ? 0.316 -15.055 5.814 1.00 98.75 303 ARG A C 1
ATOM 2364 O O . ARG A 1 303 ? -0.462 -15.172 6.761 1.00 98.75 303 ARG A O 1
ATOM 2371 N N . LEU A 1 304 ? -0.060 -14.675 4.594 1.00 98.75 304 LEU A N 1
ATOM 2372 C CA . LEU A 1 304 ? -1.444 -14.397 4.219 1.00 98.75 304 LEU A CA 1
ATOM 2373 C C . LEU A 1 304 ? -2.204 -15.684 3.901 1.00 98.75 304 LEU A C 1
ATOM 2375 O O . LEU A 1 304 ? -1.731 -16.506 3.119 1.00 98.75 304 LEU A O 1
ATOM 2379 N N . HIS A 1 305 ? -3.420 -15.795 4.423 1.00 98.38 305 HIS A N 1
ATOM 2380 C CA . HIS A 1 305 ? -4.425 -16.767 4.006 1.00 98.38 305 HIS A CA 1
ATOM 2381 C C . HIS A 1 305 ? -5.661 -15.997 3.564 1.00 98.38 305 HIS A C 1
ATOM 2383 O O . HIS A 1 305 ? -6.255 -15.268 4.360 1.00 98.38 305 HIS A O 1
ATOM 2389 N N . ILE A 1 306 ? -6.017 -16.118 2.290 1.00 98.44 306 ILE A N 1
ATOM 2390 C CA . ILE A 1 306 ? -7.112 -15.354 1.696 1.00 98.44 306 ILE A CA 1
ATOM 2391 C C . ILE A 1 306 ? -7.879 -16.187 0.664 1.00 98.44 306 ILE A C 1
ATOM 2393 O O . ILE A 1 306 ? -7.269 -16.869 -0.162 1.00 98.44 306 ILE A O 1
ATOM 2397 N N . SER A 1 307 ? -9.212 -16.165 0.712 1.00 98.06 307 SER A N 1
ATOM 2398 C CA . SER A 1 307 ? -10.079 -16.878 -0.240 1.00 98.06 307 SER A CA 1
ATOM 2399 C C . SER A 1 307 ? -11.519 -16.345 -0.221 1.00 98.06 307 SER A C 1
ATOM 2401 O O . SER A 1 307 ? -11.848 -15.459 0.565 1.00 98.06 307 SER A O 1
ATOM 2403 N N . GLY A 1 308 ? -12.374 -16.868 -1.110 1.00 97.81 308 GLY A N 1
ATOM 2404 C CA . GLY A 1 308 ? -13.779 -16.452 -1.211 1.00 97.81 308 GLY A CA 1
ATOM 2405 C C . GLY A 1 308 ? -13.942 -15.085 -1.873 1.00 97.81 308 GLY A C 1
ATOM 2406 O O . GLY A 1 308 ? -14.625 -14.219 -1.339 1.00 97.81 308 GLY A O 1
ATOM 2407 N N . TYR A 1 309 ? -13.249 -14.859 -2.995 1.00 98.38 309 TYR A N 1
ATOM 2408 C CA . TYR A 1 309 ? -13.315 -13.589 -3.716 1.00 98.38 309 TYR A CA 1
ATOM 2409 C C . TYR A 1 309 ? -14.728 -13.286 -4.245 1.00 98.38 309 TYR A C 1
ATOM 2411 O O . TYR A 1 309 ? -15.374 -14.140 -4.853 1.00 98.38 309 TYR A O 1
ATOM 2419 N N . SER A 1 310 ? -15.152 -12.031 -4.095 1.00 98.19 310 SER A N 1
ATOM 2420 C CA . SER A 1 310 ? -16.300 -11.423 -4.772 1.00 98.19 310 SER A CA 1
ATOM 2421 C C . SER A 1 310 ? -16.052 -9.922 -4.992 1.00 98.19 310 SER A C 1
ATOM 2423 O O . SER A 1 310 ? -15.131 -9.342 -4.417 1.00 98.19 310 SER A O 1
ATOM 2425 N N . GLY A 1 311 ? -16.856 -9.270 -5.830 1.00 97.81 311 GLY A N 1
ATOM 2426 C CA . GLY A 1 311 ? -16.754 -7.839 -6.138 1.00 97.81 311 GLY A CA 1
ATOM 2427 C C . GLY A 1 311 ? -16.516 -7.546 -7.617 1.00 97.81 311 GLY A C 1
ATOM 2428 O O . GLY A 1 311 ? -16.562 -8.436 -8.463 1.00 97.81 311 GLY A O 1
ATOM 2429 N N . ASP A 1 312 ? -16.285 -6.275 -7.930 1.00 98.19 312 ASP A N 1
ATOM 2430 C CA . ASP A 1 312 ? -16.215 -5.745 -9.297 1.00 98.19 312 ASP A CA 1
ATOM 2431 C C . ASP A 1 312 ? -14.817 -5.222 -9.688 1.00 98.19 312 ASP A C 1
ATOM 2433 O O . ASP A 1 312 ? -14.603 -4.804 -10.826 1.00 98.19 312 ASP A O 1
ATOM 2437 N N . ALA A 1 313 ? -13.837 -5.292 -8.780 1.00 97.75 313 ALA A N 1
ATOM 2438 C CA . ALA A 1 313 ? -12.450 -4.885 -9.035 1.00 97.75 313 ALA A CA 1
ATOM 2439 C C . ALA A 1 313 ? -11.604 -5.912 -9.824 1.00 97.75 313 ALA A C 1
ATOM 2441 O O . ALA A 1 313 ? -10.458 -5.627 -10.180 1.00 97.75 313 ALA A O 1
ATOM 2442 N N . GLY A 1 314 ? -12.120 -7.125 -10.043 1.00 97.50 314 GLY A N 1
ATOM 2443 C CA . GLY A 1 314 ? -11.338 -8.293 -10.467 1.00 97.50 314 GLY A CA 1
ATOM 2444 C C . GLY A 1 314 ? -10.403 -8.834 -9.369 1.00 97.50 314 GLY A C 1
ATOM 2445 O O . GLY A 1 314 ? -9.903 -8.083 -8.530 1.00 97.50 314 GLY A O 1
ATOM 2446 N N . ASP A 1 315 ? -10.152 -10.145 -9.359 1.00 97.38 315 ASP A N 1
ATOM 2447 C CA . ASP A 1 315 ? -9.347 -10.800 -8.316 1.00 97.38 315 ASP A CA 1
ATOM 2448 C C . ASP A 1 315 ? -7.839 -10.682 -8.578 1.00 97.38 315 ASP A C 1
ATOM 2450 O O . ASP A 1 315 ? -7.267 -11.448 -9.351 1.00 97.38 315 ASP A O 1
ATOM 2454 N N . SER A 1 316 ? -7.178 -9.744 -7.893 1.00 96.81 316 SER A N 1
ATOM 2455 C CA . SER A 1 316 ? -5.718 -9.575 -7.962 1.00 96.81 316 SER A CA 1
ATOM 2456 C C . SER A 1 316 ? -4.945 -10.245 -6.819 1.00 96.81 316 SER A C 1
ATOM 2458 O O . SER A 1 316 ? -3.735 -10.038 -6.740 1.00 96.81 316 SER A O 1
ATOM 2460 N N . MET A 1 317 ? -5.600 -11.014 -5.938 1.00 96.88 317 MET A N 1
ATOM 2461 C CA . MET A 1 317 ? -4.970 -11.577 -4.733 1.00 96.88 317 MET A CA 1
ATOM 2462 C C . MET A 1 317 ? -4.917 -13.109 -4.715 1.00 96.88 317 MET A C 1
ATOM 2464 O O . MET A 1 317 ? -4.036 -13.637 -4.035 1.00 96.88 317 MET A O 1
ATOM 2468 N N . THR A 1 318 ? -5.804 -13.830 -5.420 1.00 94.00 318 THR A N 1
ATOM 2469 C CA . THR A 1 318 ? -5.872 -15.313 -5.345 1.00 94.00 318 THR A CA 1
ATOM 2470 C C . THR A 1 318 ? -5.658 -16.064 -6.663 1.00 94.00 318 THR A C 1
ATOM 2472 O O . THR A 1 318 ? -5.600 -17.292 -6.664 1.00 94.00 318 THR A O 1
ATOM 2475 N N . GLY A 1 319 ? -5.479 -15.347 -7.779 1.00 85.50 319 GLY A N 1
ATOM 2476 C CA . GLY A 1 319 ? -5.255 -15.925 -9.111 1.00 85.50 319 GLY A CA 1
ATOM 2477 C C . GLY A 1 319 ? -3.855 -16.519 -9.356 1.00 85.50 319 GLY A C 1
ATOM 2478 O O . GLY A 1 319 ? -3.155 -16.954 -8.449 1.00 85.50 319 GLY A O 1
ATOM 2479 N N . SER A 1 320 ? -3.402 -16.534 -10.614 1.00 83.69 320 SER A N 1
ATOM 2480 C CA . SER A 1 320 ? -2.137 -17.181 -11.018 1.00 83.69 320 SER A CA 1
ATOM 2481 C C . SER A 1 320 ? -0.872 -16.553 -10.413 1.00 83.69 320 SER A C 1
ATOM 2483 O O . SER A 1 320 ? 0.081 -17.270 -10.118 1.00 83.69 320 SER A O 1
ATOM 2485 N N . ALA A 1 321 ? -0.855 -15.235 -10.193 1.00 89.50 321 ALA A N 1
ATOM 2486 C CA . ALA A 1 321 ? 0.186 -14.545 -9.428 1.00 89.50 321 ALA A CA 1
ATOM 2487 C C . ALA A 1 321 ? -0.386 -14.056 -8.090 1.00 89.50 321 ALA A C 1
ATOM 2489 O O . ALA A 1 321 ? -0.456 -12.858 -7.804 1.00 89.50 321 ALA A O 1
ATOM 2490 N N . SER A 1 322 ? -0.835 -15.034 -7.310 1.00 93.12 322 SER A N 1
ATOM 2491 C CA . SER A 1 322 ? -1.475 -14.879 -6.011 1.00 93.12 322 SER A CA 1
ATOM 2492 C C . SER A 1 322 ? -0.582 -14.189 -4.970 1.00 93.12 322 SER A C 1
ATOM 2494 O O . SER A 1 322 ? 0.649 -14.252 -5.020 1.00 93.12 322 SER A O 1
ATOM 2496 N N . ASN A 1 323 ? -1.219 -13.541 -4.000 1.00 96.75 323 ASN A N 1
ATOM 2497 C CA . ASN A 1 323 ? -0.643 -13.151 -2.714 1.00 96.75 323 ASN A CA 1
ATOM 2498 C C . ASN A 1 323 ? -0.964 -14.194 -1.620 1.00 96.75 323 ASN A C 1
ATOM 2500 O O . ASN A 1 323 ? -0.262 -14.270 -0.613 1.00 96.75 323 ASN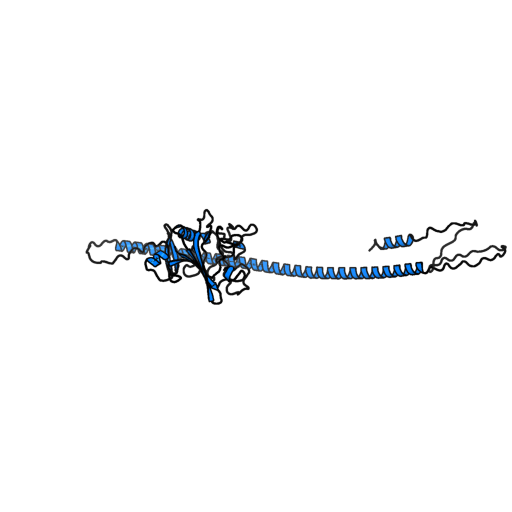 A O 1
ATOM 2504 N N . ASN A 1 324 ? -2.007 -15.012 -1.813 1.00 97.81 324 ASN A N 1
ATOM 2505 C CA . ASN A 1 324 ? -2.400 -16.088 -0.903 1.00 97.81 324 ASN A CA 1
ATOM 2506 C C . ASN A 1 324 ? -1.264 -17.092 -0.671 1.00 97.81 324 ASN A C 1
ATOM 2508 O O . ASN A 1 324 ? -0.623 -17.547 -1.617 1.00 97.81 324 ASN A O 1
ATOM 2512 N N . GLY A 1 325 ? -1.054 -17.465 0.588 1.00 97.44 325 GLY A N 1
ATOM 2513 C CA . GLY A 1 325 ? -0.041 -18.418 1.022 1.00 97.44 325 GLY A CA 1
ATOM 2514 C C . GLY A 1 325 ? 1.373 -17.845 1.108 1.00 97.44 325 GLY A C 1
ATOM 2515 O O . GLY A 1 325 ? 2.271 -18.554 1.570 1.00 97.44 325 GLY A O 1
ATOM 2516 N N . HIS A 1 326 ? 1.597 -16.590 0.713 1.00 97.94 326 HIS A N 1
ATOM 2517 C CA . HIS A 1 326 ? 2.920 -15.972 0.735 1.00 97.94 326 HIS A CA 1
ATOM 2518 C C . HIS A 1 326 ? 3.211 -15.243 2.045 1.00 97.94 326 HIS A C 1
ATOM 2520 O O . HIS A 1 326 ? 2.317 -14.735 2.727 1.00 97.94 326 HIS A O 1
ATOM 2526 N N . ARG A 1 327 ? 4.496 -15.234 2.407 1.00 98.38 327 ARG A N 1
ATOM 2527 C CA . ARG A 1 327 ? 5.029 -14.542 3.582 1.00 98.38 327 ARG A CA 1
ATOM 2528 C C . ARG A 1 327 ? 5.122 -13.049 3.300 1.00 98.38 327 ARG A C 1
ATOM 2530 O O . ARG A 1 327 ? 5.253 -12.633 2.150 1.00 98.38 327 ARG A O 1
ATOM 2537 N N . PHE A 1 328 ? 5.042 -12.248 4.352 1.00 98.69 328 PHE A N 1
ATOM 2538 C CA . PHE A 1 328 ? 5.239 -10.812 4.227 1.00 98.69 328 PHE A CA 1
ATOM 2539 C C . PHE A 1 328 ? 6.724 -10.521 3.999 1.00 98.69 328 PHE A C 1
ATOM 2541 O O . PHE A 1 328 ? 7.571 -11.135 4.645 1.00 98.69 328 PHE A O 1
ATOM 2548 N N . SER A 1 329 ? 7.043 -9.579 3.118 1.00 98.38 329 SER A N 1
ATOM 2549 C CA . SER A 1 329 ? 8.417 -9.134 2.857 1.00 98.38 329 SER A CA 1
ATOM 2550 C C . SER A 1 329 ? 8.480 -7.618 2.873 1.00 98.38 329 SER A C 1
ATOM 2552 O O . SER A 1 329 ? 7.540 -6.968 2.424 1.00 98.38 329 SER A O 1
ATOM 2554 N N . THR A 1 330 ? 9.582 -7.062 3.364 1.00 98.38 330 THR A N 1
ATOM 2555 C CA . THR A 1 330 ? 9.891 -5.623 3.412 1.00 98.38 330 THR A CA 1
ATOM 2556 C C . THR A 1 330 ? 11.237 -5.365 2.746 1.00 98.38 330 THR A C 1
ATOM 2558 O O . THR A 1 330 ? 11.934 -6.303 2.364 1.00 98.38 330 THR A O 1
ATOM 2561 N N . VAL A 1 331 ? 11.610 -4.100 2.543 1.00 96.44 331 VAL A N 1
ATOM 2562 C CA . VAL A 1 331 ? 12.852 -3.744 1.826 1.00 96.44 331 VAL A CA 1
ATOM 2563 C C . VAL A 1 331 ? 14.126 -4.264 2.506 1.00 96.44 331 VAL A C 1
ATOM 2565 O O . VAL A 1 331 ? 15.134 -4.483 1.840 1.00 96.44 331 VAL A O 1
ATOM 2568 N N . ASP A 1 332 ? 14.066 -4.481 3.818 1.00 97.69 332 ASP A N 1
ATOM 2569 C CA . ASP A 1 332 ? 15.126 -4.986 4.693 1.00 97.69 332 ASP A CA 1
ATOM 2570 C C . ASP A 1 332 ? 14.971 -6.477 5.045 1.00 97.69 332 ASP A C 1
ATOM 2572 O O . ASP A 1 332 ? 15.850 -7.046 5.693 1.00 97.69 332 ASP A O 1
ATOM 2576 N N . ARG A 1 333 ? 13.876 -7.128 4.626 1.00 97.62 333 ARG A N 1
ATOM 2577 C CA . ARG A 1 333 ? 13.624 -8.547 4.899 1.00 97.62 333 ARG A CA 1
ATOM 2578 C C . ARG A 1 333 ? 12.901 -9.225 3.743 1.00 97.62 333 ARG A C 1
ATOM 2580 O O . ARG A 1 333 ? 11.688 -9.085 3.575 1.00 97.62 333 ARG A O 1
ATOM 2587 N N . ASP A 1 334 ? 13.661 -10.010 2.993 1.00 97.38 334 ASP A N 1
ATOM 2588 C CA . ASP A 1 334 ? 13.166 -10.792 1.868 1.00 97.38 334 ASP A CA 1
ATOM 2589 C C . ASP A 1 334 ? 12.648 -12.165 2.329 1.00 97.38 334 ASP A C 1
ATOM 2591 O O . ASP A 1 334 ? 13.412 -13.002 2.810 1.00 97.38 334 ASP A O 1
ATOM 2595 N N . ASN A 1 335 ? 11.338 -12.381 2.215 1.00 97.19 335 ASN A N 1
ATOM 2596 C CA . ASN A 1 335 ? 10.684 -13.671 2.440 1.00 97.19 335 ASN A CA 1
ATOM 2597 C C . ASN A 1 335 ? 9.854 -14.101 1.216 1.00 97.19 335 ASN A C 1
ATOM 2599 O O . ASN A 1 335 ? 8.989 -14.977 1.344 1.00 97.19 335 ASN A O 1
ATOM 2603 N N . ASP A 1 336 ? 10.051 -13.452 0.065 1.00 95.06 336 ASP A N 1
ATOM 2604 C CA . ASP A 1 336 ? 9.308 -13.771 -1.144 1.00 95.06 336 ASP A CA 1
ATOM 2605 C C . ASP A 1 336 ? 9.895 -15.011 -1.841 1.00 95.06 336 ASP A C 1
ATOM 2607 O O . ASP A 1 336 ? 10.871 -15.611 -1.386 1.00 95.06 336 ASP A O 1
ATOM 2611 N N . VAL A 1 337 ? 9.216 -15.499 -2.881 1.00 93.62 337 VAL A N 1
ATOM 2612 C CA . VAL A 1 337 ? 9.638 -16.725 -3.589 1.00 93.62 337 VAL A CA 1
ATOM 2613 C C . VAL A 1 337 ? 10.383 -16.419 -4.887 1.00 93.62 337 VAL A C 1
ATOM 2615 O O . VAL A 1 337 ? 10.656 -17.334 -5.668 1.00 93.62 337 VAL A O 1
ATOM 2618 N N . TYR A 1 338 ? 10.688 -15.148 -5.160 1.00 92.19 338 TYR A N 1
ATOM 2619 C CA . TYR A 1 338 ? 11.373 -14.743 -6.375 1.00 92.19 338 TYR A CA 1
ATOM 2620 C C . TYR A 1 338 ? 12.891 -14.863 -6.205 1.00 92.19 338 TYR A C 1
ATOM 2622 O O . TYR A 1 338 ? 13.560 -14.019 -5.627 1.00 92.19 338 TYR A O 1
ATOM 2630 N N . SER A 1 339 ? 13.477 -15.913 -6.779 1.00 89.75 339 SER A N 1
ATOM 2631 C CA . SER A 1 339 ? 14.890 -16.257 -6.562 1.00 89.75 339 SER A CA 1
ATOM 2632 C C . SER A 1 339 ? 15.914 -15.270 -7.133 1.00 89.75 339 SER A C 1
ATOM 2634 O O . SER A 1 339 ? 17.100 -15.395 -6.842 1.00 89.75 339 SER A O 1
ATOM 2636 N N . HIS A 1 340 ? 15.507 -14.352 -8.011 1.00 87.88 340 HIS A N 1
ATOM 2637 C CA . HIS A 1 340 ? 16.443 -13.479 -8.725 1.00 87.88 340 HIS A CA 1
ATOM 2638 C C . HIS A 1 340 ? 16.635 -12.114 -8.070 1.00 87.88 340 HIS A C 1
ATOM 2640 O O . HIS A 1 340 ? 17.662 -11.482 -8.312 1.00 87.88 340 HIS A O 1
ATOM 2646 N N . ALA A 1 341 ? 15.654 -11.634 -7.305 1.00 91.62 341 ALA A N 1
ATOM 2647 C CA . ALA A 1 341 ? 15.717 -10.336 -6.649 1.00 91.62 341 ALA A CA 1
ATOM 2648 C C . ALA A 1 341 ? 14.603 -10.194 -5.608 1.00 91.62 341 ALA A C 1
ATOM 2650 O O . ALA A 1 341 ? 13.568 -10.833 -5.736 1.00 91.62 341 ALA A O 1
ATOM 2651 N N . SER A 1 342 ? 14.754 -9.259 -4.672 1.00 95.38 342 SER A N 1
ATOM 2652 C CA . SER A 1 342 ? 13.701 -8.978 -3.698 1.00 95.38 342 SER A CA 1
ATOM 2653 C C . SER A 1 342 ? 12.568 -8.150 -4.316 1.00 95.38 342 SER A C 1
ATOM 2655 O O . SER A 1 342 ? 12.763 -7.018 -4.781 1.00 95.38 342 SER A O 1
ATOM 2657 N N . CYS A 1 343 ? 11.349 -8.683 -4.315 1.00 96.06 343 CYS A N 1
ATOM 2658 C CA . CYS A 1 343 ? 10.180 -7.987 -4.839 1.00 96.06 343 CYS A CA 1
ATOM 2659 C C . CYS A 1 343 ? 9.893 -6.701 -4.072 1.00 96.06 343 CYS A C 1
ATOM 2661 O O . CYS A 1 343 ? 9.594 -5.689 -4.704 1.00 96.06 343 CYS A O 1
ATOM 2663 N N . SER A 1 344 ? 10.040 -6.703 -2.747 1.00 95.94 344 SER A N 1
ATOM 2664 C CA . SER A 1 344 ? 9.828 -5.505 -1.931 1.00 95.94 344 SER A CA 1
ATOM 2665 C C . SER A 1 344 ? 10.759 -4.367 -2.356 1.00 95.94 344 SER A C 1
ATOM 2667 O O . SER A 1 344 ? 10.294 -3.242 -2.494 1.00 95.94 344 SER A O 1
ATOM 2669 N N . GLN A 1 345 ? 12.028 -4.646 -2.677 1.00 95.12 345 GLN A N 1
ATOM 2670 C CA . GLN A 1 345 ? 13.003 -3.641 -3.123 1.00 95.12 345 GLN A CA 1
ATOM 2671 C C . GLN A 1 345 ? 12.724 -3.109 -4.540 1.00 95.12 345 GLN A C 1
ATOM 2673 O O . GLN A 1 345 ? 12.972 -1.935 -4.827 1.00 95.12 345 GLN A O 1
ATOM 2678 N N . HIS A 1 346 ? 12.183 -3.947 -5.431 1.00 92.31 346 HIS A N 1
ATOM 2679 C CA . HIS A 1 346 ? 11.972 -3.599 -6.842 1.00 92.31 346 HIS A CA 1
ATOM 2680 C C . HIS A 1 346 ? 10.536 -3.194 -7.206 1.00 92.31 346 HIS A C 1
ATOM 2682 O O . HIS A 1 346 ? 10.314 -2.691 -8.313 1.00 92.31 346 HIS A O 1
ATOM 2688 N N . ARG A 1 347 ? 9.547 -3.422 -6.336 1.00 90.81 347 ARG A N 1
ATOM 2689 C CA . ARG A 1 347 ? 8.116 -3.174 -6.590 1.00 90.81 347 ARG A CA 1
ATOM 2690 C C . ARG A 1 347 ? 7.570 -2.159 -5.598 1.00 90.81 347 ARG A C 1
ATOM 2692 O O . ARG A 1 347 ? 6.989 -2.500 -4.576 1.00 90.81 347 ARG A O 1
ATOM 2699 N N . GLY A 1 348 ? 7.795 -0.885 -5.897 1.00 85.62 348 GLY A N 1
ATOM 2700 C CA . GLY A 1 348 ? 7.282 0.207 -5.083 1.00 85.62 348 GLY A CA 1
ATOM 2701 C C . GLY A 1 348 ? 7.976 0.384 -3.729 1.00 85.62 348 GLY A C 1
ATOM 2702 O O . GLY A 1 348 ? 7.583 1.285 -2.997 1.00 85.62 348 GLY A O 1
ATOM 2703 N N . GLN A 1 349 ? 9.014 -0.402 -3.412 1.00 93.56 349 GLN A N 1
ATOM 2704 C CA . GLN A 1 349 ? 9.801 -0.248 -2.181 1.00 93.56 349 GLN A CA 1
ATOM 2705 C C . GLN A 1 349 ? 8.913 -0.282 -0.937 1.00 93.56 349 GLN A C 1
ATOM 2707 O O . GLN A 1 349 ? 8.881 0.676 -0.177 1.00 93.56 349 GLN A O 1
ATOM 2712 N N . ALA A 1 350 ? 8.126 -1.345 -0.770 1.00 94.69 350 ALA A N 1
ATOM 2713 C CA . ALA A 1 350 ? 7.116 -1.425 0.281 1.00 94.69 350 ALA A CA 1
ATOM 2714 C C . ALA A 1 350 ? 6.949 -2.841 0.831 1.00 94.69 350 ALA A C 1
ATOM 2716 O O . ALA A 1 350 ? 7.403 -3.812 0.229 1.00 94.69 350 ALA A O 1
ATOM 2717 N N . GLY A 1 351 ? 6.281 -2.942 1.980 1.00 98.00 351 GLY A N 1
ATOM 2718 C CA . GLY A 1 351 ? 5.953 -4.208 2.617 1.00 98.00 351 GLY A CA 1
ATOM 2719 C C . GLY A 1 351 ? 4.702 -4.841 2.019 1.00 98.00 351 GLY A C 1
ATOM 2720 O O . GLY A 1 351 ? 3.667 -4.174 1.939 1.00 98.00 351 GLY A O 1
ATOM 2721 N N . TRP A 1 352 ? 4.766 -6.111 1.615 1.00 98.44 352 TRP A N 1
ATOM 2722 C CA . TRP A 1 352 ? 3.601 -6.846 1.112 1.00 98.44 352 TRP A CA 1
ATOM 2723 C C . TRP A 1 352 ? 3.793 -8.368 1.149 1.00 98.44 352 TRP A C 1
ATOM 2725 O O . TRP A 1 352 ? 4.909 -8.866 1.301 1.00 98.44 352 TRP A O 1
ATOM 2735 N N . TRP A 1 353 ? 2.706 -9.118 0.952 1.00 98.19 353 TRP A N 1
ATOM 2736 C CA . TRP A 1 353 ? 2.729 -10.572 0.747 1.00 98.19 353 TRP A CA 1
ATOM 2737 C C . TRP A 1 353 ? 3.128 -10.916 -0.686 1.00 98.19 353 TRP A C 1
ATOM 2739 O O . TRP A 1 353 ? 2.297 -11.296 -1.512 1.00 98.19 353 TRP A O 1
ATOM 2749 N N . PHE A 1 354 ? 4.399 -10.710 -1.012 1.00 96.50 354 PHE A N 1
ATOM 2750 C CA . PHE A 1 354 ? 4.918 -10.987 -2.344 1.00 96.50 354 PHE A CA 1
ATOM 2751 C C . PHE A 1 354 ? 5.106 -12.494 -2.562 1.00 96.50 354 PHE A C 1
ATOM 2753 O O . PHE A 1 354 ? 5.804 -13.170 -1.810 1.00 96.50 354 PHE A O 1
ATOM 2760 N N . GLY A 1 355 ? 4.496 -13.010 -3.627 1.00 92.00 355 GLY A N 1
ATOM 2761 C CA . GLY A 1 355 ? 4.840 -14.295 -4.223 1.00 92.00 355 GLY A CA 1
ATOM 2762 C C . GLY A 1 355 ? 5.990 -14.125 -5.205 1.00 92.00 355 GLY A C 1
ATOM 2763 O O . GLY A 1 355 ? 7.065 -13.660 -4.846 1.00 92.00 355 GLY A O 1
ATOM 2764 N N . HIS A 1 356 ? 5.753 -14.414 -6.484 1.00 91.44 356 HIS A N 1
ATOM 2765 C CA . HIS A 1 356 ? 6.657 -14.002 -7.565 1.00 91.44 356 HIS A CA 1
ATOM 2766 C C . HIS A 1 356 ? 6.354 -12.544 -7.975 1.00 91.44 356 HIS A C 1
ATOM 2768 O O . HIS A 1 356 ? 5.937 -12.232 -9.096 1.00 91.44 356 HIS A O 1
ATOM 2774 N N . CYS A 1 357 ? 6.470 -11.663 -6.982 1.00 92.19 357 CYS A N 1
ATOM 2775 C CA . CYS A 1 357 ? 6.008 -10.273 -6.895 1.00 92.19 357 CYS A CA 1
ATOM 2776 C C . CYS A 1 357 ? 4.485 -10.033 -6.961 1.00 92.19 357 CYS A C 1
ATOM 2778 O O . CYS A 1 357 ? 4.056 -8.949 -6.580 1.00 92.19 357 CYS A O 1
ATOM 2780 N N . SER A 1 358 ? 3.680 -11.015 -7.377 1.00 92.44 358 SER A N 1
ATOM 2781 C CA . SER A 1 358 ? 2.200 -11.004 -7.344 1.00 92.44 358 SER A CA 1
ATOM 2782 C C . SER A 1 358 ? 1.502 -9.895 -8.156 1.00 92.44 358 SER A C 1
ATOM 2784 O O . SER A 1 358 ? 2.149 -8.998 -8.695 1.00 92.44 358 SER A O 1
ATOM 2786 N N . TYR A 1 359 ? 0.172 -9.999 -8.301 1.00 94.56 359 TYR A N 1
ATOM 2787 C CA . TYR A 1 359 ? -0.693 -9.082 -9.071 1.00 94.56 359 TYR A CA 1
ATOM 2788 C C . TYR A 1 359 ? -1.174 -7.834 -8.331 1.00 94.56 359 TYR A C 1
ATOM 2790 O O . TYR A 1 359 ? -1.561 -6.852 -8.970 1.00 94.56 359 TYR A O 1
ATOM 2798 N N . SER A 1 360 ? -1.102 -7.830 -7.008 1.00 95.19 360 SER A N 1
ATOM 2799 C CA . SER A 1 360 ? -1.477 -6.686 -6.187 1.00 95.19 360 SER A CA 1
ATOM 2800 C C . SER A 1 360 ? -0.376 -6.368 -5.188 1.00 95.19 360 SER A C 1
ATOM 2802 O O . SER A 1 360 ? 0.266 -7.279 -4.661 1.00 95.19 360 SER A O 1
ATOM 2804 N N . TYR A 1 361 ? -0.172 -5.072 -4.945 1.00 94.88 361 TYR A N 1
ATOM 2805 C CA . TYR A 1 361 ? 0.606 -4.531 -3.829 1.00 94.88 361 TYR A CA 1
ATOM 2806 C C . TYR A 1 361 ? 0.172 -3.087 -3.564 1.00 94.88 361 TYR A C 1
ATOM 2808 O O . TYR A 1 361 ? 0.663 -2.113 -4.138 1.00 94.88 361 TYR A O 1
ATOM 2816 N N . LEU A 1 362 ? -0.785 -2.953 -2.651 1.00 98.19 362 LEU A N 1
ATOM 2817 C CA . LEU A 1 362 ? -1.439 -1.683 -2.322 1.00 98.19 362 LEU A CA 1
ATOM 2818 C C . LEU A 1 362 ? -0.559 -0.751 -1.472 1.00 98.19 362 LEU A C 1
ATOM 2820 O O . LEU A 1 362 ? -0.847 0.435 -1.312 1.00 98.19 362 LEU A O 1
ATOM 2824 N N . ASN A 1 363 ? 0.545 -1.279 -0.947 1.00 98.38 363 ASN A N 1
ATOM 2825 C CA . ASN A 1 363 ? 1.517 -0.528 -0.161 1.00 98.38 363 ASN A CA 1
ATOM 2826 C C . ASN A 1 363 ? 2.594 0.155 -1.016 1.00 98.38 363 ASN A C 1
ATOM 2828 O O . ASN A 1 363 ? 3.418 0.873 -0.460 1.00 98.38 363 ASN A O 1
ATOM 2832 N N . GLY A 1 364 ? 2.578 -0.003 -2.346 1.00 96.56 364 GLY A N 1
ATOM 2833 C CA . GLY A 1 364 ? 3.561 0.616 -3.241 1.00 96.56 364 GLY A CA 1
ATOM 2834 C C . GLY A 1 364 ? 3.603 2.153 -3.184 1.00 96.56 364 GLY A C 1
ATOM 2835 O O . GLY A 1 364 ? 2.897 2.813 -2.409 1.00 96.56 364 GLY A O 1
ATOM 2836 N N . ARG A 1 365 ? 4.464 2.756 -4.010 1.00 96.75 365 ARG A N 1
ATOM 2837 C CA . ARG A 1 365 ? 4.692 4.209 -4.000 1.00 96.75 365 ARG A CA 1
ATOM 2838 C C . ARG A 1 365 ? 3.417 4.936 -4.394 1.00 96.75 365 ARG A C 1
ATOM 2840 O O . ARG A 1 365 ? 2.740 4.551 -5.341 1.00 96.75 365 ARG A O 1
ATOM 2847 N N . TYR A 1 366 ? 3.131 6.032 -3.709 1.00 97.38 366 TYR A N 1
ATOM 2848 C CA . TYR A 1 366 ? 2.057 6.919 -4.122 1.00 97.38 366 TYR A CA 1
ATOM 2849 C C . TYR A 1 366 ? 2.571 7.819 -5.253 1.00 97.38 366 TYR A C 1
ATOM 2851 O O . TYR A 1 366 ? 3.347 8.738 -5.004 1.00 97.38 366 TYR A O 1
ATOM 2859 N N . LEU A 1 367 ? 2.233 7.498 -6.506 1.00 97.06 367 LEU A N 1
ATOM 2860 C CA . LEU A 1 367 ? 2.796 8.176 -7.688 1.00 97.06 367 LEU A CA 1
ATOM 2861 C C . LEU A 1 367 ? 1.964 9.369 -8.183 1.00 97.06 367 LEU A C 1
ATOM 2863 O O . LEU A 1 367 ? 2.361 10.017 -9.149 1.00 97.06 367 LEU A O 1
ATOM 2867 N N . GLY A 1 368 ? 0.833 9.667 -7.540 1.00 96.19 368 GLY A N 1
ATOM 2868 C CA . GLY A 1 368 ? -0.098 10.685 -8.024 1.00 96.19 368 GLY A CA 1
ATOM 2869 C C . GLY A 1 368 ? -0.778 10.289 -9.342 1.00 96.19 368 GLY A C 1
ATOM 2870 O O . GLY A 1 368 ? -0.761 9.122 -9.746 1.00 96.19 368 GLY A O 1
ATOM 2871 N N . ASN A 1 369 ? -1.380 11.272 -10.018 1.00 96.62 369 ASN A N 1
ATOM 2872 C CA . ASN A 1 369 ? -2.030 11.059 -11.308 1.00 96.62 369 ASN A CA 1
ATOM 2873 C C . ASN A 1 369 ? -1.008 11.072 -12.456 1.00 96.62 369 ASN A C 1
ATOM 2875 O O . ASN A 1 369 ? -0.615 12.128 -12.946 1.00 96.62 369 ASN A O 1
ATOM 2879 N N . CYS A 1 370 ? -0.608 9.885 -12.902 1.00 95.38 370 CYS A N 1
ATOM 2880 C CA . CYS A 1 370 ? 0.214 9.674 -14.098 1.00 95.38 370 CYS A CA 1
ATOM 2881 C C . CYS A 1 370 ? -0.533 8.907 -15.204 1.00 95.38 370 CYS A C 1
ATOM 2883 O O . CYS A 1 370 ? 0.091 8.432 -16.159 1.00 95.38 370 CYS A O 1
ATOM 2885 N N . GLY A 1 371 ? -1.862 8.769 -15.086 1.00 93.38 371 GLY A N 1
ATOM 2886 C CA . GLY A 1 371 ? -2.682 7.961 -15.988 1.00 93.38 371 GLY A CA 1
ATOM 2887 C C . GLY A 1 371 ? -2.113 6.550 -16.184 1.00 93.38 371 GLY A C 1
ATOM 2888 O O . GLY A 1 371 ? -1.662 5.910 -15.239 1.00 93.38 371 GLY A O 1
ATOM 2889 N N . ASN A 1 372 ? -2.078 6.081 -17.434 1.00 94.56 372 ASN A N 1
ATOM 2890 C CA . ASN A 1 372 ? -1.498 4.782 -17.815 1.00 94.56 372 ASN A CA 1
ATOM 2891 C C . ASN A 1 372 ? 0.022 4.831 -18.086 1.00 94.56 372 ASN A C 1
ATOM 2893 O O . ASN A 1 372 ? 0.581 3.907 -18.686 1.00 94.56 372 ASN A O 1
ATOM 2897 N N . SER A 1 373 ? 0.691 5.908 -17.668 1.00 96.31 373 SER A N 1
ATOM 2898 C CA . SER A 1 373 ? 2.118 6.157 -17.903 1.00 96.31 373 SER A CA 1
ATOM 2899 C C . SER A 1 373 ? 2.940 6.149 -16.614 1.00 96.31 373 SER A C 1
ATOM 2901 O O . SER A 1 373 ? 4.113 6.522 -16.632 1.00 96.31 373 SER A O 1
ATOM 2903 N N . CYS A 1 374 ? 2.364 5.706 -15.493 1.00 96.56 374 CYS A N 1
ATOM 2904 C CA . CYS A 1 374 ? 3.094 5.585 -14.240 1.00 96.56 374 CYS A CA 1
ATOM 2905 C C . CYS A 1 374 ? 4.283 4.625 -14.371 1.00 96.56 374 CYS A C 1
ATOM 2907 O O . CYS A 1 374 ? 4.271 3.671 -15.163 1.00 96.56 374 CYS A O 1
ATOM 2909 N N . SER A 1 375 ? 5.301 4.855 -13.538 1.00 96.44 375 SER A N 1
ATOM 2910 C CA . SER A 1 375 ? 6.465 3.979 -13.423 1.00 96.44 375 SER A CA 1
ATOM 2911 C C . SER A 1 375 ? 6.026 2.527 -13.257 1.00 96.44 375 SER A C 1
ATOM 2913 O O . SER A 1 375 ? 5.315 2.177 -12.310 1.00 96.44 375 SER A O 1
ATOM 2915 N N . TYR A 1 376 ? 6.449 1.688 -14.205 1.00 96.31 376 TYR A N 1
ATOM 2916 C CA . TYR A 1 376 ? 5.990 0.309 -14.319 1.00 96.31 376 TYR A CA 1
ATOM 2917 C C . TYR A 1 376 ? 6.177 -0.433 -12.997 1.00 96.31 376 TYR A C 1
ATOM 2919 O O . TYR A 1 376 ? 7.299 -0.555 -12.493 1.00 96.31 376 TYR A O 1
ATOM 2927 N N . ARG A 1 377 ? 5.070 -0.954 -12.459 1.00 94.75 377 ARG A N 1
ATOM 2928 C CA . ARG A 1 377 ? 5.048 -1.780 -11.250 1.00 94.75 377 ARG A CA 1
ATOM 2929 C C . ARG A 1 377 ? 5.521 -1.084 -9.964 1.00 94.75 377 ARG A C 1
ATOM 2931 O O . ARG A 1 377 ? 5.869 -1.787 -9.021 1.00 94.75 377 ARG A O 1
ATOM 2938 N N . GLN A 1 378 ? 5.517 0.249 -9.898 1.00 96.12 378 GLN A N 1
ATOM 2939 C CA . GLN A 1 378 ? 5.970 0.991 -8.709 1.00 96.12 378 GLN A CA 1
ATOM 2940 C C . GLN A 1 378 ? 4.840 1.565 -7.841 1.00 96.12 378 GLN A C 1
ATOM 2942 O O . GLN A 1 378 ? 5.095 1.890 -6.685 1.00 96.12 378 GLN A O 1
ATOM 2947 N N . GLY A 1 379 ? 3.639 1.732 -8.402 1.00 97.06 379 GLY A N 1
ATOM 2948 C CA . GLY A 1 379 ? 2.534 2.459 -7.773 1.00 97.06 379 GLY A CA 1
ATOM 2949 C C . GLY A 1 379 ? 1.748 1.678 -6.717 1.00 97.06 379 GLY A C 1
ATOM 2950 O O . GLY A 1 379 ? 2.125 0.574 -6.325 1.00 97.06 379 GLY A O 1
ATOM 2951 N N . VAL A 1 380 ? 0.597 2.229 -6.330 1.00 98.12 380 VAL A N 1
ATOM 2952 C CA . VAL A 1 380 ? -0.487 1.494 -5.658 1.00 98.12 380 VAL A CA 1
ATOM 2953 C C . VAL A 1 380 ? -1.233 0.685 -6.721 1.00 98.12 380 VAL A C 1
ATOM 2955 O O . VAL A 1 380 ? -2.009 1.248 -7.495 1.00 98.12 380 VAL A O 1
ATOM 2958 N N . VAL A 1 381 ? -0.947 -0.616 -6.813 1.00 97.69 381 VAL A N 1
ATOM 2959 C CA . VAL A 1 381 ? -1.332 -1.444 -7.970 1.00 97.69 381 VAL A CA 1
ATOM 2960 C C . VAL A 1 381 ? -2.423 -2.455 -7.624 1.00 97.69 381 VAL A C 1
ATOM 2962 O O . VAL A 1 381 ? -2.259 -3.263 -6.710 1.00 97.69 381 VAL A O 1
ATOM 2965 N N . TRP A 1 382 ? -3.471 -2.470 -8.454 1.00 97.94 382 TRP A N 1
ATOM 2966 C CA . TRP A 1 382 ? -4.448 -3.554 -8.577 1.00 97.94 382 TRP A CA 1
ATOM 2967 C C . TRP A 1 382 ? -4.541 -3.985 -10.048 1.00 97.94 382 TRP A C 1
ATOM 2969 O O . TRP A 1 382 ? -5.184 -3.318 -10.867 1.00 97.94 382 TRP A O 1
ATOM 2979 N N . TYR A 1 383 ? -3.839 -5.064 -10.409 1.00 97.06 383 TYR A N 1
ATOM 2980 C CA . TYR A 1 383 ? -3.595 -5.419 -11.810 1.00 97.06 383 TYR A CA 1
ATOM 2981 C C . TYR A 1 383 ? -4.876 -5.632 -12.623 1.00 97.06 383 TYR A C 1
ATOM 2983 O O . TYR A 1 383 ? -4.983 -5.081 -13.718 1.00 97.06 383 TYR A O 1
ATOM 2991 N N . HIS A 1 384 ? -5.850 -6.377 -12.095 1.00 97.00 384 HIS A N 1
ATOM 2992 C CA . HIS A 1 384 ? -7.050 -6.743 -12.856 1.00 97.00 384 HIS A CA 1
ATOM 2993 C C . HIS A 1 384 ? -7.963 -5.560 -13.203 1.00 97.00 384 HIS A C 1
ATOM 2995 O O . HIS A 1 384 ? -8.787 -5.697 -14.104 1.00 97.00 384 HIS A O 1
ATOM 3001 N N . TRP A 1 385 ? -7.800 -4.405 -12.549 1.00 97.31 385 TRP A N 1
ATOM 3002 C CA . TRP A 1 385 ? -8.593 -3.215 -12.853 1.00 97.31 385 TRP A CA 1
ATOM 3003 C C . TRP A 1 385 ? -7.854 -2.217 -13.750 1.00 97.31 385 TRP A C 1
ATOM 3005 O O . TRP A 1 385 ? -8.344 -1.880 -14.826 1.00 97.31 385 TRP A O 1
ATOM 3015 N N . ARG A 1 386 ? -6.674 -1.737 -13.332 1.00 97.25 386 ARG A N 1
ATOM 3016 C CA . ARG A 1 386 ? -5.948 -0.654 -14.033 1.00 97.25 386 ARG A CA 1
ATOM 3017 C C . ARG A 1 386 ? -4.572 -1.064 -14.576 1.00 97.25 386 ARG A C 1
ATOM 3019 O O . ARG A 1 386 ? -3.912 -0.281 -15.255 1.00 97.25 386 ARG A O 1
ATOM 3026 N N . GLY A 1 387 ? -4.133 -2.299 -14.334 1.00 96.31 387 GLY A N 1
ATOM 3027 C CA . GLY A 1 387 ? -2.865 -2.821 -14.843 1.00 96.31 387 GLY A CA 1
ATOM 3028 C C . GLY A 1 387 ? -1.614 -2.280 -14.134 1.00 96.31 387 GLY A C 1
ATOM 3029 O O . GLY A 1 387 ? -1.663 -1.720 -13.044 1.00 96.31 387 GLY A O 1
ATOM 3030 N N . TRP A 1 388 ? -0.447 -2.485 -14.754 1.00 96.31 388 TRP A N 1
ATOM 3031 C CA . TRP A 1 388 ? 0.869 -2.263 -14.126 1.00 96.31 388 TRP A CA 1
ATOM 3032 C C . TRP A 1 388 ? 1.420 -0.840 -14.187 1.00 96.31 388 TRP A C 1
ATOM 3034 O O . TRP A 1 388 ? 2.419 -0.541 -13.529 1.00 96.31 388 TRP A O 1
ATOM 3044 N N . ARG A 1 389 ? 0.850 -0.002 -15.052 1.00 96.81 389 ARG A N 1
ATOM 3045 C CA . ARG A 1 389 ? 1.322 1.365 -15.321 1.00 96.81 389 ARG A CA 1
ATOM 3046 C C . ARG A 1 389 ? 0.357 2.417 -14.786 1.00 96.81 389 ARG A C 1
ATOM 3048 O O . ARG A 1 389 ? 0.382 3.550 -15.246 1.00 96.81 389 ARG A O 1
ATOM 3055 N N . TYR A 1 390 ? -0.459 2.032 -13.813 1.00 97.69 390 TYR A N 1
ATOM 3056 C CA . TYR A 1 390 ? -1.390 2.906 -13.121 1.00 97.69 390 TYR A CA 1
ATOM 3057 C C . TYR A 1 390 ? -1.102 2.870 -11.619 1.00 97.69 390 TYR A C 1
ATOM 3059 O O . TYR A 1 390 ? -0.704 1.833 -11.085 1.00 97.69 390 TYR A O 1
ATOM 3067 N N . SER A 1 391 ? -1.291 4.001 -10.943 1.00 97.94 391 SER A N 1
ATOM 3068 C CA . SER A 1 391 ? -1.272 4.094 -9.483 1.00 97.94 391 SER A CA 1
ATOM 3069 C C . SER A 1 391 ? -2.618 4.626 -9.028 1.00 97.94 391 SER A C 1
ATOM 3071 O O . SER A 1 391 ? -3.008 5.719 -9.433 1.00 97.94 391 SER A O 1
ATOM 3073 N N . LEU A 1 392 ? -3.317 3.856 -8.199 1.00 98.50 392 LEU A N 1
ATOM 3074 C CA . LEU A 1 392 ? -4.624 4.244 -7.677 1.00 98.50 392 LEU A CA 1
ATOM 3075 C C . LEU A 1 392 ? -4.542 5.521 -6.833 1.00 98.50 392 LEU A C 1
ATOM 3077 O O . LEU A 1 392 ? -3.508 5.795 -6.216 1.00 98.50 392 LEU A O 1
ATOM 3081 N N . LYS A 1 393 ? -5.641 6.281 -6.833 1.00 98.50 393 LYS A N 1
ATOM 3082 C CA . LYS A 1 393 ? -5.797 7.522 -6.069 1.00 98.50 393 LYS A CA 1
ATOM 3083 C C . LYS A 1 393 ? -6.087 7.215 -4.608 1.00 98.50 393 LYS A C 1
ATOM 3085 O O . LYS A 1 393 ? -5.440 7.756 -3.724 1.00 98.50 393 LYS A O 1
ATOM 3090 N N . SER A 1 394 ? -7.036 6.324 -4.341 1.00 98.44 394 SER A N 1
ATOM 3091 C CA . SER A 1 394 ? -7.313 5.898 -2.975 1.00 98.44 394 SER A CA 1
ATOM 3092 C C . SER A 1 394 ? -7.498 4.389 -2.894 1.00 98.44 394 SER A C 1
ATOM 3094 O O . SER A 1 394 ? -7.934 3.728 -3.840 1.00 98.44 394 SER A O 1
ATOM 3096 N N . VAL A 1 395 ? -7.074 3.826 -1.767 1.00 98.62 395 VAL A N 1
ATOM 3097 C CA . VAL A 1 395 ? -7.356 2.441 -1.406 1.00 98.62 395 VAL A CA 1
ATOM 3098 C C . VAL A 1 395 ? -7.542 2.328 0.096 1.00 98.62 395 VAL A C 1
ATOM 3100 O O . VAL A 1 395 ? -6.813 2.945 0.873 1.00 98.62 395 VAL A O 1
ATOM 3103 N N . SER A 1 396 ? -8.508 1.520 0.517 1.00 98.62 396 SER A N 1
ATOM 3104 C CA . SER A 1 396 ? -8.694 1.156 1.917 1.00 98.62 396 SER A CA 1
ATOM 3105 C C . SER A 1 396 ? -8.909 -0.342 2.046 1.00 98.62 396 SER A C 1
ATOM 3107 O O . SER A 1 396 ? -9.818 -0.899 1.434 1.00 98.62 396 SER A O 1
ATOM 3109 N N . MET A 1 397 ? -8.083 -0.989 2.866 1.00 98.88 397 MET A N 1
ATOM 3110 C CA . MET A 1 397 ? -8.299 -2.367 3.299 1.00 98.88 397 MET A CA 1
ATOM 3111 C C . MET A 1 397 ? -8.942 -2.351 4.678 1.00 98.88 397 MET A C 1
ATOM 3113 O O . MET A 1 397 ? -8.411 -1.729 5.604 1.00 98.88 397 MET A O 1
ATOM 3117 N N . LYS A 1 398 ? -10.059 -3.053 4.831 1.00 98.81 398 LYS A N 1
ATOM 3118 C CA . LYS A 1 398 ? -10.833 -3.091 6.071 1.00 98.81 398 LYS A CA 1
ATOM 3119 C C . LYS A 1 398 ? -11.422 -4.476 6.304 1.00 98.81 398 LYS A C 1
ATOM 3121 O O . LYS A 1 398 ? -11.752 -5.170 5.349 1.00 98.81 398 LYS A O 1
ATOM 3126 N N . ILE A 1 399 ? -11.515 -4.895 7.559 1.00 98.81 399 ILE A N 1
ATOM 3127 C CA . ILE A 1 399 ? -11.941 -6.247 7.933 1.00 98.81 399 ILE A CA 1
ATOM 3128 C C . ILE A 1 399 ? -13.141 -6.210 8.873 1.00 98.81 399 ILE A C 1
ATOM 3130 O O . ILE A 1 399 ? -13.294 -5.263 9.647 1.00 98.81 399 ILE A O 1
ATOM 3134 N N . ARG A 1 400 ? -13.986 -7.237 8.796 1.00 97.88 400 ARG A N 1
ATOM 3135 C CA . ARG A 1 400 ? -15.156 -7.414 9.663 1.00 97.88 400 ARG A CA 1
ATOM 3136 C C . ARG A 1 400 ? -15.424 -8.911 9.893 1.00 97.88 400 ARG A C 1
ATOM 3138 O O . ARG A 1 400 ? -15.222 -9.664 8.938 1.00 97.88 400 ARG A O 1
ATOM 3145 N N . PRO A 1 401 ? -15.819 -9.336 11.109 1.00 96.12 401 PRO A N 1
ATOM 3146 C CA . PRO A 1 401 ? -16.203 -10.720 11.387 1.00 96.12 401 PRO A CA 1
ATOM 3147 C C . PRO A 1 401 ? -17.389 -11.228 10.561 1.00 96.12 401 PRO A C 1
ATOM 3149 O O . PRO A 1 401 ? -18.233 -10.388 10.162 1.00 96.12 401 PRO A O 1
#

Radius of gyration: 48.98 Å; Cα contacts (8 Å, |Δi|>4): 601; chains: 1; bounding box: 114×48×157 Å

InterPro domains:
  IPR002181 Fibrinogen, alpha/beta/gamma chain, C-terminal globular domain [PF00147] (187-401)
  IPR002181 Fibrinogen, alpha/beta/gamma chain, C-terminal globular domain [PS51406] (180-401)
  IPR002181 Fibrinogen, alpha/beta/gamma chain, C-terminal globular domain [SM00186] (184-401)
  IPR002181 Fibrinogen, alpha/beta/gamma chain, C-terminal globular domain [cd00087] (184-401)
  IPR014716 Fibrinogen, alpha/beta/gamma chain, C-terminal globular, subdomain 1 [G3DSA:3.90.215.10] (179-401)
  IPR020837 Fibrinogen, conserved site [PS00514] (352-364)
  IPR036056 Fibrinogen-like, C-terminal [SSF56496] (180-401)
  IPR050373 Fibrinogen C-terminal domain-containing protein [PTHR19143] (123-401)

Secondary structure (DSSP, 8-state):
-HHHHHHHHHHHSS---S------------------BTTB------PPTTPPP---PPPP-----HHHHHHHHHHHHHHHHHHHHHHHHHHHHHHHHHHHHHHHHHHHHHHHHHHHHHHHHHHHHHHHHHHHHHHHHHHHHHHHHHHHHHHHHHHHHHHHHHHH-S---------------PPP--SSHHHHHHTT--S-EEEEEEETTEEEEEEEE-SGGGS-EEEEEEESSS-S-----HHHHHH-EE-TTSSEE--HHHHHHHHTTS--EEEEEEE-TTS-EEEEEEEEEEE--GGGTT-EEEEEEEESS--SSSSTT--TTPPPBBTTB--SS-TTS-HHHHTTT--B--SSS-SEETTS----S-GGGSPTTTSSEEHHHH-TT---SEEEEEEE-

Mean predicted aligned error: 18.71 Å